Protein AF-0000000080389948 (afdb_homodimer)

Organism: NCBI:txid1090322

Secondary structure (DSSP, 8-state):
-------HHHHHHHHHHS--SS-EEEEEEEEHHHH-STTT---HHHHHHHHHHHEEEEEEEEEEETT--HHHHHHHHHTTPEEEEESS-HHHHHHHHHHHHHH-TT--EEEEE---GGGHHHHHHHHHTT-EEEEEEESS---HHHHTTSSEEEEE--TT------------TT---------------------S----/-------HHHHHHHHHHS--SS-EEEEEEEEHHHH-STTT---HHHHHHHHHHHEEEEEEEEEEETT--HHHHHHHHHTTPEEEEESS-HHHHHHHHHHHHHH-TT--EEEEE---GGGHHHHHHHHHTT-EEEEEEESS---HHHHTTSSEEEEE--TT------------GGG-------------------------

Nearest PDB structures (foldseek):
  1gcu-assembly1_A  TM=4.901E-01  e=8.425E-03  Rattus norvegicus
  6s65-assembly1_B  TM=5.299E-01  e=6.538E-02  Blastochloris viridis
  6cc2-assembly1_A  TM=4.989E-01  e=1.466E-01  Entamoeba histolytica
  3uhj-assembly1_C  TM=3.765E-01  e=8.918E-02  Sinorhizobium meliloti
  3h75-assembly1_A  TM=5.487E-01  e=8.871E-01  Pseudomonas protegens Pf-5

Sequence (400 aa):
MANVKTGLNSIVKYLSTKKETGRRSIGLLVDGPNVLRKEFNVNLEEIRDVLKEYGNVKIGRVFLNQYASDKLVEAIENNGFEPIICSSDVDVRLAVEGMELVYNPTIDTMALVTRDADFKPLLNKANEHGKETIIFGVEPGFSTALRNSADYVILLENDEMNYYDDSHFEDEDDDDIEFNNNNNDVGQNSRRKNEALIDYMANVKTGLNSIVKYLSTKKETGRRSIGLLVDGPNVLRKEFNVNLEEIRDVLKEYGNVKIGRVFLNQYASDKLVEAIENNGFEPIICSSDVDVRLAVEGMELVYNPTIDTMALVTRDADFKPLLNKANEHGKETIIFGVEPGFSTALRNSADYVILLENDEMNYYDDSHFEDEDDDDIEFNNNNNDVGQNSRRKNEALIDY

Foldseek 3Di:
DQPAPADLVVLLVVLLVPLDDDFAEEAEEEACVAQVDPVQVDDLLVVCVSSVSNHDDPAAEYEDEQPDDPVVCVVCVVSVHHYDYDPDDRVVVSLVVLVVLLPDPNHQEYEYEGQDLVCLVSLQSSVVSNHAYEYEHTDDRRDPNVVVSHNYYYYDDPVVPPPPCPVPVPPPPPPPPCPVPDDDDDDDDDDDDDDPDDDD/DQPQPADLVVLLVVLLVPLPDDFAEEAEEEACVAQVDPVQPDDLLVVCVSSVSNHDDPAAEYEDEQPDDPVVCVVCVVSVHHYDYDPDDRVVVRLVVLVVLLPDPNHQEYEYEGQDLVCLVSLQSSVVSRHAYEYEHTDDRRDPSVVVSHNYYYYDDDVVPPPPPPVVVPPPPVPDDDDDDDDDDPDDDDDDDDDDDDDD

Solvent-accessible surface area (backbone atoms only — not comparable to full-atom values): 23354 Å² total; per-residue (Å²): 128,83,73,67,43,70,46,65,66,54,37,44,50,47,47,41,64,61,45,67,76,76,76,40,30,27,34,37,42,32,40,30,83,70,33,65,37,82,88,50,65,59,53,67,65,58,53,51,54,54,44,54,64,48,20,45,74,78,39,43,39,35,37,29,50,71,79,62,52,68,66,56,49,50,51,38,44,74,69,71,30,41,68,42,72,25,89,50,50,49,64,34,46,49,32,42,54,47,47,50,48,56,70,31,86,78,37,51,28,43,35,37,35,43,46,61,58,50,49,43,63,55,40,47,50,26,47,74,66,66,31,46,34,35,33,39,32,44,67,81,71,52,42,69,70,43,55,72,51,34,76,35,45,41,59,49,73,59,74,82,66,80,77,74,76,77,62,74,76,61,75,68,70,72,73,72,78,69,77,71,73,73,84,77,82,76,82,91,90,82,93,94,75,74,57,85,81,87,89,128,126,83,77,68,46,68,48,65,65,54,35,45,49,47,48,42,64,62,46,68,78,76,74,42,31,26,33,38,43,34,39,29,82,68,35,66,37,84,89,49,64,60,52,67,65,58,54,50,56,55,44,53,64,49,21,44,74,78,39,44,39,35,38,29,50,70,78,62,51,68,64,55,48,50,52,37,44,75,69,70,30,43,70,42,73,25,89,50,50,50,64,32,46,48,32,43,53,47,47,52,47,54,70,31,87,79,39,51,28,42,35,38,34,44,45,60,56,49,48,41,62,54,39,46,50,27,48,76,67,66,31,44,33,36,33,39,32,42,67,82,73,52,42,68,71,42,55,72,49,35,79,35,48,41,61,51,74,60,72,86,63,77,77,78,74,79,61,74,73,56,72,64,68,80,60,75,86,76,81,86,74,90,89,80,78,81,74,83,82,86,81,88,78,85,79,94,79,94,84,132

Radius of gyration: 38.51 Å; Cα contacts (8 Å, |Δi|>4): 601; chains: 2; bounding box: 66×124×150 Å

pLDDT: mean 72.67, std 28.88, range [15.59, 98.81]

InterPro domains:
  IPR002790 Conserved hypothetical protein CHP00288 [TIGR00288] (8-160)
  IPR021139 NYN domain [PF01936] (26-156)

Structure (mmCIF, N/CA/C/O backbone):
data_AF-0000000080389948-model_v1
#
loop_
_entity.id
_entity.type
_entity.pdbx_description
1 polymer 'TIGR00288 family protein'
#
loop_
_atom_site.group_PDB
_atom_site.id
_atom_site.type_symbol
_atom_site.label_atom_id
_atom_site.label_alt_id
_atom_site.label_comp_id
_atom_site.label_asym_id
_atom_site.label_entity_id
_atom_site.label_seq_id
_atom_site.pdbx_PDB_ins_code
_atom_site.Cartn_x
_atom_site.Cartn_y
_atom_site.Cartn_z
_atom_site.occupancy
_atom_site.B_iso_or_equiv
_atom_site.auth_seq_id
_atom_site.auth_comp_id
_atom_site.auth_asym_id
_atom_site.auth_atom_id
_atom_site.pdbx_PDB_model_num
ATOM 1 N N . MET A 1 1 ? 4.922 4.109 26.984 1 27.69 1 MET A N 1
ATOM 2 C CA . MET A 1 1 ? 3.746 4.957 26.828 1 27.69 1 MET A CA 1
ATOM 3 C C . MET A 1 1 ? 4.082 6.211 26.031 1 27.69 1 MET A C 1
ATOM 5 O O . MET A 1 1 ? 4.922 7.012 26.438 1 27.69 1 MET A O 1
ATOM 9 N N . ALA A 1 2 ? 3.998 5.988 24.641 1 37.47 2 ALA A N 1
ATOM 10 C CA . ALA A 1 2 ? 4.434 7.07 23.766 1 37.47 2 ALA A CA 1
ATOM 11 C C . ALA A 1 2 ? 3.791 8.398 24.156 1 37.47 2 ALA A C 1
ATOM 13 O O . ALA A 1 2 ? 2.643 8.422 24.609 1 37.47 2 ALA A O 1
ATOM 14 N N . ASN A 1 3 ? 4.484 9.367 24.578 1 34.84 3 ASN A N 1
ATOM 15 C CA . ASN A 1 3 ? 4.082 10.695 25.047 1 34.84 3 ASN A CA 1
ATOM 16 C C . ASN A 1 3 ? 3.143 11.375 24.047 1 34.84 3 ASN A C 1
ATOM 18 O O . ASN A 1 3 ? 3.564 11.781 22.969 1 34.84 3 ASN A O 1
ATOM 22 N N . VAL A 1 4 ? 1.924 10.977 24.016 1 40.53 4 VAL A N 1
ATOM 23 C CA . VAL A 1 4 ? 0.905 11.727 23.297 1 40.53 4 VAL A CA 1
ATOM 24 C C . VAL A 1 4 ? 0.844 13.164 23.812 1 40.53 4 VAL A C 1
ATOM 26 O O . VAL A 1 4 ? 0.523 13.391 24.984 1 40.53 4 VAL A O 1
ATOM 29 N N . LYS A 1 5 ? 1.671 14.023 23.391 1 43.84 5 LYS A N 1
ATOM 30 C CA . LYS A 1 5 ? 1.577 15.414 23.828 1 43.84 5 LYS A CA 1
ATOM 31 C C . LYS A 1 5 ? 0.362 16.109 23.203 1 43.84 5 LYS A C 1
ATOM 33 O O . LYS A 1 5 ? 0.182 16.078 21.984 1 43.84 5 LYS A O 1
ATOM 38 N N . THR A 1 6 ? -0.726 16.281 23.891 1 48.44 6 THR A N 1
ATOM 39 C CA . THR A 1 6 ? -2.074 16.672 23.5 1 48.44 6 THR A CA 1
ATOM 40 C C . THR A 1 6 ? -2.088 18.094 22.953 1 48.44 6 THR A C 1
ATOM 42 O O . THR A 1 6 ? -2.912 18.438 22.109 1 48.44 6 THR A O 1
ATOM 45 N N . GLY A 1 7 ? -1.293 19.031 23.531 1 51.34 7 GLY A N 1
ATOM 46 C CA . GLY A 1 7 ? -1.476 20.391 23.047 1 51.34 7 GLY A CA 1
ATOM 47 C C . GLY A 1 7 ? -0.593 20.703 21.859 1 51.34 7 GLY A C 1
ATOM 48 O O . GLY A 1 7 ? 0.566 20.297 21.797 1 51.34 7 GLY A O 1
ATOM 49 N N . LEU A 1 8 ? -1.366 21.141 20.703 1 57.44 8 LEU A N 1
ATOM 50 C CA . LEU A 1 8 ? -0.661 21.469 19.469 1 57.44 8 LEU A CA 1
ATOM 51 C C . LEU A 1 8 ? 0.638 22.203 19.781 1 57.44 8 LEU A C 1
ATOM 53 O O . LEU A 1 8 ? 1.688 21.875 19.219 1 57.44 8 LEU A O 1
ATOM 57 N N . ASN A 1 9 ? 0.387 23.156 20.594 1 58.91 9 ASN A N 1
ATOM 58 C CA . ASN A 1 9 ? 1.528 24.016 20.891 1 58.91 9 ASN A CA 1
ATOM 59 C C . ASN A 1 9 ? 2.643 23.25 21.594 1 58.91 9 ASN A C 1
ATOM 61 O O . ASN A 1 9 ? 3.824 23.469 21.312 1 58.91 9 ASN A O 1
ATOM 65 N N . SER A 1 10 ? 2.193 22.438 22.438 1 58.72 10 SER A N 1
ATOM 66 C CA . SER A 1 10 ? 3.197 21.688 23.203 1 58.72 10 SER A CA 1
ATOM 67 C C . SER A 1 10 ? 3.916 20.672 22.312 1 58.72 10 SER A C 1
ATOM 69 O O . SER A 1 10 ? 5.133 20.5 22.422 1 58.72 10 SER A O 1
ATOM 71 N N . ILE A 1 11 ? 3.186 20.125 21.469 1 60.47 11 ILE A N 1
ATOM 72 C CA . ILE A 1 11 ? 3.785 19.125 20.594 1 60.47 11 ILE A CA 1
ATOM 73 C C . ILE A 1 11 ? 4.746 19.812 19.625 1 60.47 11 ILE A C 1
ATOM 75 O O . ILE A 1 11 ? 5.859 19.328 19.406 1 60.47 11 ILE A O 1
ATOM 79 N N . VAL A 1 12 ? 4.188 20.953 19.219 1 60.03 12 VAL A N 1
ATOM 80 C CA . VAL A 1 12 ? 5.012 21.734 18.281 1 60.03 12 VAL A CA 1
ATOM 81 C C . VAL A 1 12 ? 6.316 22.125 18.969 1 60.03 12 VAL A C 1
ATOM 83 O O . VAL A 1 12 ? 7.395 22.016 18.375 1 60.03 12 VAL A O 1
ATOM 86 N N . LYS A 1 13 ? 6.043 22.641 20.094 1 62.69 13 LYS A N 1
ATOM 87 C CA . LYS A 1 13 ? 7.223 23.047 20.844 1 62.69 13 LYS A CA 1
ATOM 88 C C . LYS A 1 13 ? 8.164 21.875 21.078 1 62.69 13 LYS A C 1
ATOM 90 O O . LYS A 1 13 ? 9.383 22 20.938 1 62.69 13 LYS A O 1
ATOM 95 N N . TYR A 1 14 ? 7.539 20.844 21.438 1 63.88 14 TYR A N 1
ATOM 96 C CA . TYR A 1 14 ? 8.344 19.672 21.703 1 63.88 14 TYR A CA 1
ATOM 97 C C . TYR A 1 14 ? 9.102 19.219 20.453 1 63.88 14 TYR A C 1
ATOM 99 O O . TYR A 1 14 ? 10.305 18.953 20.516 1 63.88 14 TYR A O 1
ATOM 107 N N . LEU A 1 15 ? 8.383 19.203 19.312 1 66.81 15 LEU A N 1
ATOM 108 C CA . LEU A 1 15 ? 9.016 18.797 18.062 1 66.81 15 LEU A CA 1
ATOM 109 C C . LEU A 1 15 ? 10.164 19.75 17.703 1 66.81 15 LEU A C 1
ATOM 111 O O . LEU A 1 15 ? 11.188 19.312 17.188 1 66.81 15 LEU A O 1
ATOM 115 N N . SER A 1 16 ? 9.891 20.938 18.078 1 62.28 16 SER A N 1
ATOM 116 C CA . SER A 1 16 ? 10.875 21.969 17.75 1 62.28 16 SER A CA 1
ATOM 117 C C . SER A 1 16 ? 12.125 21.812 18.625 1 62.28 16 SER A C 1
ATOM 119 O O . SER A 1 16 ? 13.227 22.188 18.203 1 62.28 16 SER A O 1
ATOM 121 N N . THR A 1 17 ? 11.828 21.406 19.828 1 62.69 17 THR A N 1
ATOM 122 C CA . THR A 1 17 ? 12.969 21.25 20.719 1 62.69 17 THR A CA 1
ATOM 123 C C . THR A 1 17 ? 13.789 20.031 20.344 1 62.69 17 THR A C 1
ATOM 125 O O . THR A 1 17 ? 14.969 19.938 20.688 1 62.69 17 THR A O 1
ATOM 128 N N . LYS A 1 18 ? 13.117 19.109 19.906 1 59.31 18 LYS A N 1
ATOM 129 C CA . LYS A 1 18 ? 13.789 17.859 19.578 1 59.31 18 LYS A CA 1
ATOM 130 C C . LYS A 1 18 ? 14.586 18 18.281 1 59.31 18 LYS A C 1
ATOM 132 O O . LYS A 1 18 ? 15.312 17.078 17.891 1 59.31 18 LYS A O 1
ATOM 137 N N . LYS A 1 19 ? 14.203 19.062 17.75 1 54.5 19 LYS A N 1
ATOM 138 C CA . LYS A 1 19 ? 14.914 19.25 16.484 1 54.5 19 LYS A CA 1
ATOM 139 C C . LYS A 1 19 ? 16.422 19.328 16.703 1 54.5 19 LYS A C 1
ATOM 141 O O . LYS A 1 19 ? 16.922 20.266 17.328 1 54.5 19 LYS A O 1
ATOM 146 N N . GLU A 1 20 ? 16.875 18.172 17.078 1 53.62 20 GLU A N 1
ATOM 147 C CA . GLU A 1 20 ? 18.328 18.297 17.125 1 53.62 20 GLU A CA 1
ATOM 148 C C . GLU A 1 20 ? 18.859 19.188 16 1 53.62 20 GLU A C 1
ATOM 150 O O . GLU A 1 20 ? 19.109 20.375 16.219 1 53.62 20 GLU A O 1
ATOM 155 N N . THR A 1 21 ? 19.594 18.484 14.938 1 60 21 THR A N 1
ATOM 156 C CA . THR A 1 21 ? 20.344 19.203 13.914 1 60 21 THR A CA 1
ATOM 157 C C . THR A 1 21 ? 19.391 20.047 13.062 1 60 21 THR A C 1
ATOM 159 O O . THR A 1 21 ? 18.219 20.219 13.398 1 60 21 THR A O 1
ATOM 162 N N . GLY A 1 22 ? 19.625 20.188 11.664 1 68 22 GLY A N 1
ATOM 163 C CA . GLY A 1 22 ? 19.047 20.953 10.578 1 68 22 GLY A CA 1
ATOM 164 C C . GLY A 1 22 ? 17.578 20.656 10.352 1 68 22 GLY A C 1
ATOM 165 O O . GLY A 1 22 ? 17.031 19.719 10.93 1 68 22 GLY A O 1
ATOM 166 N N . ARG A 1 23 ? 16.797 21.562 9.859 1 83.12 23 ARG A N 1
ATOM 167 C CA . ARG A 1 23 ? 15.383 21.453 9.523 1 83.12 23 ARG A CA 1
ATOM 168 C C . ARG A 1 23 ? 15.086 20.141 8.828 1 83.12 23 ARG A C 1
ATOM 170 O O . ARG A 1 23 ? 15.812 19.719 7.922 1 83.12 23 ARG A O 1
ATOM 177 N N . ARG A 1 24 ? 14.062 19.391 9.422 1 91.62 24 ARG A N 1
ATOM 178 C CA . ARG A 1 24 ? 13.672 18.109 8.875 1 91.62 24 ARG A CA 1
ATOM 179 C C . ARG A 1 24 ? 13.109 18.25 7.469 1 91.62 24 ARG A C 1
ATOM 181 O O . ARG A 1 24 ? 12.578 19.297 7.113 1 91.62 24 ARG A O 1
ATOM 188 N N . SER A 1 25 ? 13.391 17.266 6.676 1 97 25 SER A N 1
ATOM 189 C CA . SER A 1 25 ? 12.766 17.156 5.363 1 97 25 SER A CA 1
ATOM 190 C C . SER A 1 25 ? 11.539 16.25 5.41 1 97 25 SER A C 1
ATOM 192 O O . SER A 1 25 ? 11.672 15.023 5.547 1 97 25 SER A O 1
ATOM 194 N N . ILE A 1 26 ? 10.328 16.828 5.23 1 97.44 26 ILE A N 1
ATOM 195 C CA . ILE A 1 26 ? 9.086 16.156 5.586 1 97.44 26 ILE A CA 1
ATOM 196 C C . ILE A 1 26 ? 8.32 15.773 4.32 1 97.44 26 ILE A C 1
ATOM 198 O O . ILE A 1 26 ? 8.164 16.594 3.414 1 97.44 26 ILE A O 1
ATOM 202 N N . GLY A 1 27 ? 7.965 14.469 4.18 1 98.56 27 GLY A N 1
ATOM 203 C CA . GLY A 1 27 ? 6.93 14.031 3.26 1 98.56 27 GLY A CA 1
ATOM 204 C C . GLY A 1 27 ? 5.578 13.852 3.922 1 98.56 27 GLY A C 1
ATOM 205 O O . GLY A 1 27 ? 5.445 13.086 4.879 1 98.56 27 GLY A O 1
ATOM 206 N N . LEU A 1 28 ? 4.605 14.586 3.436 1 98.31 28 LEU A N 1
ATOM 207 C CA . LEU A 1 28 ? 3.264 14.57 4 1 98.31 28 LEU A CA 1
ATOM 208 C C . LEU A 1 28 ? 2.287 13.852 3.074 1 98.31 28 LEU A C 1
ATOM 210 O O . LEU A 1 28 ? 2.23 14.148 1.878 1 98.31 28 LEU A O 1
ATOM 214 N N . LEU A 1 29 ? 1.561 12.875 3.604 1 98.44 29 LEU A N 1
ATOM 215 C CA . LEU A 1 29 ? 0.481 12.188 2.904 1 98.44 29 LEU A CA 1
ATOM 216 C C . LEU A 1 29 ? -0.844 12.367 3.637 1 98.44 29 LEU A C 1
ATOM 218 O O . LEU A 1 29 ? -0.931 12.125 4.84 1 98.44 29 LEU A O 1
ATOM 222 N N . VAL A 1 30 ? -1.826 12.789 2.908 1 96.56 30 VAL A N 1
ATOM 223 C CA . VAL A 1 30 ? -3.143 13.023 3.492 1 96.56 30 VAL A CA 1
ATOM 224 C C . VAL A 1 30 ? -4.152 12.055 2.891 1 96.56 30 VAL A C 1
ATOM 226 O O . VAL A 1 30 ? -4.32 11.992 1.67 1 96.56 30 VAL A O 1
ATOM 229 N N . ASP A 1 31 ? -4.777 11.336 3.77 1 95.75 31 ASP A N 1
ATOM 230 C CA . ASP A 1 31 ? -5.84 10.398 3.418 1 95.75 31 ASP A CA 1
ATOM 231 C C . ASP A 1 31 ? -7.172 11.125 3.238 1 95.75 31 ASP A C 1
ATOM 233 O O . ASP A 1 31 ? -8.008 11.125 4.145 1 95.75 31 ASP A O 1
ATOM 237 N N . GLY A 1 32 ? -7.43 11.633 2.074 1 93.94 32 GLY A N 1
ATOM 238 C CA . GLY A 1 32 ? -8.539 12.531 1.809 1 93.94 32 GLY A CA 1
ATOM 239 C C . GLY A 1 32 ? -9.883 11.953 2.189 1 93.94 32 GLY A C 1
ATOM 240 O O . GLY A 1 32 ? -10.609 12.531 3.004 1 93.94 32 GLY A O 1
ATOM 241 N N . PRO A 1 33 ? -10.242 10.805 1.619 1 91.81 33 PRO A N 1
ATOM 242 C CA . PRO A 1 33 ? -11.57 10.227 1.879 1 91.81 33 PRO A CA 1
ATOM 243 C C . PRO A 1 33 ? -11.844 10.031 3.367 1 91.81 33 PRO A C 1
ATOM 245 O O . PRO A 1 33 ? -12.992 10.094 3.801 1 91.81 33 PRO A O 1
ATOM 248 N N . ASN A 1 34 ? -10.781 9.883 4.152 1 87.56 34 ASN A N 1
ATOM 249 C CA . ASN A 1 34 ? -10.984 9.57 5.562 1 87.56 34 ASN A CA 1
ATOM 250 C C . ASN A 1 34 ? -10.891 10.812 6.434 1 87.56 34 ASN A C 1
ATOM 252 O O . ASN A 1 34 ? -11.297 10.797 7.598 1 87.56 34 ASN A O 1
ATOM 256 N N . VAL A 1 35 ? -10.391 11.93 5.84 1 86.69 35 VAL A N 1
ATOM 257 C CA . VAL A 1 35 ? -10.148 13.016 6.789 1 86.69 35 VAL A CA 1
ATOM 258 C C . VAL A 1 35 ? -10.734 14.312 6.25 1 86.69 35 VAL A C 1
ATOM 260 O O . VAL A 1 35 ? -10.883 15.289 6.992 1 86.69 35 VAL A O 1
ATOM 263 N N . LEU A 1 36 ? -11.039 14.469 4.984 1 77.69 36 LEU A N 1
ATOM 264 C CA . LEU A 1 36 ? -11.555 15.711 4.438 1 77.69 36 LEU A CA 1
ATOM 265 C C . LEU A 1 36 ? -13.078 15.664 4.305 1 77.69 36 LEU A C 1
ATOM 267 O O . LEU A 1 36 ? -13.648 16.328 3.441 1 77.69 36 LEU A O 1
ATOM 271 N N . ARG A 1 37 ? -13.547 14.969 5.113 1 68.81 37 ARG A N 1
ATOM 272 C CA . ARG A 1 37 ? -15 14.977 5.211 1 68.81 37 ARG A CA 1
ATOM 273 C C . ARG A 1 37 ? -15.484 16.141 6.066 1 68.81 37 ARG A C 1
ATOM 275 O O . ARG A 1 37 ? -14.781 16.594 6.973 1 68.81 37 ARG A O 1
ATOM 282 N N . LYS A 1 38 ? -16.609 16.688 5.625 1 61.72 38 LYS A N 1
ATOM 283 C CA . LYS A 1 38 ? -17.203 17.844 6.305 1 61.72 38 LYS A CA 1
ATOM 284 C C . LYS A 1 38 ? -17.188 17.656 7.82 1 61.72 38 LYS A C 1
ATOM 286 O O . LYS A 1 38 ? -16.953 18.609 8.562 1 61.72 38 LYS A O 1
ATOM 291 N N . GLU A 1 39 ? -17.312 16.438 8.18 1 59.22 39 GLU A N 1
ATOM 292 C CA . GLU A 1 39 ? -17.391 16.156 9.609 1 59.22 39 GLU A CA 1
ATOM 293 C C . GLU A 1 39 ? -16.031 16.312 10.289 1 59.22 39 GLU A C 1
ATOM 295 O O . GLU A 1 39 ? -15.961 16.5 11.5 1 59.22 39 GLU A O 1
ATOM 300 N N . PHE A 1 40 ? -14.945 16.219 9.523 1 59.22 40 PHE A N 1
ATOM 301 C CA . PHE A 1 40 ? -13.641 16.234 10.172 1 59.22 40 PHE A CA 1
ATOM 302 C C . PHE A 1 40 ? -12.977 17.594 10.016 1 59.22 40 PHE A C 1
ATOM 304 O O . PHE A 1 40 ? -12.078 17.938 10.789 1 59.22 40 PHE A O 1
ATOM 311 N N . ASN A 1 41 ? -13.578 18.469 9.281 1 64.81 41 ASN A N 1
ATOM 312 C CA . ASN A 1 41 ? -13.117 19.844 9.094 1 64.81 41 ASN A CA 1
ATOM 313 C C . ASN A 1 41 ? -11.594 19.938 9.188 1 64.81 41 ASN A C 1
ATOM 315 O O . ASN A 1 41 ? -11.07 20.812 9.875 1 64.81 41 ASN A O 1
ATOM 319 N N . VAL A 1 42 ? -10.891 18.844 8.742 1 67.69 42 VAL A N 1
ATOM 320 C CA . VAL A 1 42 ? -9.43 18.938 8.766 1 67.69 42 VAL A CA 1
ATOM 321 C C . VAL A 1 42 ? -8.984 20.172 7.984 1 67.69 42 VAL A C 1
ATOM 323 O O . VAL A 1 42 ? -9.367 20.359 6.828 1 67.69 42 VAL A O 1
ATOM 326 N N . ASN A 1 43 ? -8.242 21 8.703 1 81.38 43 ASN A N 1
ATOM 327 C CA . ASN A 1 43 ? -7.699 22.234 8.133 1 81.38 43 ASN A CA 1
ATOM 328 C C . ASN A 1 43 ? -6.277 22.031 7.617 1 81.38 43 ASN A C 1
ATOM 330 O O . ASN A 1 43 ? -5.332 21.953 8.406 1 81.38 43 ASN A O 1
ATOM 334 N N . LEU A 1 44 ? -6.145 21.891 6.293 1 88.31 44 LEU A N 1
ATOM 335 C CA . LEU A 1 44 ? -4.855 21.656 5.652 1 88.31 44 LEU A CA 1
ATOM 336 C C . LEU A 1 44 ? -3.873 22.781 5.988 1 88.31 44 LEU A C 1
ATOM 338 O O . LEU A 1 44 ? -2.668 22.547 6.102 1 88.31 44 LEU A O 1
ATOM 342 N N . GLU A 1 45 ? -4.426 23.984 6.176 1 86.94 45 GLU A N 1
ATOM 343 C CA . GLU A 1 45 ? -3.574 25.109 6.531 1 86.94 45 GLU A CA 1
ATOM 344 C C . GLU A 1 45 ? -2.941 24.906 7.906 1 86.94 45 GLU A C 1
ATOM 346 O O . GLU A 1 45 ? -1.755 25.188 8.094 1 86.94 45 GLU A O 1
ATOM 351 N N . GLU A 1 46 ? -3.762 24.391 8.766 1 85.38 46 GLU A N 1
ATOM 352 C CA . GLU A 1 46 ? -3.262 24.141 10.109 1 85.38 46 GLU A CA 1
ATOM 353 C C . GLU A 1 46 ? -2.178 23.062 10.102 1 85.38 46 GLU A C 1
ATOM 355 O O . GLU A 1 46 ? -1.17 23.188 10.805 1 85.38 46 GLU A O 1
ATOM 360 N N . ILE A 1 47 ? -2.352 22.047 9.359 1 88.81 47 ILE A N 1
ATOM 361 C CA . ILE A 1 47 ? -1.383 20.969 9.25 1 88.81 47 ILE A CA 1
ATOM 362 C C . ILE A 1 47 ? -0.068 21.5 8.688 1 88.81 47 ILE A C 1
ATOM 364 O O . ILE A 1 47 ? 1.007 21.203 9.211 1 88.81 47 ILE A O 1
ATOM 368 N N . ARG A 1 48 ? -0.183 22.297 7.68 1 89.94 48 ARG A N 1
ATOM 369 C CA . ARG A 1 48 ? 0.989 22.891 7.055 1 89.94 48 ARG A CA 1
ATOM 370 C C . ARG A 1 48 ? 1.762 23.75 8.047 1 89.94 48 ARG A C 1
ATOM 372 O O . ARG A 1 48 ? 2.99 23.688 8.117 1 89.94 48 ARG A O 1
ATOM 379 N N . ASP A 1 49 ? 1.047 24.516 8.789 1 86.69 49 ASP A N 1
ATOM 380 C CA . ASP A 1 49 ? 1.674 25.438 9.727 1 86.69 49 ASP A CA 1
ATOM 381 C C . ASP A 1 49 ? 2.402 24.688 10.836 1 86.69 49 ASP A C 1
ATOM 383 O O . ASP A 1 49 ? 3.512 25.062 11.227 1 86.69 49 ASP A O 1
ATOM 387 N N . VAL A 1 50 ? 1.764 23.641 11.297 1 84.44 50 VAL A N 1
ATOM 388 C CA . VAL A 1 50 ? 2.373 22.812 12.344 1 84.44 50 VAL A CA 1
ATOM 389 C C . VAL A 1 50 ? 3.664 22.188 11.82 1 84.44 50 VAL A C 1
ATOM 391 O O . VAL A 1 50 ? 4.695 22.234 12.492 1 84.44 50 VAL A O 1
ATOM 394 N N . LEU A 1 51 ? 3.65 21.688 10.625 1 91.12 51 LEU A N 1
ATOM 395 C CA . LEU A 1 51 ? 4.805 21 10.062 1 91.12 51 LEU A CA 1
ATOM 396 C C . LEU A 1 51 ? 5.93 21.984 9.75 1 91.12 51 LEU A C 1
ATOM 398 O O . LEU A 1 51 ? 7.109 21.625 9.859 1 91.12 51 LEU A O 1
ATOM 402 N N . LYS A 1 52 ? 5.574 23.188 9.414 1 87.56 52 LYS A N 1
ATOM 403 C CA . LYS A 1 52 ? 6.57 24.203 9.102 1 87.56 52 LYS A CA 1
ATOM 404 C C . LYS A 1 52 ? 7.438 24.516 10.312 1 87.56 52 LYS A C 1
ATOM 406 O O . LYS A 1 52 ? 8.594 24.922 10.172 1 87.56 52 LYS A O 1
ATOM 411 N N . GLU A 1 53 ? 6.801 24.344 11.43 1 84.19 53 GLU A N 1
ATOM 412 C CA . GLU A 1 53 ? 7.543 24.578 12.664 1 84.19 53 GLU A CA 1
ATOM 413 C C . GLU A 1 53 ? 8.562 23.469 12.914 1 84.19 53 GLU A C 1
ATOM 415 O O . GLU A 1 53 ? 9.57 23.688 13.586 1 84.19 53 GLU A O 1
ATOM 420 N N . TYR A 1 54 ? 8.328 22.375 12.352 1 85.56 54 TYR A N 1
ATOM 421 C CA . TYR A 1 54 ? 9.148 21.203 12.609 1 85.56 54 TYR A CA 1
ATOM 422 C C . TYR A 1 54 ? 10.203 21.016 11.523 1 85.56 54 TYR A C 1
ATOM 424 O O . TYR A 1 54 ? 11.336 20.609 11.805 1 85.56 54 TYR A O 1
ATOM 432 N N . GLY A 1 55 ? 9.75 21.359 10.32 1 92.38 55 GLY A N 1
ATOM 433 C CA . GLY A 1 55 ? 10.633 21.188 9.188 1 92.38 55 GLY A CA 1
ATOM 434 C C . GLY A 1 55 ? 10.055 21.703 7.887 1 92.38 55 GLY A C 1
ATOM 435 O O . GLY A 1 55 ? 9.156 22.547 7.898 1 92.38 55 GLY A O 1
ATOM 436 N N . ASN A 1 56 ? 10.75 21.344 6.785 1 94.19 56 ASN A N 1
ATOM 437 C CA . ASN A 1 56 ? 10.312 21.734 5.445 1 94.19 56 ASN A CA 1
ATOM 438 C C . ASN A 1 56 ? 9.539 20.594 4.77 1 94.19 56 ASN A C 1
ATOM 440 O O . ASN A 1 56 ? 10.047 19.484 4.617 1 94.19 56 ASN A O 1
ATOM 444 N N . VAL A 1 57 ? 8.359 20.922 4.414 1 96.12 57 VAL A N 1
ATOM 445 C CA . VAL A 1 57 ? 7.57 19.969 3.641 1 96.12 57 VAL A CA 1
ATOM 446 C C . VAL A 1 57 ? 8.07 19.938 2.199 1 96.12 57 VAL A C 1
ATOM 448 O O . VAL A 1 57 ? 7.828 20.859 1.427 1 96.12 57 VAL A O 1
ATOM 451 N N . LYS A 1 58 ? 8.766 18.875 1.881 1 97.5 58 LYS A N 1
ATOM 452 C CA . LYS A 1 58 ? 9.336 18.75 0.542 1 97.5 58 LYS A CA 1
ATOM 453 C C . LYS A 1 58 ? 8.344 18.094 -0.415 1 97.5 58 LYS A C 1
ATOM 455 O O . LYS A 1 58 ? 8.375 18.359 -1.62 1 97.5 58 LYS A O 1
ATOM 460 N N . ILE A 1 59 ? 7.523 17.234 0.133 1 98.06 59 ILE A N 1
ATOM 461 C CA . ILE A 1 59 ? 6.469 16.516 -0.585 1 98.06 59 ILE A CA 1
ATOM 462 C C . ILE A 1 59 ? 5.168 16.578 0.215 1 98.06 59 ILE A C 1
ATOM 464 O O . ILE A 1 59 ? 5.152 16.281 1.409 1 98.06 59 ILE A O 1
ATOM 468 N N . GLY A 1 60 ? 4.156 17.109 -0.323 1 98.25 60 GLY A N 1
ATOM 469 C CA . GLY A 1 60 ? 2.828 17.172 0.269 1 98.25 60 GLY A CA 1
ATOM 470 C C . GLY A 1 60 ? 1.731 16.734 -0.68 1 98.25 60 GLY A C 1
ATOM 471 O O . GLY A 1 60 ? 1.381 17.453 -1.613 1 98.25 60 GLY A O 1
ATOM 472 N N . ARG A 1 61 ? 1.182 15.531 -0.445 1 98.5 61 ARG A N 1
ATOM 473 C CA . ARG A 1 61 ? 0.198 14.953 -1.356 1 98.5 61 ARG A CA 1
ATOM 474 C C . ARG A 1 61 ? -1.105 14.641 -0.629 1 98.5 61 ARG A C 1
ATOM 476 O O . ARG A 1 61 ? -1.09 14.156 0.502 1 98.5 61 ARG A O 1
ATOM 483 N N . VAL A 1 62 ? -2.172 15.023 -1.239 1 97.56 62 VAL A N 1
ATOM 484 C CA . VAL A 1 62 ? -3.508 14.719 -0.741 1 97.56 62 VAL A CA 1
ATOM 485 C C . VAL A 1 62 ? -4.195 13.727 -1.678 1 97.56 62 VAL A C 1
ATOM 487 O O . VAL A 1 62 ? -4.438 14.039 -2.846 1 97.56 62 VAL A O 1
ATOM 490 N N . PHE A 1 63 ? -4.531 12.578 -1.164 1 98 63 PHE A N 1
ATOM 491 C CA . PHE A 1 63 ? -5.125 11.523 -1.982 1 98 63 PHE A CA 1
ATOM 492 C C . PHE A 1 63 ? -6.645 11.617 -1.96 1 98 63 PHE A C 1
ATOM 494 O O . PHE A 1 63 ? -7.254 11.68 -0.889 1 98 63 PHE A O 1
ATOM 501 N N . LEU A 1 64 ? -7.184 11.633 -3.133 1 96.81 64 LEU A N 1
ATOM 502 C CA . LEU A 1 64 ? -8.625 11.797 -3.301 1 96.81 64 LEU A CA 1
ATOM 503 C C . LEU A 1 64 ? -9.188 10.719 -4.215 1 96.81 64 LEU A C 1
ATOM 505 O O . LEU A 1 64 ? -8.469 10.148 -5.031 1 96.81 64 LEU A O 1
ATOM 509 N N . ASN A 1 65 ? -10.5 10.406 -4.012 1 95.19 65 ASN A N 1
ATOM 510 C CA . ASN A 1 65 ? -11.148 9.539 -4.992 1 95.19 65 ASN A CA 1
ATOM 511 C C . ASN A 1 65 ? -11.516 10.305 -6.258 1 95.19 65 ASN A C 1
ATOM 513 O O . ASN A 1 65 ? -11.414 11.539 -6.297 1 95.19 65 ASN A O 1
ATOM 517 N N . GLN A 1 66 ? -11.914 9.625 -7.266 1 94.81 66 GLN A N 1
ATOM 518 C CA . GLN A 1 66 ? -12.133 10.195 -8.594 1 94.81 66 GLN A CA 1
ATOM 519 C C . GLN A 1 66 ? -13.352 11.117 -8.594 1 94.81 66 GLN A C 1
ATOM 521 O O . GLN A 1 66 ? -13.562 11.867 -9.555 1 94.81 66 GLN A O 1
ATOM 526 N N . TYR A 1 67 ? -14.078 11.188 -7.551 1 93.69 67 TYR A N 1
ATOM 527 C CA . TYR A 1 67 ? -15.297 12 -7.527 1 93.69 67 TYR A CA 1
ATOM 528 C C . TYR A 1 67 ? -15.07 13.281 -6.738 1 93.69 67 TYR A C 1
ATOM 530 O O . TYR A 1 67 ? -16.016 14.031 -6.477 1 93.69 67 TYR A O 1
ATOM 538 N N . ALA A 1 68 ? -13.883 13.508 -6.359 1 92.5 68 ALA A N 1
ATOM 539 C CA . ALA A 1 68 ? -13.57 14.727 -5.625 1 92.5 68 ALA A CA 1
ATOM 540 C C . ALA A 1 68 ? -14 15.961 -6.406 1 92.5 68 ALA A C 1
ATOM 542 O O . ALA A 1 68 ? -13.82 16.031 -7.625 1 92.5 68 ALA A O 1
ATOM 543 N N . SER A 1 69 ? -14.539 17 -5.742 1 92.56 69 SER A N 1
ATOM 544 C CA . SER A 1 69 ? -15.016 18.219 -6.395 1 92.56 69 SER A CA 1
ATOM 545 C C . SER A 1 69 ? -13.852 19.078 -6.867 1 92.56 69 SER A C 1
ATOM 547 O O . SER A 1 69 ? -12.773 19.078 -6.262 1 92.56 69 SER A O 1
ATOM 549 N N . ASP A 1 70 ? -14.148 19.859 -7.836 1 93.88 70 ASP A N 1
ATOM 550 C CA . ASP A 1 70 ? -13.156 20.812 -8.328 1 93.88 70 ASP A CA 1
ATOM 551 C C . ASP A 1 70 ? -12.766 21.812 -7.234 1 93.88 70 ASP A C 1
ATOM 553 O O . ASP A 1 70 ? -11.602 22.203 -7.145 1 93.88 70 ASP A O 1
ATOM 557 N N . LYS A 1 71 ? -13.711 22.172 -6.504 1 92.38 71 LYS A N 1
ATOM 558 C CA . LYS A 1 71 ? -13.461 23.125 -5.43 1 92.38 71 LYS A CA 1
ATOM 559 C C . LYS A 1 71 ? -12.469 22.562 -4.414 1 92.38 71 LYS A C 1
ATOM 561 O O . LYS A 1 71 ? -11.57 23.281 -3.953 1 92.38 71 LYS A O 1
ATOM 566 N N . LEU A 1 72 ? -12.633 21.375 -4.094 1 91.81 72 LEU A N 1
ATOM 567 C CA . LEU A 1 72 ? -11.719 20.719 -3.158 1 91.81 72 LEU A CA 1
ATOM 568 C C . LEU A 1 72 ? -10.312 20.641 -3.74 1 91.81 72 LEU A C 1
ATOM 570 O O . LEU A 1 72 ? -9.336 20.922 -3.051 1 91.81 72 LEU A O 1
ATOM 574 N N . VAL A 1 73 ? -10.219 20.25 -4.969 1 94.88 73 VAL A N 1
ATOM 575 C CA . VAL A 1 73 ? -8.938 20.141 -5.656 1 94.88 73 VAL A CA 1
ATOM 576 C C . VAL A 1 73 ? -8.242 21.5 -5.652 1 94.88 73 VAL A C 1
ATOM 578 O O . VAL A 1 73 ? -7.051 21.594 -5.34 1 94.88 73 VAL A O 1
ATOM 581 N N . GLU A 1 74 ? -9.008 22.469 -5.93 1 93.81 74 GLU A N 1
ATOM 582 C CA . GLU A 1 74 ? -8.477 23.828 -5.945 1 93.81 74 GLU A CA 1
ATOM 583 C C . GLU A 1 74 ? -7.984 24.234 -4.562 1 93.81 74 GLU A C 1
ATOM 585 O O . GLU A 1 74 ? -6.918 24.844 -4.43 1 93.81 74 GLU A O 1
ATOM 590 N N . ALA A 1 75 ? -8.734 23.922 -3.578 1 89.94 75 ALA A N 1
ATOM 591 C CA . ALA A 1 75 ? -8.367 24.25 -2.203 1 89.94 75 ALA A CA 1
ATOM 592 C C . ALA A 1 75 ? -7.051 23.594 -1.81 1 89.94 75 ALA A C 1
ATOM 594 O O . ALA A 1 75 ? -6.207 24.219 -1.16 1 89.94 75 ALA A O 1
ATOM 595 N N . ILE A 1 76 ? -6.809 22.406 -2.182 1 94.25 76 ILE A N 1
ATOM 596 C CA . ILE A 1 76 ? -5.598 21.656 -1.893 1 94.25 76 ILE A CA 1
ATOM 597 C C . ILE A 1 76 ? -4.398 22.312 -2.562 1 94.25 76 ILE A C 1
ATOM 599 O O . ILE A 1 76 ? -3.371 22.547 -1.92 1 94.25 76 ILE A O 1
ATOM 603 N N . GLU A 1 77 ? -4.602 22.672 -3.797 1 95.19 77 GLU A N 1
ATOM 604 C CA . GLU A 1 77 ? -3.539 23.344 -4.543 1 95.19 77 GLU A CA 1
ATOM 605 C C . GLU A 1 77 ? -3.199 24.703 -3.93 1 95.19 77 GLU A C 1
ATOM 607 O O . GLU A 1 77 ? -2.025 25.062 -3.809 1 95.19 77 GLU A O 1
ATOM 612 N N . ASN A 1 78 ? -4.23 25.344 -3.529 1 92.25 78 ASN A N 1
ATOM 613 C CA . ASN A 1 78 ? -4.051 26.672 -2.951 1 92.25 78 ASN A CA 1
ATOM 614 C C . ASN A 1 78 ? -3.301 26.609 -1.624 1 92.25 78 ASN A C 1
ATOM 616 O O . ASN A 1 78 ? -2.709 27.594 -1.193 1 92.25 78 ASN A O 1
ATOM 620 N N . ASN A 1 79 ? -3.309 25.469 -1.021 1 90.81 79 ASN A N 1
ATOM 621 C CA . ASN A 1 79 ? -2.586 25.297 0.234 1 90.81 79 ASN A CA 1
ATOM 622 C C . ASN A 1 79 ? -1.176 24.766 0.001 1 90.81 79 ASN A C 1
ATOM 624 O O . ASN A 1 79 ? -0.457 24.453 0.955 1 90.81 79 ASN A O 1
ATOM 628 N N . GLY A 1 80 ? -0.836 24.609 -1.292 1 93.88 80 GLY A N 1
ATOM 629 C CA . GLY A 1 80 ? 0.522 24.203 -1.63 1 93.88 80 GLY A CA 1
ATOM 630 C C . GLY A 1 80 ? 0.71 22.703 -1.686 1 93.88 80 GLY A C 1
ATOM 631 O O . GLY A 1 80 ? 1.841 22.219 -1.691 1 93.88 80 GLY A O 1
ATOM 632 N N . PHE A 1 81 ? -0.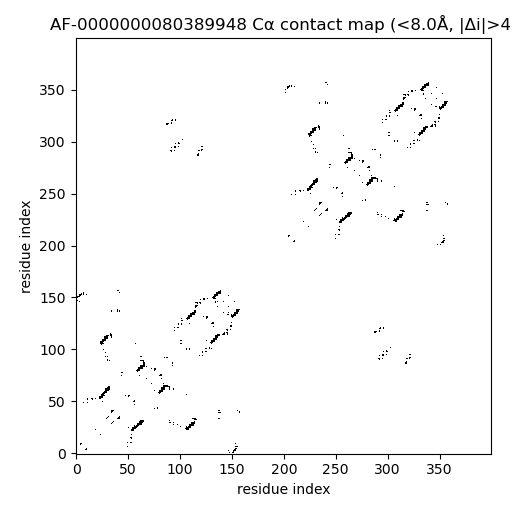394 21.953 -1.644 1 96.75 81 PHE A N 1
ATOM 633 C CA . PHE A 1 81 ? -0.304 20.5 -1.705 1 96.75 81 PHE A CA 1
ATOM 634 C C . PHE A 1 81 ? -0.697 19.984 -3.088 1 96.75 81 PHE A C 1
ATOM 636 O O . PHE A 1 81 ? -1.235 20.75 -3.902 1 96.75 81 PHE A O 1
ATOM 643 N N . GLU A 1 82 ? -0.271 18.844 -3.344 1 98.12 82 GLU A N 1
ATOM 644 C CA . GLU A 1 82 ? -0.591 18.203 -4.613 1 98.12 82 GLU A CA 1
ATOM 645 C C . GLU A 1 82 ? -1.772 17.234 -4.465 1 98.12 82 GLU A C 1
ATOM 647 O O . GLU A 1 82 ? -1.685 16.25 -3.744 1 98.12 82 GLU A O 1
ATOM 652 N N . PRO A 1 83 ? -2.881 17.516 -5.172 1 97.44 83 PRO A N 1
ATOM 653 C CA . PRO A 1 83 ? -3.973 16.531 -5.188 1 97.44 83 PRO A CA 1
ATOM 654 C C . PRO A 1 83 ? -3.67 15.32 -6.062 1 97.44 83 PRO A C 1
ATOM 656 O O . PRO A 1 83 ? -3.25 15.477 -7.215 1 97.44 83 PRO A O 1
ATOM 659 N N . ILE A 1 84 ? -3.742 14.133 -5.559 1 98.06 84 ILE A N 1
AT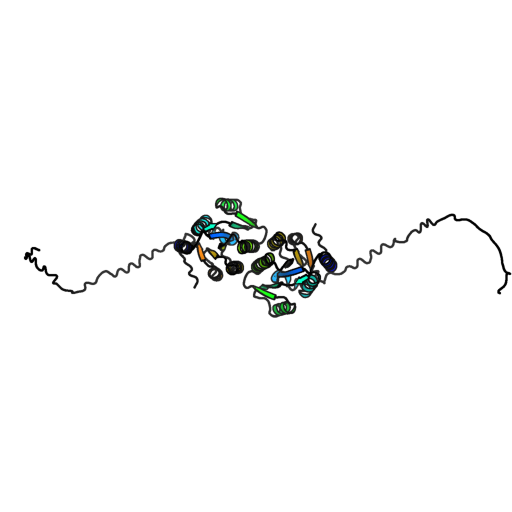OM 660 C CA . ILE A 1 84 ? -3.605 12.883 -6.293 1 98.06 84 ILE A CA 1
ATOM 661 C C . ILE A 1 84 ? -4.973 12.219 -6.449 1 98.06 84 ILE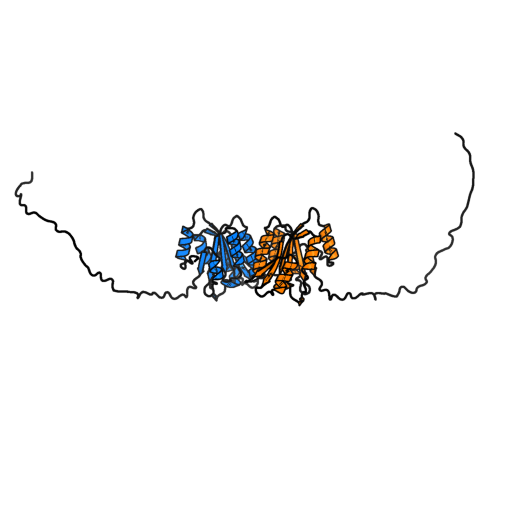 A C 1
ATOM 663 O O . ILE A 1 84 ? -5.52 11.672 -5.492 1 98.06 84 ILE A O 1
ATOM 667 N N . ILE A 1 85 ? -5.48 12.328 -7.59 1 97.06 85 ILE A N 1
ATOM 668 C CA . ILE A 1 85 ? -6.793 11.758 -7.867 1 97.06 85 ILE A CA 1
ATOM 669 C C . ILE A 1 85 ? -6.645 10.281 -8.242 1 97.06 85 ILE A C 1
ATOM 671 O O . ILE A 1 85 ? -5.93 9.945 -9.188 1 97.06 85 ILE A O 1
ATOM 675 N N . CYS A 1 86 ? -7.32 9.484 -7.477 1 95.69 86 CYS A N 1
ATOM 676 C CA . CYS A 1 86 ? -7.207 8.039 -7.672 1 95.69 86 CYS A CA 1
ATOM 677 C C . CYS A 1 86 ? -8.469 7.477 -8.312 1 95.69 86 CYS A C 1
ATOM 679 O O . CYS A 1 86 ? -9.57 7.66 -7.789 1 95.69 86 CYS A O 1
ATOM 681 N N . SER A 1 87 ? -8.305 6.793 -9.398 1 91.5 87 SER A N 1
ATOM 682 C CA . SER A 1 87 ? -9.43 6.09 -10.008 1 91.5 87 SER A CA 1
ATOM 683 C C . SER A 1 87 ? -9.648 4.73 -9.352 1 91.5 87 SER A C 1
ATOM 685 O O . SER A 1 87 ? -10.695 4.109 -9.539 1 91.5 87 SER A O 1
ATOM 687 N N . SER A 1 88 ? -8.641 4.273 -8.648 1 90.06 88 SER A N 1
ATOM 688 C CA . SER A 1 88 ? -8.688 3.014 -7.914 1 90.06 88 SER A CA 1
ATOM 689 C C . SER A 1 88 ? -8.734 3.252 -6.406 1 90.06 88 SER A C 1
ATOM 691 O O . SER A 1 88 ? -9.016 4.363 -5.957 1 90.06 88 SER A O 1
ATOM 693 N N . ASP A 1 89 ? -8.555 2.168 -5.707 1 94.69 89 ASP A N 1
ATOM 694 C CA . ASP A 1 89 ? -8.594 2.24 -4.25 1 94.69 89 ASP A CA 1
ATOM 695 C C . ASP A 1 89 ? -7.543 3.207 -3.715 1 94.69 89 ASP A C 1
ATOM 697 O O . ASP A 1 89 ? -6.348 3.016 -3.939 1 94.69 89 ASP A O 1
ATOM 701 N N . VAL A 1 90 ? -7.957 4.191 -3.008 1 96.94 90 VAL A N 1
ATOM 702 C CA . VAL A 1 90 ? -7.102 5.262 -2.5 1 96.94 90 VAL A CA 1
ATOM 703 C C . VAL A 1 90 ? -6.113 4.695 -1.484 1 96.94 90 VAL A C 1
ATOM 705 O O . VAL A 1 90 ? -4.945 5.09 -1.459 1 96.94 90 VAL A O 1
ATOM 708 N N . ASP A 1 91 ? -6.598 3.74 -0.619 1 97.69 91 ASP A N 1
ATOM 709 C CA . ASP A 1 91 ? -5.738 3.184 0.42 1 97.69 91 ASP A CA 1
ATOM 710 C C . ASP A 1 91 ? -4.516 2.5 -0.187 1 97.69 91 ASP A C 1
ATOM 712 O O . ASP A 1 91 ? -3.398 2.658 0.31 1 97.69 91 ASP A O 1
ATOM 716 N N . VAL A 1 92 ? -4.719 1.82 -1.28 1 98.12 92 VAL A N 1
ATOM 717 C CA . VAL A 1 92 ? -3.627 1.106 -1.933 1 98.12 92 VAL A CA 1
ATOM 718 C C . VAL A 1 92 ? -2.656 2.105 -2.557 1 98.12 92 VAL A C 1
ATOM 720 O O . VAL A 1 92 ? -1.44 1.985 -2.391 1 98.12 92 VAL A O 1
ATOM 723 N N . ARG A 1 93 ? -3.225 3.072 -3.209 1 98.19 93 ARG A N 1
ATOM 724 C CA . ARG A 1 93 ? -2.395 4.105 -3.82 1 98.19 93 ARG A CA 1
ATOM 725 C C . ARG A 1 93 ? -1.574 4.844 -2.768 1 98.19 93 ARG A C 1
ATOM 727 O O . ARG A 1 93 ? -0.377 5.074 -2.955 1 98.19 93 ARG A O 1
ATOM 734 N N . LEU A 1 94 ? -2.197 5.199 -1.718 1 98.56 94 LEU A N 1
ATOM 735 C CA . LEU A 1 94 ? -1.516 5.895 -0.631 1 98.56 94 LEU A CA 1
ATOM 736 C C . LEU A 1 94 ? -0.398 5.035 -0.052 1 98.56 94 LEU A C 1
ATOM 738 O O . LEU A 1 94 ? 0.698 5.531 0.218 1 98.56 94 LEU A O 1
ATOM 742 N N . ALA A 1 95 ? -0.649 3.756 0.149 1 98.62 95 ALA A N 1
ATOM 743 C CA . ALA A 1 95 ? 0.372 2.844 0.659 1 98.62 95 ALA A CA 1
ATOM 744 C C . ALA A 1 95 ? 1.569 2.777 -0.285 1 98.62 95 ALA A C 1
ATOM 746 O O . ALA A 1 95 ? 2.719 2.834 0.156 1 98.62 95 ALA A O 1
ATOM 747 N N . VAL A 1 96 ? 1.31 2.688 -1.537 1 98.62 96 VAL A N 1
ATOM 748 C CA . VAL A 1 96 ? 2.354 2.611 -2.553 1 98.62 96 VAL A CA 1
ATOM 749 C C . VAL A 1 96 ? 3.197 3.885 -2.525 1 98.62 96 VAL A C 1
ATOM 751 O O . VAL A 1 96 ? 4.426 3.822 -2.438 1 98.62 96 VAL A O 1
ATOM 754 N N . GLU A 1 97 ? 2.537 4.988 -2.51 1 98.19 97 GLU A N 1
ATOM 755 C CA . GLU A 1 97 ? 3.24 6.27 -2.48 1 98.19 97 GLU A CA 1
ATOM 756 C C . GLU A 1 97 ? 3.953 6.477 -1.148 1 98.19 97 GLU A C 1
ATOM 758 O O . GLU A 1 97 ? 5.02 7.094 -1.099 1 98.19 97 GLU A O 1
ATOM 763 N N . GLY A 1 98 ? 3.268 6.004 -0.133 1 98.75 98 GLY A N 1
ATOM 764 C CA . GLY A 1 98 ? 3.914 6.059 1.169 1 98.75 98 GLY A CA 1
ATOM 765 C C . GLY A 1 98 ? 5.242 5.328 1.206 1 98.75 98 GLY A C 1
ATOM 766 O O . GLY A 1 98 ? 6.219 5.832 1.768 1 98.75 98 GLY A O 1
ATOM 767 N N . MET A 1 99 ? 5.32 4.238 0.582 1 98.81 99 MET A N 1
ATOM 768 C CA . MET A 1 99 ? 6.559 3.467 0.553 1 98.81 99 MET A CA 1
ATOM 769 C C . MET A 1 99 ? 7.609 4.156 -0.314 1 98.81 99 MET A C 1
ATOM 771 O O . MET A 1 99 ? 8.805 4.051 -0.048 1 98.81 99 MET A O 1
ATOM 775 N N . GLU A 1 100 ? 7.141 4.875 -1.322 1 98.12 100 GLU A N 1
ATOM 776 C CA . GLU A 1 100 ? 8.078 5.715 -2.059 1 98.12 100 GLU A CA 1
ATOM 777 C C . GLU A 1 100 ? 8.781 6.707 -1.131 1 98.12 100 GLU A C 1
ATOM 779 O O . GLU A 1 100 ? 9.984 6.934 -1.25 1 98.12 100 GLU A O 1
ATOM 784 N N . LEU A 1 101 ? 8.023 7.238 -0.224 1 98.19 101 LEU A N 1
ATOM 785 C CA . LEU A 1 101 ? 8.602 8.18 0.729 1 98.19 101 LEU A CA 1
ATOM 786 C C . LEU A 1 101 ? 9.578 7.473 1.668 1 98.19 101 LEU A C 1
ATOM 788 O O . LEU A 1 101 ? 10.625 8.023 2.012 1 98.19 101 LEU A O 1
ATOM 792 N N . VAL A 1 102 ? 9.203 6.27 2.117 1 98.56 102 VAL A N 1
ATOM 793 C CA . VAL A 1 102 ? 10.016 5.492 3.043 1 98.56 102 VAL A CA 1
ATOM 794 C C . VAL A 1 102 ? 11.406 5.262 2.443 1 98.56 102 VAL A C 1
ATOM 796 O O . VAL A 1 102 ? 12.414 5.371 3.141 1 98.56 102 VAL A O 1
ATOM 799 N N . TYR A 1 103 ? 11.477 5.066 1.162 1 98.31 103 TYR A N 1
ATOM 800 C CA . TYR A 1 103 ? 12.734 4.73 0.513 1 98.31 103 TYR A CA 1
ATOM 801 C C . TYR A 1 103 ? 13.414 5.977 -0.047 1 98.31 103 TYR A C 1
ATOM 803 O O . TYR A 1 103 ? 14.531 5.906 -0.563 1 98.31 103 TYR A O 1
ATOM 811 N N . ASN A 1 104 ? 12.711 7.133 -0.033 1 97.88 104 ASN A N 1
ATOM 812 C CA . ASN A 1 104 ? 13.273 8.383 -0.539 1 97.88 104 ASN A CA 1
ATOM 813 C C . ASN A 1 104 ? 14.367 8.914 0.381 1 97.88 104 ASN A C 1
ATOM 815 O O . ASN A 1 104 ? 14.086 9.336 1.507 1 97.88 104 ASN A O 1
ATOM 819 N N . PRO A 1 105 ? 15.594 8.945 -0.066 1 96.81 105 PRO A N 1
ATOM 820 C CA . PRO A 1 105 ? 16.688 9.344 0.823 1 96.81 105 PRO A CA 1
ATOM 821 C C . PRO A 1 105 ? 16.641 10.828 1.18 1 96.81 105 PRO A C 1
ATOM 823 O O . PRO A 1 105 ? 17.312 11.266 2.119 1 96.81 105 PRO A O 1
ATOM 826 N N . THR A 1 106 ? 15.844 11.641 0.482 1 97.12 106 THR A N 1
ATOM 827 C CA . THR A 1 106 ? 15.789 13.07 0.742 1 97.12 106 THR A CA 1
ATOM 828 C C . THR A 1 106 ? 14.75 13.391 1.812 1 97.12 106 THR A C 1
ATOM 830 O O . THR A 1 106 ? 14.68 14.523 2.299 1 97.12 106 THR A O 1
ATOM 833 N N . ILE A 1 107 ? 14.016 12.375 2.154 1 97.88 107 ILE A N 1
ATOM 834 C CA . ILE A 1 107 ? 12.984 12.539 3.18 1 97.88 107 ILE A CA 1
ATOM 835 C C . ILE A 1 107 ? 13.422 11.828 4.461 1 97.88 107 ILE A C 1
ATOM 837 O O . ILE A 1 107 ? 13.75 10.641 4.434 1 97.88 107 ILE A O 1
ATOM 841 N N . ASP A 1 108 ? 13.461 12.57 5.5 1 97.19 108 ASP A N 1
ATOM 842 C CA . ASP A 1 108 ? 13.859 11.93 6.746 1 97.19 108 ASP A CA 1
ATOM 843 C C . ASP A 1 108 ? 12.688 11.836 7.719 1 97.19 108 ASP A C 1
ATOM 845 O O . ASP A 1 108 ? 12.773 11.148 8.742 1 97.19 108 ASP A O 1
ATOM 849 N N . THR A 1 109 ? 11.508 12.453 7.41 1 97.25 109 THR A N 1
ATOM 850 C CA . THR A 1 109 ? 10.32 12.438 8.242 1 97.25 109 THR A CA 1
ATOM 851 C C . THR A 1 109 ? 9.07 12.203 7.402 1 97.25 109 THR A C 1
ATOM 853 O O . THR A 1 109 ? 8.883 12.852 6.367 1 97.25 109 THR A O 1
ATOM 856 N N . MET A 1 110 ? 8.25 11.234 7.785 1 98.25 110 MET A N 1
ATOM 857 C CA . MET A 1 110 ? 6.977 10.984 7.125 1 98.25 110 MET A CA 1
ATOM 858 C C . MET A 1 110 ? 5.809 11.398 8.016 1 98.25 110 MET A C 1
ATOM 860 O O . MET A 1 110 ? 5.695 10.93 9.156 1 98.25 110 MET A O 1
ATOM 864 N N . ALA A 1 111 ? 5.004 12.289 7.57 1 97.19 111 ALA A N 1
ATOM 865 C CA . ALA A 1 111 ? 3.77 12.703 8.234 1 97.19 111 ALA A CA 1
ATOM 866 C C . ALA A 1 111 ? 2.547 12.133 7.52 1 97.19 111 ALA A C 1
ATOM 868 O O . ALA A 1 111 ? 2.447 12.195 6.293 1 97.19 111 ALA A O 1
ATOM 869 N N . LEU A 1 112 ? 1.694 11.531 8.258 1 96.75 112 LEU A N 1
ATOM 870 C CA . LEU A 1 112 ? 0.485 10.914 7.73 1 96.75 112 LEU A CA 1
ATOM 871 C C . LEU A 1 112 ? -0.756 11.469 8.422 1 96.75 112 LEU A C 1
ATOM 873 O O . LEU A 1 112 ? -0.794 11.57 9.648 1 96.75 112 LEU A O 1
ATOM 877 N N . VAL A 1 113 ? -1.716 11.906 7.621 1 94.19 113 VAL A N 1
ATOM 878 C CA . VAL A 1 113 ? -3.004 12.352 8.148 1 94.19 113 VAL A CA 1
ATOM 879 C C . VAL A 1 113 ? -4.082 11.32 7.805 1 94.19 113 VAL A C 1
ATOM 881 O O . VAL A 1 113 ? -4.484 11.195 6.645 1 94.19 113 VAL A O 1
ATOM 884 N N . THR A 1 114 ? -4.512 10.523 8.719 1 92 114 THR A N 1
ATOM 885 C CA . THR A 1 114 ? -5.516 9.492 8.508 1 92 114 THR A CA 1
ATOM 886 C C . THR A 1 114 ? -6.148 9.07 9.836 1 92 114 THR A C 1
ATOM 888 O O . THR A 1 114 ? -5.559 9.281 10.898 1 92 114 THR A O 1
ATOM 891 N N . ARG A 1 115 ? -7.301 8.508 9.797 1 88.31 115 ARG A N 1
ATOM 892 C CA . ARG A 1 115 ? -7.922 7.859 10.945 1 88.31 115 ARG A CA 1
ATOM 893 C C . ARG A 1 115 ? -7.969 6.348 10.766 1 88.31 115 ARG A C 1
ATOM 895 O O . ARG A 1 115 ? -8.523 5.633 11.609 1 88.31 115 ARG A O 1
ATOM 902 N N . ASP A 1 116 ? -7.449 5.98 9.734 1 91.5 116 ASP A N 1
ATOM 903 C CA . ASP A 1 116 ? -7.582 4.578 9.352 1 91.5 116 ASP A CA 1
ATOM 904 C C . ASP A 1 116 ? -6.406 3.756 9.875 1 91.5 116 ASP A C 1
ATOM 906 O O . ASP A 1 116 ? -5.273 3.922 9.414 1 91.5 116 ASP A O 1
ATOM 910 N N . ALA A 1 117 ? -6.68 2.809 10.703 1 92.25 117 ALA A N 1
ATOM 911 C CA . ALA A 1 117 ? -5.664 1.98 11.352 1 92.25 117 ALA A CA 1
ATOM 912 C C . ALA A 1 117 ? -5.055 0.988 10.359 1 92.25 117 ALA A C 1
ATOM 914 O O . ALA A 1 117 ? -4.031 0.364 10.648 1 92.25 117 ALA A O 1
ATOM 915 N N . ASP A 1 118 ? -5.574 0.926 9.219 1 94.12 118 ASP A N 1
ATOM 916 C CA . ASP A 1 118 ? -5.07 -0.011 8.219 1 94.12 118 ASP A CA 1
ATOM 917 C C . ASP A 1 118 ? -3.715 0.437 7.684 1 94.12 118 ASP A C 1
ATOM 919 O O . ASP A 1 118 ? -3.008 -0.343 7.039 1 94.12 118 ASP A O 1
ATOM 923 N N . PHE A 1 119 ? -3.27 1.638 8.086 1 95.38 119 PHE A N 1
ATOM 924 C CA . PHE A 1 119 ? -2.002 2.141 7.57 1 95.38 119 PHE A CA 1
ATOM 925 C C . PHE A 1 119 ? -0.868 1.854 8.547 1 95.38 119 PHE A C 1
ATOM 927 O O . PHE A 1 119 ? 0.27 2.271 8.328 1 95.38 119 PHE A O 1
ATOM 934 N N . LYS A 1 120 ? -1.16 1.131 9.523 1 95.62 120 LYS A N 1
ATOM 935 C CA . LYS A 1 120 ? -0.154 0.762 10.516 1 95.62 120 LYS A CA 1
ATOM 936 C C . LYS A 1 120 ? 1.045 0.086 9.859 1 95.62 120 LYS A C 1
ATOM 938 O O . LYS A 1 120 ? 2.193 0.395 10.188 1 95.62 120 LYS A O 1
ATOM 943 N N . PRO A 1 121 ? 0.838 -0.84 8.922 1 96.56 121 PRO A N 1
ATOM 944 C CA . PRO A 1 121 ? 2.006 -1.464 8.297 1 96.56 121 PRO A CA 1
ATOM 945 C C . PRO A 1 121 ? 2.91 -0.452 7.598 1 96.56 121 PRO A C 1
ATOM 947 O O . PRO A 1 121 ? 4.133 -0.618 7.582 1 96.56 121 PRO A O 1
ATOM 950 N N . LEU A 1 122 ? 2.361 0.553 7.035 1 97.81 122 LEU A N 1
ATOM 951 C CA . LEU A 1 122 ? 3.143 1.603 6.391 1 97.81 122 LEU A CA 1
ATOM 952 C C . LEU A 1 122 ? 3.982 2.361 7.414 1 97.81 122 LEU A C 1
ATOM 954 O O . LEU A 1 122 ? 5.176 2.58 7.203 1 97.81 122 LEU A O 1
ATOM 958 N N . LEU A 1 123 ? 3.355 2.688 8.5 1 96.88 123 LEU A N 1
ATOM 959 C CA . LEU A 1 123 ? 4.062 3.383 9.57 1 96.88 123 LEU A CA 1
ATOM 960 C C . LEU A 1 123 ? 5.184 2.514 10.133 1 96.88 123 LEU A C 1
ATOM 962 O O . LEU A 1 123 ? 6.285 3.004 10.391 1 96.88 123 LEU A O 1
ATOM 966 N N . ASN A 1 124 ? 4.898 1.274 10.305 1 96.5 124 ASN A N 1
ATOM 967 C CA . ASN A 1 124 ? 5.902 0.342 10.812 1 96.5 124 ASN A CA 1
ATOM 968 C C . ASN A 1 124 ? 7.117 0.275 9.891 1 96.5 124 ASN A C 1
ATOM 970 O O . ASN A 1 124 ? 8.258 0.284 10.359 1 96.5 124 ASN A O 1
ATOM 974 N N . LYS A 1 125 ? 6.844 0.217 8.625 1 97.81 125 LYS A N 1
ATOM 975 C CA . LYS A 1 125 ? 7.957 0.17 7.68 1 97.81 125 LYS A CA 1
ATOM 976 C C . LYS A 1 125 ? 8.766 1.463 7.719 1 97.81 125 LYS A C 1
ATOM 978 O O . LYS A 1 125 ? 9.992 1.434 7.633 1 97.81 125 LYS A O 1
ATOM 983 N N . ALA A 1 126 ? 8.07 2.604 7.797 1 98.25 126 ALA A N 1
ATOM 984 C CA . ALA A 1 126 ? 8.773 3.877 7.926 1 98.25 126 ALA A CA 1
ATOM 985 C C . ALA A 1 126 ? 9.719 3.865 9.125 1 98.25 126 ALA A C 1
ATOM 987 O O . ALA A 1 126 ? 10.875 4.262 9.016 1 98.25 126 ALA A O 1
ATOM 988 N N . ASN A 1 127 ? 9.234 3.326 10.219 1 97.06 127 ASN A N 1
ATOM 989 C CA . ASN A 1 127 ? 10.039 3.213 11.43 1 97.06 127 ASN A CA 1
ATOM 990 C C . ASN A 1 127 ? 11.227 2.271 11.227 1 97.06 127 ASN A C 1
ATOM 992 O O . ASN A 1 127 ? 12.352 2.592 11.617 1 97.06 127 ASN A O 1
ATOM 996 N N . GLU A 1 128 ? 10.961 1.175 10.602 1 97.19 128 GLU A N 1
ATOM 997 C CA . GLU A 1 128 ? 12 0.181 10.336 1 97.19 128 GLU A CA 1
ATOM 998 C C . GLU A 1 128 ? 13.133 0.773 9.5 1 97.19 128 GLU A C 1
ATOM 1000 O O . GLU A 1 128 ? 14.289 0.377 9.648 1 97.19 128 GLU A O 1
ATOM 1005 N N . HIS A 1 129 ? 12.766 1.702 8.695 1 97.38 129 HIS A N 1
ATOM 1006 C CA . HIS A 1 129 ? 13.758 2.293 7.797 1 97.38 129 HIS A CA 1
ATOM 1007 C C . HIS A 1 129 ? 14.359 3.561 8.398 1 97.38 129 HIS A C 1
ATOM 1009 O O . HIS A 1 129 ? 15.055 4.312 7.711 1 97.38 129 HIS A O 1
ATOM 1015 N N . GLY A 1 130 ? 13.945 3.877 9.586 1 96.75 130 GLY A N 1
ATOM 1016 C CA . GLY A 1 130 ? 14.594 4.938 10.344 1 96.75 130 GLY A CA 1
ATOM 1017 C C . GLY A 1 130 ? 13.961 6.297 10.117 1 96.75 130 GLY A C 1
ATOM 1018 O O . GLY A 1 130 ? 14.523 7.324 10.508 1 96.75 130 GLY A O 1
ATOM 1019 N N . LYS A 1 131 ? 12.875 6.293 9.453 1 97.62 131 LYS A N 1
ATOM 1020 C CA . LYS A 1 131 ? 12.18 7.566 9.297 1 97.62 131 LYS A CA 1
ATOM 1021 C C . LYS A 1 131 ? 11.516 7.988 10.609 1 97.62 131 LYS A C 1
ATOM 1023 O O . LYS A 1 131 ? 10.969 7.156 11.336 1 97.62 131 LYS A O 1
ATOM 1028 N N . GLU A 1 132 ? 11.594 9.25 10.844 1 95.62 132 GLU A N 1
ATOM 1029 C CA . GLU A 1 132 ? 10.703 9.781 11.867 1 95.62 132 GLU A CA 1
ATOM 1030 C C . GLU A 1 132 ? 9.258 9.812 11.375 1 95.62 132 GLU A C 1
ATOM 1032 O O . GLU A 1 132 ? 8.992 10.188 10.234 1 95.62 132 GLU A O 1
ATOM 1037 N N . THR A 1 133 ? 8.297 9.398 12.281 1 96.62 133 THR A N 1
ATOM 1038 C CA . THR A 1 133 ? 6.906 9.305 11.852 1 96.62 133 THR A CA 1
ATOM 1039 C C . THR A 1 133 ? 6.02 10.219 12.68 1 96.62 133 THR A C 1
ATOM 1041 O O . THR A 1 133 ? 6.137 10.266 13.906 1 96.62 133 THR A O 1
ATOM 1044 N N . ILE A 1 134 ? 5.195 11.023 11.977 1 94.12 134 ILE A N 1
ATOM 1045 C CA . ILE A 1 134 ? 4.199 11.891 12.594 1 94.12 134 ILE A CA 1
ATOM 1046 C C . ILE A 1 134 ? 2.807 11.508 12.102 1 94.12 134 ILE A C 1
ATOM 1048 O O . ILE A 1 134 ? 2.572 11.422 10.891 1 94.12 134 ILE A O 1
ATOM 1052 N N . ILE A 1 135 ? 1.959 11.273 12.961 1 93.44 135 ILE A N 1
ATOM 1053 C CA . ILE A 1 135 ? 0.575 11.008 12.586 1 93.44 135 ILE A CA 1
ATOM 1054 C C . ILE A 1 135 ? -0.324 12.125 13.102 1 93.44 135 ILE A C 1
ATOM 1056 O O . ILE A 1 135 ? -0.193 12.555 14.25 1 93.44 135 ILE A O 1
ATOM 1060 N N . PHE A 1 136 ? -1.14 12.688 12.18 1 90.19 136 PHE A N 1
ATOM 1061 C CA . PHE A 1 136 ? -2.211 13.602 12.562 1 90.19 136 PHE A CA 1
ATOM 1062 C C . PHE A 1 136 ? -3.51 12.836 12.805 1 90.19 136 PHE A C 1
ATOM 1064 O O . PHE A 1 136 ? -4.07 12.25 11.875 1 90.19 136 PHE A O 1
ATOM 1071 N N . GLY A 1 137 ? -3.895 12.758 13.992 1 82.75 137 GLY A N 1
ATOM 1072 C CA . GLY A 1 137 ? -5.133 12.086 14.352 1 82.75 137 GLY A CA 1
ATOM 1073 C C . GLY A 1 137 ? -6.336 13.016 14.367 1 82.75 137 GLY A C 1
ATOM 1074 O O . GLY A 1 137 ? -6.207 14.203 14.664 1 82.75 137 GLY A O 1
ATOM 1075 N N . VAL A 1 138 ? -7.449 12.484 13.844 1 74.44 138 VAL A N 1
ATOM 1076 C CA . VAL A 1 138 ? -8.695 13.242 13.875 1 74.44 138 VAL A CA 1
ATOM 1077 C C . VAL A 1 138 ? -9.68 12.578 14.836 1 74.44 138 VAL A C 1
ATOM 1079 O O . VAL A 1 138 ? -9.914 11.367 14.758 1 74.44 138 VAL A O 1
ATOM 1082 N N . GLU A 1 139 ? -10.016 13.414 15.898 1 71.5 139 GLU A N 1
ATOM 1083 C CA . GLU A 1 139 ? -11.023 12.906 16.812 1 71.5 139 GLU A CA 1
ATOM 1084 C C . GLU A 1 139 ? -12.43 13.188 16.297 1 71.5 139 GLU A C 1
ATOM 1086 O O . GLU A 1 139 ? -12.656 14.164 15.586 1 71.5 139 GLU A O 1
ATOM 1091 N N . PRO A 1 140 ? -13.312 12.219 16.75 1 64.69 140 PRO A N 1
ATOM 1092 C CA . PRO A 1 140 ? -13.258 10.984 17.531 1 64.69 140 PRO A CA 1
ATOM 1093 C C . PRO A 1 140 ? -12.805 9.781 16.703 1 64.69 140 PRO A C 1
ATOM 1095 O O . PRO A 1 140 ? -12.805 9.844 15.469 1 64.69 140 PRO A O 1
ATOM 1098 N N . GLY A 1 141 ? -12.422 8.711 17.25 1 68.31 141 GLY A N 1
ATOM 1099 C CA . GLY A 1 141 ? -12.211 7.41 16.625 1 68.31 141 GLY A CA 1
ATOM 1100 C C . GLY A 1 141 ? -10.766 7.16 16.25 1 68.31 141 GLY A C 1
ATOM 1101 O O . GLY A 1 141 ? -10.477 6.273 15.438 1 68.31 141 GLY A O 1
ATOM 1102 N N . PHE A 1 142 ? -9.969 8.023 16.828 1 75.75 142 PHE A N 1
ATOM 1103 C CA . PHE A 1 142 ? -8.555 7.785 16.531 1 75.75 142 PHE A CA 1
ATOM 1104 C C . PHE A 1 142 ? -8.062 6.527 17.234 1 75.75 142 PHE A C 1
ATOM 1106 O O . PHE A 1 142 ? -8.227 6.387 18.453 1 75.75 142 PHE A O 1
ATOM 1113 N N . SER A 1 143 ? -7.637 5.594 16.375 1 79.81 143 SER A N 1
ATOM 1114 C CA . SER A 1 143 ? -7.277 4.254 16.828 1 79.81 143 SER A CA 1
ATOM 1115 C C . SER A 1 143 ? -6.051 4.285 17.734 1 79.81 143 SER A C 1
ATOM 1117 O O . SER A 1 143 ? -5.105 5.031 17.484 1 79.81 143 SER A O 1
ATOM 1119 N N . THR A 1 144 ? -6.121 3.572 18.891 1 80.75 144 THR A N 1
ATOM 1120 C CA . THR A 1 144 ? -4.977 3.377 19.781 1 80.75 144 THR A CA 1
ATOM 1121 C C . THR A 1 144 ? -3.826 2.707 19.031 1 80.75 144 THR A C 1
ATOM 1123 O O . THR A 1 144 ? -2.658 3.023 19.281 1 80.75 144 THR A O 1
ATOM 1126 N N . ALA A 1 145 ? -4.211 1.844 18.078 1 82.31 145 ALA A N 1
ATOM 1127 C CA . ALA A 1 145 ? -3.203 1.138 17.297 1 82.31 145 ALA A CA 1
ATOM 1128 C C . ALA A 1 145 ? -2.363 2.113 16.484 1 82.31 145 ALA A C 1
ATOM 1130 O O . ALA A 1 145 ? -1.136 2.002 16.438 1 82.31 145 ALA A O 1
ATOM 1131 N N . LEU A 1 146 ? -2.982 3.088 15.914 1 85.81 146 LEU A N 1
ATOM 1132 C CA . LEU A 1 146 ? -2.275 4.094 15.125 1 85.81 146 LEU A CA 1
ATOM 1133 C C . LEU A 1 146 ? -1.437 4.996 16.031 1 85.81 146 LEU A C 1
ATOM 1135 O O . LEU A 1 146 ? -0.299 5.328 15.688 1 85.81 146 LEU A O 1
ATOM 1139 N N . ARG A 1 147 ? -1.975 5.262 17.109 1 84.5 147 ARG A N 1
ATOM 1140 C CA . ARG A 1 147 ? -1.304 6.133 18.078 1 84.5 147 ARG A CA 1
ATOM 1141 C C . ARG A 1 147 ? 0.033 5.539 18.516 1 84.5 147 ARG A C 1
ATOM 1143 O O . ARG A 1 147 ? 1.029 6.258 18.625 1 84.5 147 ARG A O 1
ATOM 1150 N N . ASN A 1 148 ? 0.1 4.32 18.703 1 89 148 ASN A N 1
ATOM 1151 C CA . ASN A 1 148 ? 1.286 3.65 19.219 1 89 148 ASN A CA 1
ATOM 1152 C C . ASN A 1 148 ? 2.266 3.299 18.109 1 89 148 ASN A C 1
ATOM 1154 O O . ASN A 1 148 ? 3.361 2.797 18.359 1 89 148 ASN A O 1
ATOM 1158 N N . SER A 1 149 ? 1.943 3.607 16.859 1 90.81 149 SER A N 1
ATOM 1159 C CA . SER A 1 149 ? 2.764 3.176 15.742 1 90.81 149 SER A CA 1
ATOM 1160 C C . SER A 1 149 ? 3.602 4.324 15.195 1 90.81 149 SER A C 1
ATOM 1162 O O . SER A 1 149 ? 4.355 4.148 14.234 1 90.81 149 SER A O 1
ATOM 1164 N N . ALA A 1 150 ? 3.449 5.5 15.812 1 93 150 ALA A N 1
ATOM 1165 C CA . ALA A 1 150 ? 4.172 6.664 15.312 1 93 150 ALA A CA 1
ATOM 1166 C C . ALA A 1 150 ? 5.039 7.285 16.406 1 93 150 ALA A C 1
ATOM 1168 O O . ALA A 1 150 ? 4.758 7.121 17.594 1 93 150 ALA A O 1
ATOM 1169 N N . ASP A 1 151 ? 6.109 7.98 15.992 1 92.19 151 ASP A N 1
ATOM 1170 C CA . ASP A 1 151 ? 6.957 8.703 16.938 1 92.19 151 ASP A CA 1
ATOM 1171 C C . ASP A 1 151 ? 6.199 9.859 17.578 1 92.19 151 ASP A C 1
ATOM 1173 O O . ASP A 1 151 ? 6.336 10.102 18.781 1 92.19 151 ASP A O 1
ATOM 1177 N N . TYR A 1 152 ? 5.414 10.531 16.766 1 89.44 152 TYR A N 1
ATOM 1178 C CA . TYR A 1 152 ? 4.637 11.672 17.25 1 89.44 152 TYR A CA 1
ATOM 1179 C C . TYR A 1 152 ? 3.191 11.586 16.781 1 89.44 152 TYR A C 1
ATOM 1181 O O . TYR A 1 152 ? 2.93 11.195 15.641 1 89.44 152 TYR A O 1
ATOM 1189 N N . VAL A 1 153 ? 2.32 11.914 17.672 1 89 153 VAL A N 1
ATOM 1190 C CA . VAL A 1 153 ? 0.896 11.977 17.359 1 89 153 VAL A CA 1
ATOM 1191 C C . VAL A 1 153 ? 0.371 13.383 17.656 1 89 153 VAL A C 1
ATOM 1193 O O . VAL A 1 153 ? 0.582 13.914 18.75 1 89 153 VAL A O 1
ATOM 1196 N N . ILE A 1 154 ? -0.241 13.93 16.641 1 85.62 154 ILE A N 1
ATOM 1197 C CA . ILE A 1 154 ? -0.859 15.25 16.781 1 85.62 154 ILE A CA 1
ATOM 1198 C C . ILE A 1 154 ? -2.373 15.125 16.625 1 85.62 154 ILE A C 1
ATOM 1200 O O . ILE A 1 154 ? -2.857 14.672 15.578 1 85.62 154 ILE A O 1
ATOM 1204 N N . LEU A 1 155 ? -3.076 15.5 17.609 1 81.06 155 LEU A N 1
ATOM 1205 C CA . LEU A 1 155 ? -4.531 15.422 17.562 1 81.06 155 LEU A CA 1
ATOM 1206 C C . LEU A 1 155 ? -5.125 16.734 17.062 1 81.06 155 LEU A C 1
ATOM 1208 O O . LEU A 1 155 ? -4.848 17.797 17.641 1 81.06 155 LEU A O 1
ATOM 1212 N N . LEU A 1 156 ? -5.82 16.625 15.953 1 75.38 156 LEU A N 1
ATOM 1213 C CA . LEU A 1 156 ? -6.484 17.797 15.398 1 75.38 156 LEU A CA 1
ATOM 1214 C C . LEU A 1 156 ? -7.852 18 16.031 1 75.38 156 LEU A C 1
ATOM 1216 O O . LEU A 1 156 ? -8.617 17.047 16.203 1 75.38 156 LEU A O 1
ATOM 1220 N N . GLU A 1 157 ? -7.969 18.891 17.234 1 62.44 157 GLU A N 1
ATOM 1221 C CA . GLU A 1 157 ? -9.203 19.172 17.969 1 62.44 157 GLU A CA 1
ATOM 1222 C C . GLU A 1 157 ? -10.227 19.859 17.062 1 62.44 157 GLU A C 1
ATOM 1224 O O . GLU A 1 157 ? -9.859 20.656 16.188 1 62.44 157 GLU A O 1
ATOM 1229 N N . ASN A 1 158 ? -11.32 19.188 16.875 1 55.88 158 ASN A N 1
ATOM 1230 C CA . ASN A 1 158 ? -12.398 19.953 16.266 1 55.88 158 ASN A CA 1
ATOM 1231 C C . ASN A 1 158 ? -12.711 21.219 17.062 1 55.88 158 ASN A C 1
ATOM 1233 O O . ASN A 1 158 ? -12.656 21.219 18.297 1 55.88 158 ASN A O 1
ATOM 1237 N N . ASP A 1 159 ? -12.305 22.375 16.844 1 49.47 159 ASP A N 1
ATOM 1238 C CA . ASP A 1 159 ? -12.758 23.594 17.531 1 49.47 159 ASP A CA 1
ATOM 1239 C C . ASP A 1 159 ? -14.094 23.344 18.219 1 49.47 159 ASP A C 1
ATOM 1241 O O . ASP A 1 159 ? -14.586 24.219 18.953 1 49.47 159 ASP A O 1
ATOM 1245 N N . GLU A 1 160 ? -15.195 22.688 17.891 1 42.91 160 GLU A N 1
ATOM 1246 C CA . GLU A 1 160 ? -16.234 22.969 18.875 1 42.91 160 GLU A CA 1
ATOM 1247 C C . GLU A 1 160 ? -15.844 22.453 20.25 1 42.91 160 GLU A C 1
ATOM 1249 O O . GLU A 1 160 ? -16.703 22.25 21.109 1 42.91 160 GLU A O 1
ATOM 1254 N N . MET A 1 161 ? -14.664 22.094 20.469 1 36.38 161 MET A N 1
ATOM 1255 C CA . MET A 1 161 ? -14.5 21.672 21.859 1 36.38 161 MET A CA 1
ATOM 1256 C C . MET A 1 161 ? -14.688 22.859 22.812 1 36.38 161 MET A C 1
ATOM 1258 O O . MET A 1 161 ? -14.164 23.953 22.562 1 36.38 161 MET A O 1
ATOM 1262 N N . ASN A 1 162 ? -15.875 23.062 23.578 1 34 162 ASN A N 1
ATOM 1263 C CA . ASN A 1 162 ? -16.156 23.875 24.766 1 34 162 ASN A CA 1
ATOM 1264 C C . ASN A 1 162 ? -15.047 23.781 25.797 1 34 162 ASN A C 1
ATOM 1266 O O . ASN A 1 162 ? -14.539 22.688 26.062 1 34 162 ASN A O 1
ATOM 1270 N N . TYR A 1 163 ? -14.148 24.75 25.906 1 29.59 163 TYR A N 1
ATOM 1271 C CA . TYR A 1 163 ? -13.234 25.281 26.922 1 29.59 163 TYR A CA 1
ATOM 1272 C C . TYR A 1 163 ? -13.883 25.297 28.297 1 29.59 163 TYR A C 1
ATOM 1274 O O . TYR A 1 163 ? -14.961 25.875 28.469 1 29.59 163 TYR A O 1
ATOM 1282 N N . TYR A 1 164 ? -14.266 24.141 29 1 28.19 164 TYR A N 1
ATOM 1283 C CA . TYR A 1 164 ? -14.68 24.375 30.375 1 28.19 164 TYR A CA 1
ATOM 1284 C C . TYR A 1 164 ? -13.547 24.969 31.188 1 28.19 164 TYR A C 1
ATOM 1286 O O . TYR A 1 164 ? -12.414 24.484 31.141 1 28.19 164 TYR A O 1
ATOM 1294 N N . ASP A 1 165 ? -13.453 26.312 31.234 1 28.83 165 ASP A N 1
ATOM 1295 C CA . ASP A 1 165 ? -12.734 27.094 32.25 1 28.83 165 ASP A CA 1
ATOM 1296 C C . ASP A 1 165 ? -12.984 26.516 33.656 1 28.83 165 ASP A C 1
ATOM 1298 O O . ASP A 1 165 ? -14.109 26.562 34.156 1 28.83 165 ASP A O 1
ATOM 1302 N N . ASP A 1 166 ? -12.516 25.281 33.969 1 29.84 166 ASP A N 1
ATOM 1303 C CA . ASP A 1 166 ? -12.5 24.953 35.406 1 29.84 166 ASP A CA 1
ATOM 1304 C C . ASP A 1 166 ? -11.852 26.062 36.219 1 29.84 166 ASP A C 1
ATOM 1306 O O . ASP A 1 166 ? -10.625 26.109 36.344 1 29.84 166 ASP A O 1
ATOM 1310 N N . SER A 1 167 ? -12.172 27.375 35.875 1 29.59 167 SER A N 1
ATOM 1311 C CA . SER A 1 167 ? -11.805 28.453 36.781 1 29.59 167 SER A CA 1
ATOM 1312 C C . SER A 1 167 ? -12.07 28.078 38.25 1 29.59 167 SER A C 1
ATOM 1314 O O . SER A 1 167 ? -11.578 28.719 39.156 1 29.59 167 SER A O 1
ATOM 1316 N N . HIS A 1 168 ? -13.242 27.328 38.594 1 29.19 168 HIS A N 1
ATOM 1317 C CA . HIS A 1 168 ? -13.57 27.547 40 1 29.19 168 HIS A CA 1
ATOM 1318 C C . HIS A 1 168 ? -12.602 26.797 40.906 1 29.19 168 HIS A C 1
ATOM 1320 O O . HIS A 1 168 ? -12.883 26.609 42.094 1 29.19 168 HIS A O 1
ATOM 1326 N N . PHE A 1 169 ? -11.578 26.141 40.344 1 25.59 169 PHE A N 1
ATOM 1327 C CA . PHE A 1 169 ? -10.828 25.578 41.469 1 25.59 169 PHE A CA 1
ATOM 1328 C C . PHE A 1 169 ? -10.195 26.672 42.312 1 25.59 169 PHE A C 1
ATOM 1330 O O . PHE A 1 169 ? -9.117 27.172 41.969 1 25.59 169 PHE A O 1
ATOM 1337 N N . GLU A 1 170 ? -10.93 27.797 42.438 1 27.97 170 GLU A N 1
ATOM 1338 C CA . GLU A 1 170 ? -10.531 28.734 43.5 1 27.97 170 GLU A CA 1
ATOM 1339 C C . GLU A 1 170 ? -10.258 28 44.812 1 27.97 170 GLU A C 1
ATOM 1341 O O . GLU A 1 170 ? -11.188 27.625 45.531 1 27.97 170 GLU A O 1
ATOM 1346 N N . ASP A 1 171 ? -9.633 26.797 44.812 1 25.81 171 ASP A N 1
ATOM 1347 C CA . ASP A 1 171 ? -9.266 26.5 46.219 1 25.81 171 ASP A CA 1
ATOM 1348 C C . ASP A 1 171 ? -8.664 27.734 46.906 1 25.81 171 ASP A C 1
ATOM 1350 O O . ASP A 1 171 ? -7.68 28.297 46.406 1 25.81 171 ASP A O 1
ATOM 1354 N N . GLU A 1 172 ? -9.398 28.562 47.594 1 27.33 172 GLU A N 1
ATOM 1355 C CA . GLU A 1 172 ? -9.344 29.594 48.625 1 27.33 172 GLU A CA 1
ATOM 1356 C C . GLU A 1 172 ? -8.234 29.312 49.625 1 27.33 172 GLU A C 1
ATOM 1358 O O . GLU A 1 172 ? -7.949 30.141 50.5 1 27.33 172 GLU A O 1
ATOM 1363 N N . ASP A 1 173 ? -7.773 28.109 49.906 1 28.05 173 ASP A N 1
ATOM 1364 C CA . ASP A 1 173 ? -7.207 28.141 51.25 1 28.05 173 ASP A CA 1
ATOM 1365 C C . ASP A 1 173 ? -5.871 28.891 51.25 1 28.05 173 ASP A C 1
ATOM 1367 O O . ASP A 1 173 ? -5.102 28.766 52.219 1 28.05 173 ASP A O 1
ATOM 1371 N N . ASP A 1 174 ? -5.426 29.547 50.281 1 25.78 174 ASP A N 1
ATOM 1372 C CA . ASP A 1 174 ? -4.023 29.891 50.469 1 25.78 174 ASP A CA 1
ATOM 1373 C C . ASP A 1 174 ? -3.836 30.656 51.781 1 25.78 174 ASP A C 1
ATOM 1375 O O . ASP A 1 174 ? -2.838 31.359 51.969 1 25.78 174 ASP A O 1
ATOM 1379 N N . ASP A 1 175 ? -4.965 30.984 52.531 1 26.66 175 ASP A N 1
ATOM 1380 C CA . ASP A 1 175 ? -4.543 31.984 53.5 1 26.66 175 ASP A CA 1
ATOM 1381 C C . ASP A 1 175 ? -3.424 31.453 54.375 1 26.66 175 ASP A C 1
ATOM 1383 O O . ASP A 1 175 ? -3.598 30.438 55.062 1 26.66 175 ASP A O 1
ATOM 1387 N N . ASP A 1 176 ? -2.227 31.719 54.094 1 26.14 176 ASP A N 1
ATOM 1388 C CA . ASP A 1 176 ? -0.912 31.547 54.688 1 26.14 176 ASP A CA 1
ATOM 1389 C C . ASP A 1 176 ? -0.946 31.859 56.188 1 26.14 176 ASP A C 1
ATOM 1391 O O . ASP A 1 176 ? -1.231 33 56.594 1 26.14 176 ASP A O 1
ATOM 1395 N N . ILE A 1 177 ? -1.512 30.984 57.094 1 25.03 177 ILE A N 1
ATOM 1396 C CA . ILE A 1 177 ? -1.133 31.031 58.5 1 25.03 177 ILE A CA 1
ATOM 1397 C C . ILE A 1 177 ? 0.36 31.328 58.594 1 25.03 177 ILE A C 1
ATOM 1399 O O . ILE A 1 177 ? 1.191 30.578 58.094 1 25.03 177 ILE A O 1
ATOM 1403 N N . GLU A 1 178 ? 0.597 32.656 58.75 1 24.92 178 GLU A N 1
ATOM 1404 C CA . GLU A 1 178 ? 1.813 33.406 59.062 1 24.92 178 GLU A CA 1
ATOM 1405 C C . GLU A 1 178 ? 2.602 32.719 60.156 1 24.92 178 GLU A C 1
ATOM 1407 O O . GLU A 1 178 ? 2.256 32.844 61.344 1 24.92 178 GLU A O 1
ATOM 1412 N N . PHE A 1 179 ? 2.674 31.484 60.281 1 22.89 179 PHE A N 1
ATOM 1413 C CA . PHE A 1 179 ? 3.49 31.188 61.438 1 22.89 179 PHE A CA 1
ATOM 1414 C C . PHE A 1 179 ? 4.859 31.844 61.344 1 22.89 179 PHE A C 1
ATOM 1416 O O . PHE A 1 179 ? 5.688 31.438 60.531 1 22.89 179 PHE A O 1
ATOM 1423 N N . ASN A 1 180 ? 4.832 33.25 61.5 1 21.19 180 ASN A N 1
ATOM 1424 C CA . ASN A 1 180 ? 6.031 34.094 61.594 1 21.19 180 ASN A CA 1
ATOM 1425 C C . ASN A 1 180 ? 7.059 33.5 62.562 1 21.19 180 ASN A C 1
ATOM 1427 O O . ASN A 1 180 ? 6.836 33.469 63.75 1 21.19 180 ASN A O 1
ATOM 1431 N N . ASN A 1 181 ? 7.742 32.625 62.125 1 21.5 181 ASN A N 1
ATOM 1432 C CA . ASN A 1 181 ? 8.867 32.156 62.906 1 21.5 181 ASN A CA 1
ATOM 1433 C C . ASN A 1 181 ? 9.906 33.25 63.156 1 21.5 181 ASN A C 1
ATOM 1435 O O . ASN A 1 181 ? 11.102 33.031 62.969 1 21.5 181 ASN A O 1
ATOM 1439 N N . ASN A 1 182 ? 9.359 34.656 62.875 1 19.62 182 ASN A N 1
ATOM 1440 C CA . ASN A 1 182 ? 10.539 35.531 62.812 1 19.62 182 ASN A CA 1
ATOM 1441 C C . ASN A 1 182 ? 11.492 35.25 63.969 1 19.62 182 ASN A C 1
ATOM 1443 O O . ASN A 1 182 ? 11.078 34.75 65 1 19.62 182 ASN A O 1
ATOM 1447 N N . ASN A 1 183 ? 12.688 35.969 63.625 1 19.11 183 ASN A N 1
ATOM 1448 C CA . ASN A 1 183 ? 14.133 35.906 63.812 1 19.11 183 ASN A CA 1
ATOM 1449 C C . ASN A 1 183 ? 14.508 36.219 65.25 1 19.11 183 ASN A C 1
ATOM 1451 O O . ASN A 1 183 ? 13.688 36.719 66 1 19.11 183 ASN A O 1
ATOM 1455 N N . ASN A 1 184 ? 15.703 36.812 65.25 1 18.95 184 ASN A N 1
ATOM 1456 C CA . ASN A 1 184 ? 16.969 36.875 66 1 18.95 184 ASN A CA 1
ATOM 1457 C C . ASN A 1 184 ? 16.891 37.844 67.125 1 18.95 184 ASN A C 1
ATOM 1459 O O . ASN A 1 184 ? 16.125 38.812 67.125 1 18.95 184 ASN A O 1
ATOM 1463 N N . ASP A 1 185 ? 17.562 37.594 68.188 1 19.66 185 ASP A N 1
ATOM 1464 C CA . ASP A 1 185 ? 17.875 38.125 69.5 1 19.66 185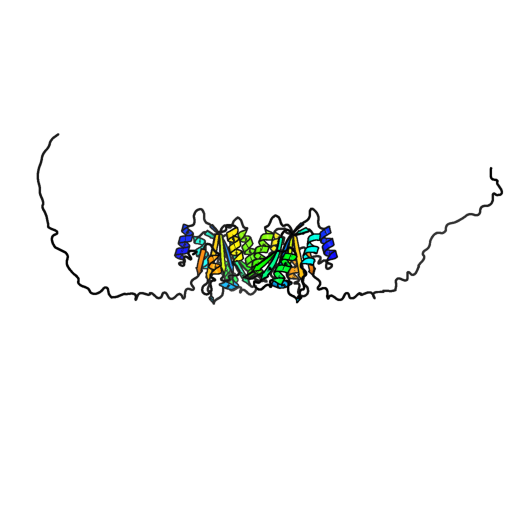 ASP A CA 1
ATOM 1465 C C . ASP A 1 185 ? 18.5 39.5 69.438 1 19.66 185 ASP A C 1
ATOM 1467 O O . ASP A 1 185 ? 18.938 40.062 70.438 1 19.66 185 ASP A O 1
ATOM 1471 N N . VAL A 1 186 ? 18.844 40.125 68.125 1 19.25 186 VAL A N 1
ATOM 1472 C CA . VAL A 1 186 ? 20.141 40.719 68.438 1 19.25 186 VAL A CA 1
ATOM 1473 C C . VAL A 1 186 ? 19.969 41.875 69.375 1 19.25 186 VAL A C 1
ATOM 1475 O O . VAL A 1 186 ? 18.953 42.562 69.375 1 19.25 186 VAL A O 1
ATOM 1478 N N . GLY A 1 187 ? 21.109 42.312 69.938 1 16.69 187 GLY A N 1
ATOM 1479 C CA . GLY A 1 187 ? 21.531 43 71.125 1 16.69 187 GLY A CA 1
ATOM 1480 C C . GLY A 1 187 ? 21.188 44.5 71.125 1 16.69 187 GLY A C 1
ATOM 1481 O O . GLY A 1 187 ? 20.281 44.938 70.375 1 16.69 187 GLY A O 1
ATOM 1482 N N . GLN A 1 188 ? 22.281 45.531 70.938 1 16.56 188 GLN A N 1
ATOM 1483 C CA . GLN A 1 188 ? 22.766 46.219 72.125 1 16.56 188 GLN A CA 1
ATOM 1484 C C . GLN A 1 188 ? 22.188 47.625 72.188 1 16.56 188 GLN A C 1
ATOM 1486 O O . GLN A 1 188 ? 21.578 48 73.188 1 16.56 188 GLN A O 1
ATOM 1491 N N . ASN A 1 189 ? 23 48.75 71.625 1 15.59 189 ASN A N 1
ATOM 1492 C CA . ASN A 1 189 ? 23.75 49.812 72.312 1 15.59 189 ASN A CA 1
ATOM 1493 C C . ASN A 1 189 ? 23.062 51.156 72.125 1 15.59 189 ASN A C 1
ATOM 1495 O O . ASN A 1 189 ? 22.406 51.406 71.125 1 15.59 189 ASN A O 1
ATOM 1499 N N . SER A 1 190 ? 23.375 52.219 73.062 1 16.94 190 SER A N 1
ATOM 1500 C CA . SER A 1 190 ? 23.047 53.469 73.75 1 16.94 190 SER A CA 1
ATOM 1501 C C . SER A 1 190 ? 23.516 54.688 72.938 1 16.94 190 SER A C 1
ATOM 1503 O O . SER A 1 190 ? 22.938 55.75 73 1 16.94 190 SER A O 1
ATOM 1505 N N . ARG A 1 191 ? 24.891 54.969 72.188 1 16.59 191 ARG A N 1
ATOM 1506 C CA . ARG A 1 191 ? 25.469 56.219 72.688 1 16.59 191 ARG A CA 1
ATOM 1507 C C . ARG A 1 191 ? 24.859 57.438 72 1 16.59 191 ARG A C 1
ATOM 1509 O O . ARG A 1 191 ? 24.359 57.312 70.875 1 16.59 191 ARG A O 1
ATOM 1516 N N . ARG A 1 192 ? 25.438 58.906 72.188 1 17.09 192 ARG A N 1
ATOM 1517 C CA . ARG A 1 192 ? 25.312 60.281 72.625 1 17.09 192 ARG A CA 1
ATOM 1518 C C . ARG A 1 192 ? 25.578 61.281 71.5 1 17.09 192 ARG A C 1
ATOM 1520 O O . ARG A 1 192 ? 26.219 60.906 70.5 1 17.09 192 ARG A O 1
ATOM 1527 N N . LYS A 1 193 ? 26.141 62.594 71.312 1 15.74 193 LYS A N 1
ATOM 1528 C CA . LYS A 1 193 ? 26.031 64 70.938 1 15.74 193 LYS A CA 1
ATOM 1529 C C . LYS A 1 193 ? 26.859 64.312 69.688 1 15.74 193 LYS A C 1
ATOM 1531 O O . LYS A 1 193 ? 26.375 64.938 68.75 1 15.74 193 LYS A O 1
ATOM 1536 N N . ASN A 1 194 ? 28.078 65.188 68.688 1 16.73 194 ASN A N 1
ATOM 1537 C CA . ASN A 1 194 ? 28.094 66.625 68.75 1 16.73 194 ASN A CA 1
ATOM 1538 C C . ASN A 1 194 ? 27.484 67.25 67.562 1 16.73 194 ASN A C 1
ATOM 1540 O O . ASN A 1 194 ? 27.438 66.625 66.5 1 16.73 194 ASN A O 1
ATOM 1544 N N . GLU A 1 195 ? 26.703 68.438 67.188 1 22.73 195 GLU A N 1
ATOM 1545 C CA . GLU A 1 195 ? 26.797 69.438 68.188 1 22.73 195 GLU A CA 1
ATOM 1546 C C . GLU A 1 195 ? 27 68.812 69.562 1 22.73 195 GLU A C 1
ATOM 1548 O O . GLU A 1 195 ? 26.25 67.938 70 1 22.73 195 GLU A O 1
ATOM 1553 N N . ALA A 1 196 ? 27.516 69.875 69.625 1 20.52 196 ALA A N 1
ATOM 1554 C CA . ALA A 1 196 ? 27.328 71.062 68.75 1 20.52 196 ALA A CA 1
ATOM 1555 C C . ALA A 1 196 ? 28.281 71 67.562 1 20.52 196 ALA A C 1
ATOM 1557 O O . ALA A 1 196 ? 28.266 71.875 66.688 1 20.52 196 ALA A O 1
ATOM 1558 N N . LEU A 1 197 ? 29.531 70.125 67.188 1 18.42 197 LEU A N 1
ATOM 1559 C CA . LEU A 1 197 ? 30.797 70.688 66.688 1 18.42 197 LEU A CA 1
ATOM 1560 C C . LEU A 1 197 ? 30.734 70.938 65.188 1 18.42 197 LEU A C 1
ATOM 1562 O O . LEU A 1 197 ? 30.516 70 64.375 1 18.42 197 LEU A O 1
ATOM 1566 N N . ILE A 1 198 ? 31.203 72.375 64.562 1 22.56 198 ILE A N 1
ATOM 1567 C CA . ILE A 1 198 ? 31 73.438 63.562 1 22.56 198 ILE A CA 1
ATOM 1568 C C . ILE A 1 198 ? 31.688 73.062 62.25 1 22.56 198 ILE A C 1
ATOM 1570 O O . ILE A 1 198 ? 32.719 72.375 62.219 1 22.56 198 ILE A O 1
ATOM 1574 N N . ASP A 1 199 ? 31.219 73.688 61.031 1 19.83 199 ASP A N 1
ATOM 1575 C CA . ASP A 1 199 ? 31.281 73.875 59.594 1 19.83 199 ASP A CA 1
ATOM 1576 C C . ASP A 1 199 ? 32.5 74.688 59.188 1 19.83 199 ASP A C 1
ATOM 1578 O O . ASP A 1 199 ? 32.625 75.875 59.562 1 19.83 199 ASP A O 1
ATOM 1582 N N . TYR A 1 200 ? 33.781 74.25 59.094 1 22.03 200 TYR A N 1
ATOM 1583 C CA . TYR A 1 200 ? 34.75 75.062 58.406 1 22.03 200 TYR A CA 1
ATOM 1584 C C . TYR A 1 200 ? 34.688 74.875 56.906 1 22.03 200 TYR A C 1
ATOM 1586 O O . TYR A 1 200 ? 34.375 73.812 56.406 1 22.03 200 TYR A O 1
ATOM 1594 N N . MET B 1 1 ? -0.613 -3.967 -28.312 1 27.2 1 MET B N 1
ATOM 1595 C CA . MET B 1 1 ? -1.436 -5.086 -27.859 1 27.2 1 MET B CA 1
ATOM 1596 C C . MET B 1 1 ? -0.579 -6.152 -27.188 1 27.2 1 MET B C 1
ATOM 1598 O O . MET B 1 1 ? 0.304 -6.734 -27.812 1 27.2 1 MET B O 1
ATOM 1602 N N . ALA B 1 2 ? -0.353 -5.875 -25.812 1 37.69 2 ALA B N 1
ATOM 1603 C CA . ALA B 1 2 ? 0.556 -6.762 -25.094 1 37.69 2 ALA B CA 1
ATOM 1604 C C . ALA B 1 2 ? 0.192 -8.227 -25.328 1 37.69 2 ALA B C 1
ATOM 1606 O O . ALA B 1 2 ? -0.988 -8.57 -25.438 1 37.69 2 ALA B O 1
ATOM 1607 N N . ASN B 1 3 ? 0.963 -9.016 -25.969 1 33.62 3 ASN B N 1
ATOM 1608 C CA . ASN B 1 3 ? 0.791 -10.414 -26.359 1 33.62 3 ASN B CA 1
ATOM 1609 C C . ASN B 1 3 ? 0.368 -11.273 -25.172 1 33.62 3 ASN B C 1
ATOM 1611 O O . ASN B 1 3 ? 1.163 -11.523 -24.266 1 33.62 3 ASN B O 1
ATOM 1615 N N . VAL B 1 4 ? -0.873 -11.188 -24.766 1 40.34 4 VAL B N 1
ATOM 1616 C CA . VAL B 1 4 ? -1.422 -12.148 -23.828 1 40.34 4 VAL B CA 1
ATOM 1617 C C . VAL B 1 4 ? -1.216 -13.57 -24.359 1 40.34 4 VAL B C 1
ATOM 1619 O O . VAL B 1 4 ? -1.76 -13.93 -25.406 1 40.34 4 VAL B O 1
ATOM 1622 N N . LYS B 1 5 ? -0.082 -14.148 -24.234 1 42.84 5 LYS B N 1
ATOM 1623 C CA . LYS B 1 5 ? 0.103 -15.531 -24.656 1 42.84 5 LYS B CA 1
ATOM 1624 C C . LYS B 1 5 ? -0.683 -16.484 -23.75 1 42.84 5 LYS B C 1
ATOM 1626 O O . LYS B 1 5 ? -0.529 -16.469 -22.531 1 42.84 5 LYS B O 1
ATOM 1631 N N . THR B 1 6 ? -1.837 -16.875 -24.141 1 48 6 THR B N 1
ATOM 1632 C CA . THR B 1 6 ? -2.85 -17.625 -23.406 1 48 6 THR B CA 1
ATOM 1633 C C . THR B 1 6 ? -2.301 -18.984 -22.953 1 48 6 THR B C 1
ATOM 1635 O O . THR B 1 6 ? -2.732 -19.516 -21.938 1 48 6 THR B O 1
ATOM 1638 N N . GLY B 1 7 ? -1.661 -19.781 -23.797 1 50.44 7 GLY B N 1
ATOM 1639 C CA . GLY B 1 7 ? -1.378 -21.125 -23.312 1 50.44 7 GLY B CA 1
ATOM 1640 C C . GLY B 1 7 ? -0.212 -21.172 -22.344 1 50.44 7 GLY B C 1
ATOM 1641 O O . GLY B 1 7 ? 0.778 -20.453 -22.516 1 50.44 7 GLY B O 1
ATOM 1642 N N . LEU B 1 8 ? -0.583 -21.734 -21.078 1 56.88 8 LEU B N 1
ATOM 1643 C CA . LEU B 1 8 ? 0.433 -21.859 -20.031 1 56.88 8 LEU B CA 1
ATOM 1644 C C . LEU B 1 8 ? 1.777 -22.25 -20.641 1 56.88 8 LEU B C 1
ATOM 1646 O O . LEU B 1 8 ? 2.809 -21.672 -20.297 1 56.88 8 LEU B O 1
ATOM 1650 N N . ASN B 1 9 ? 1.594 -23.25 -21.406 1 58.91 9 ASN B N 1
ATOM 1651 C CA . ASN B 1 9 ? 2.818 -23.797 -21.984 1 58.91 9 ASN B CA 1
ATOM 1652 C C . ASN B 1 9 ? 3.531 -22.797 -22.875 1 58.91 9 ASN B C 1
ATOM 1654 O O . ASN B 1 9 ? 4.762 -22.719 -22.859 1 58.91 9 ASN B O 1
ATOM 1658 N N . SER B 1 10 ? 2.721 -22.125 -23.578 1 58.88 10 SER B N 1
ATOM 1659 C CA . SER B 1 10 ? 3.328 -21.172 -24.5 1 58.88 10 SER B CA 1
ATOM 1660 C C . SER B 1 10 ? 3.951 -19.984 -23.75 1 58.88 10 SER B C 1
ATOM 1662 O O . SER B 1 10 ? 5.035 -19.531 -24.094 1 58.88 10 SER B O 1
ATOM 1664 N N . ILE B 1 11 ? 3.309 -19.625 -22.734 1 60.31 11 ILE B N 1
ATOM 1665 C CA . ILE B 1 11 ? 3.82 -18.5 -21.969 1 60.31 11 ILE B CA 1
ATOM 1666 C C . ILE B 1 11 ? 5.105 -18.906 -21.25 1 60.31 11 ILE B C 1
ATOM 1668 O O . ILE B 1 11 ? 6.094 -18.156 -21.266 1 60.31 11 ILE B O 1
ATOM 1672 N N . VAL B 1 12 ? 4.949 -20.156 -20.766 1 59.94 12 VAL B N 1
ATOM 1673 C CA . VAL B 1 12 ? 6.117 -20.672 -20.078 1 59.94 12 VAL B CA 1
ATOM 1674 C C . VAL B 1 12 ? 7.297 -20.766 -21.031 1 59.94 12 VAL B C 1
ATOM 1676 O O . VAL B 1 12 ? 8.414 -20.375 -20.688 1 59.94 12 VAL B O 1
ATOM 1679 N N . LYS B 1 13 ? 6.914 -21.328 -22.109 1 62.62 13 LYS B N 1
ATOM 1680 C CA . LYS B 1 13 ? 7.961 -21.453 -23.109 1 62.62 13 LYS B CA 1
ATOM 1681 C C . LYS B 1 13 ? 8.516 -20.094 -23.5 1 62.62 13 LYS B C 1
ATOM 1683 O O . LYS B 1 13 ? 9.734 -19.922 -23.625 1 62.62 13 LYS B O 1
ATOM 1688 N N . TYR B 1 14 ? 7.602 -19.266 -23.672 1 63.62 14 TYR B N 1
ATOM 1689 C CA . TYR B 1 14 ? 8.023 -17.922 -24.062 1 63.62 14 TYR B CA 1
ATOM 1690 C C . TYR B 1 14 ? 8.898 -17.281 -22.984 1 63.62 14 TYR B C 1
ATOM 1692 O O . TYR B 1 14 ? 9.953 -16.734 -23.281 1 63.62 14 TYR B O 1
ATOM 1700 N N . LEU B 1 15 ? 8.469 -17.422 -21.734 1 66.75 15 LEU B N 1
ATOM 1701 C CA . LEU B 1 15 ? 9.234 -16.859 -20.625 1 66.75 15 LEU B CA 1
ATOM 1702 C C . LEU B 1 15 ? 10.617 -17.484 -20.547 1 66.75 15 LEU B C 1
ATOM 1704 O O . LEU B 1 15 ? 11.602 -16.797 -20.234 1 66.75 15 LEU B O 1
ATOM 1708 N N . SER B 1 16 ? 10.57 -18.719 -20.891 1 62.38 16 SER B N 1
ATOM 1709 C CA . SER B 1 16 ? 11.82 -19.469 -20.828 1 62.38 16 SER B CA 1
ATOM 1710 C C . SER B 1 16 ? 12.781 -19.031 -21.922 1 62.38 16 SER B C 1
ATOM 1712 O O . SER B 1 16 ? 14 -19.109 -21.766 1 62.38 16 SER B O 1
ATOM 1714 N N . THR B 1 17 ? 12.164 -18.719 -23.016 1 62.72 17 THR B N 1
ATOM 1715 C CA . THR B 1 17 ? 13.016 -18.312 -24.125 1 62.72 17 THR B CA 1
ATOM 1716 C C . THR B 1 17 ? 13.578 -16.906 -23.891 1 62.72 17 THR B C 1
ATOM 1718 O O . THR B 1 17 ? 14.602 -16.547 -24.469 1 62.72 17 THR B O 1
ATOM 1721 N N . LYS B 1 18 ? 12.82 -16.188 -23.312 1 58.88 18 LYS B N 1
ATOM 1722 C CA . LYS B 1 18 ? 13.227 -14.797 -23.062 1 58.88 18 LYS B CA 1
ATOM 1723 C C . LYS B 1 18 ? 14.289 -14.719 -21.984 1 58.88 18 LYS B C 1
ATOM 1725 O O . LYS B 1 18 ? 14.844 -13.648 -21.719 1 58.88 18 LYS B O 1
ATOM 1730 N N . LYS B 1 19 ? 14.305 -15.859 -21.422 1 54.53 19 LYS B N 1
ATOM 1731 C CA . LYS B 1 19 ? 15.305 -15.859 -20.359 1 54.53 19 LYS B CA 1
ATOM 1732 C C . LYS B 1 19 ? 16.703 -15.547 -20.891 1 54.53 19 LYS B C 1
ATOM 1734 O O . LYS B 1 19 ? 17.266 -16.344 -21.641 1 54.53 19 LYS B O 1
ATOM 1739 N N . GLU B 1 20 ? 16.781 -14.352 -21.328 1 53.38 20 GLU B N 1
ATOM 1740 C CA . GLU B 1 20 ? 18.156 -14.102 -21.734 1 53.38 20 GLU B CA 1
ATOM 1741 C C . GLU B 1 20 ? 19.141 -14.805 -20.797 1 53.38 20 GLU B C 1
ATOM 1743 O O . GLU B 1 20 ? 19.844 -15.719 -21.203 1 53.38 20 GLU B O 1
ATOM 1748 N N . THR B 1 21 ? 19.875 -13.945 -19.844 1 59.72 21 THR B N 1
ATOM 1749 C CA . THR B 1 21 ? 21.016 -14.43 -19.078 1 59.72 21 THR B CA 1
ATOM 1750 C C . THR B 1 21 ? 20.594 -15.523 -18.109 1 59.72 21 THR B C 1
ATOM 1752 O O . THR B 1 21 ? 19.594 -16.203 -18.328 1 59.72 21 THR B O 1
ATOM 1755 N N . GLY B 1 22 ? 20.875 -15.359 -16.766 1 67.88 22 GLY B N 1
ATOM 1756 C CA . GLY B 1 22 ? 20.766 -16.219 -15.602 1 67.88 22 GLY B CA 1
ATOM 1757 C C . GLY B 1 22 ? 19.359 -16.297 -15.047 1 67.88 22 GLY B C 1
ATOM 1758 O O . GLY B 1 22 ? 18.484 -15.531 -15.453 1 67.88 22 GLY B O 1
ATOM 1759 N N . ARG B 1 23 ? 19 -17.344 -14.391 1 83.12 23 ARG B N 1
ATOM 1760 C CA . ARG B 1 23 ? 17.719 -17.578 -13.742 1 83.12 23 ARG B CA 1
ATOM 1761 C C . ARG B 1 23 ? 17.266 -16.344 -12.961 1 83.12 23 ARG B C 1
ATOM 1763 O O . ARG B 1 23 ? 18.047 -15.742 -12.234 1 83.12 23 ARG B O 1
ATOM 1770 N N . ARG B 1 24 ? 15.992 -15.914 -13.281 1 91.56 24 ARG B N 1
ATOM 1771 C CA . ARG B 1 24 ? 15.422 -14.742 -12.625 1 91.56 24 ARG B CA 1
ATOM 1772 C C . ARG B 1 24 ? 15.234 -14.984 -11.133 1 91.56 24 ARG B C 1
ATOM 1774 O O . ARG B 1 24 ? 15.07 -16.125 -10.695 1 91.56 24 ARG B O 1
ATOM 1781 N N . SER B 1 25 ? 15.438 -13.945 -10.391 1 97.06 25 SER B N 1
ATOM 1782 C CA . SER B 1 25 ? 15.109 -13.945 -8.969 1 97.06 25 SER B CA 1
ATOM 1783 C C . SER B 1 25 ? 13.711 -13.375 -8.719 1 97.06 25 SER B C 1
ATOM 1785 O O . SER B 1 25 ? 13.508 -12.164 -8.852 1 97.06 25 SER B O 1
ATOM 1787 N N . ILE B 1 26 ? 12.758 -14.234 -8.297 1 97.5 26 ILE B N 1
ATOM 1788 C CA . ILE B 1 26 ? 11.344 -13.891 -8.359 1 97.5 26 ILE B CA 1
ATOM 1789 C C . ILE B 1 26 ? 10.805 -13.68 -6.945 1 97.5 26 ILE B C 1
ATOM 1791 O O . ILE B 1 26 ? 11.055 -14.484 -6.047 1 97.5 26 ILE B O 1
ATOM 1795 N N . GLY B 1 27 ? 10.172 -12.508 -6.691 1 98.56 27 GLY B N 1
ATOM 1796 C CA . GLY B 1 27 ? 9.289 -12.312 -5.551 1 98.56 27 GLY B CA 1
ATOM 1797 C C . GLY B 1 27 ? 7.824 -12.492 -5.895 1 98.56 27 GLY B C 1
ATOM 1798 O O . GLY B 1 27 ? 7.301 -11.805 -6.777 1 98.56 27 GLY B O 1
ATOM 1799 N N . LEU B 1 28 ? 7.195 -13.422 -5.234 1 98.31 28 LEU B N 1
ATOM 1800 C CA . LEU B 1 28 ? 5.801 -13.758 -5.488 1 98.31 28 LEU B CA 1
ATOM 1801 C C . LEU B 1 28 ? 4.906 -13.281 -4.352 1 98.31 28 LEU B C 1
ATOM 1803 O O . LEU B 1 28 ? 5.188 -13.555 -3.182 1 98.31 28 LEU B O 1
ATOM 1807 N N . LEU B 1 29 ? 3.865 -12.531 -4.68 1 98.44 29 LEU B N 1
ATOM 1808 C CA . LEU B 1 29 ? 2.83 -12.117 -3.74 1 98.44 29 LEU B CA 1
ATOM 1809 C C . LEU B 1 29 ? 1.464 -12.641 -4.168 1 98.44 29 LEU B C 1
ATOM 1811 O O . LEU B 1 29 ? 1.057 -12.461 -5.32 1 98.44 29 LEU B O 1
ATOM 1815 N N . VAL B 1 30 ? 0.806 -13.258 -3.256 1 96.56 30 VAL B N 1
ATOM 1816 C CA . VAL B 1 30 ? -0.507 -13.828 -3.543 1 96.56 30 VAL B CA 1
ATOM 1817 C C . VAL B 1 30 ? -1.571 -13.117 -2.709 1 96.56 30 VAL B C 1
ATOM 1819 O O . VAL B 1 30 ? -1.475 -13.07 -1.48 1 96.56 30 VAL B O 1
ATOM 1822 N N . ASP B 1 31 ? -2.535 -12.602 -3.406 1 95.69 31 ASP B N 1
ATOM 1823 C CA . ASP B 1 31 ? -3.693 -11.945 -2.805 1 95.69 31 ASP B CA 1
ATOM 1824 C C . ASP B 1 31 ? -4.734 -12.969 -2.355 1 95.69 31 ASP B C 1
ATOM 1826 O O . ASP B 1 31 ? -5.719 -13.211 -3.055 1 95.69 31 ASP B O 1
ATOM 1830 N N . GLY B 1 32 ? -4.594 -13.5 -1.182 1 93.94 32 GLY B N 1
ATOM 1831 C CA . GLY B 1 32 ? -5.359 -14.641 -0.7 1 93.94 32 GLY B CA 1
ATOM 1832 C C . GLY B 1 32 ? -6.859 -14.414 -0.761 1 93.94 32 GLY B C 1
ATOM 1833 O O . GLY B 1 32 ? -7.578 -15.18 -1.408 1 93.94 32 GLY B O 1
ATOM 1834 N N . PRO B 1 33 ? -7.352 -13.375 -0.094 1 91.62 33 PRO B N 1
ATOM 1835 C CA . PRO B 1 33 ? -8.797 -13.156 -0.042 1 91.62 33 PRO B CA 1
ATOM 1836 C C . PRO B 1 33 ? -9.43 -13.07 -1.428 1 91.62 33 PRO B C 1
ATOM 1838 O O . PRO B 1 33 ? -10.602 -13.43 -1.601 1 91.62 33 PRO B O 1
ATOM 1841 N N . ASN B 1 34 ? -8.648 -12.688 -2.426 1 87.44 34 ASN B N 1
ATOM 1842 C CA . ASN B 1 34 ? -9.227 -12.469 -3.746 1 87.44 34 ASN B CA 1
ATOM 1843 C C . ASN B 1 34 ? -9.016 -13.68 -4.656 1 87.44 34 ASN B C 1
ATOM 1845 O O . ASN B 1 34 ? -9.672 -13.797 -5.695 1 87.44 34 ASN B O 1
ATOM 1849 N N . VAL B 1 35 ? -8.133 -14.609 -4.207 1 86.38 35 VAL B N 1
ATOM 1850 C CA . VAL B 1 35 ? -7.848 -15.625 -5.211 1 86.38 35 VAL B CA 1
ATOM 1851 C C . VAL B 1 35 ? -7.973 -17.016 -4.59 1 86.38 35 VAL B C 1
ATOM 1853 O O . VAL B 1 35 ? -8.039 -18.016 -5.305 1 86.38 35 VAL B O 1
ATOM 1856 N N . LEU B 1 36 ? -7.938 -17.188 -3.285 1 77.44 36 LEU B N 1
ATOM 1857 C CA . LEU B 1 36 ? -8.008 -18.5 -2.666 1 77.44 36 LEU B CA 1
ATOM 1858 C C . LEU B 1 36 ? -9.422 -18.812 -2.199 1 77.44 36 LEU B C 1
ATOM 1860 O O . LEU B 1 36 ? -9.617 -19.484 -1.186 1 77.44 36 LEU B O 1
ATOM 1864 N N . ARG B 1 37 ? -10.227 -18.359 -2.918 1 68.19 37 ARG B N 1
ATOM 1865 C CA . ARG B 1 37 ? -11.617 -18.719 -2.695 1 68.19 37 ARG B CA 1
ATOM 1866 C C . ARG B 1 37 ? -11.969 -20.016 -3.434 1 68.19 37 ARG B C 1
ATOM 1868 O O . ARG B 1 37 ? -11.383 -20.312 -4.477 1 68.19 37 ARG B O 1
ATOM 1875 N N . LYS B 1 38 ? -12.797 -20.797 -2.746 1 61.31 38 LYS B N 1
ATOM 1876 C CA . LYS B 1 38 ? -13.203 -22.094 -3.295 1 61.31 38 LYS B CA 1
ATOM 1877 C C . LYS B 1 38 ? -13.562 -21.969 -4.773 1 61.31 38 LYS B C 1
ATOM 1879 O O . LYS B 1 38 ? -13.266 -22.875 -5.562 1 61.31 38 LYS B O 1
ATOM 1884 N N . GLU B 1 39 ? -14.07 -20.844 -5.074 1 58.94 39 GLU B N 1
ATOM 1885 C CA . GLU B 1 39 ? -14.547 -20.641 -6.445 1 58.94 39 GLU B CA 1
ATOM 1886 C C . GLU B 1 39 ? -13.375 -20.469 -7.41 1 58.94 39 GLU B C 1
ATOM 1888 O O . GLU B 1 39 ? -13.523 -20.672 -8.617 1 58.94 39 GLU B O 1
ATOM 1893 N N . PHE B 1 40 ? -12.203 -20.078 -6.902 1 58.72 40 PHE B N 1
ATOM 1894 C CA . PHE B 1 40 ? -11.117 -19.781 -7.828 1 58.72 40 PHE B CA 1
ATOM 1895 C C . PHE B 1 40 ? -10.109 -20.922 -7.859 1 58.72 40 PHE B C 1
ATOM 1897 O O . PHE B 1 40 ? -9.352 -21.062 -8.82 1 58.72 40 PHE B O 1
ATOM 1904 N N . ASN B 1 41 ? -10.305 -21.906 -7.043 1 64.5 41 ASN B N 1
ATOM 1905 C CA . ASN B 1 41 ? -9.484 -23.109 -7 1 64.5 41 ASN B CA 1
ATOM 1906 C C . ASN B 1 41 ? -8.047 -22.812 -7.426 1 64.5 41 ASN B C 1
ATOM 1908 O O . ASN B 1 41 ? -7.48 -23.531 -8.25 1 64.5 41 ASN B O 1
ATOM 1912 N N . VAL B 1 42 ? -7.543 -21.547 -7.109 1 67.44 42 VAL B N 1
ATOM 1913 C CA . VAL B 1 42 ? -6.152 -21.266 -7.449 1 67.44 42 VAL B CA 1
ATOM 1914 C C . VAL B 1 42 ? -5.246 -22.328 -6.824 1 67.44 42 VAL B C 1
ATOM 1916 O O . VAL B 1 42 ? -5.309 -22.578 -5.621 1 67.44 42 VAL B O 1
ATOM 1919 N N . ASN B 1 43 ? -4.5 -22.984 -7.723 1 81.19 43 ASN B N 1
ATOM 1920 C CA . ASN B 1 43 ? -3.555 -24.016 -7.324 1 81.19 43 ASN B CA 1
ATOM 1921 C C . ASN B 1 43 ? -2.15 -23.453 -7.129 1 81.19 43 ASN B C 1
ATOM 1923 O O . ASN B 1 43 ? -1.449 -23.172 -8.102 1 81.19 43 ASN B O 1
ATOM 1927 N N . LEU B 1 44 ? -1.764 -23.25 -5.863 1 88.25 44 LEU B N 1
ATOM 1928 C CA . LEU B 1 44 ? -0.463 -22.672 -5.516 1 88.25 44 LEU B CA 1
ATOM 1929 C C . LEU B 1 44 ? 0.667 -23.531 -6.09 1 88.25 44 LEU B C 1
ATOM 1931 O O . LEU B 1 44 ? 1.719 -23 -6.461 1 88.25 44 LEU B O 1
ATOM 1935 N N . GLU B 1 45 ? 0.401 -24.828 -6.184 1 86.69 45 GLU B N 1
ATOM 1936 C CA . GLU B 1 45 ? 1.407 -25.719 -6.746 1 86.69 45 GLU B CA 1
ATOM 1937 C C . GLU B 1 45 ? 1.654 -25.406 -8.219 1 86.69 45 GLU B C 1
ATOM 1939 O O . GLU B 1 45 ? 2.801 -25.391 -8.672 1 86.69 45 GLU B O 1
ATOM 1944 N N . GLU B 1 46 ? 0.561 -25.141 -8.859 1 85.12 46 GLU B N 1
ATOM 1945 C CA . GLU B 1 46 ? 0.673 -24.812 -10.281 1 85.12 46 GLU B CA 1
ATOM 1946 C C . GLU B 1 46 ? 1.433 -23.5 -10.484 1 85.12 46 GLU B C 1
ATOM 1948 O O . GLU B 1 46 ? 2.26 -23.391 -11.391 1 85.12 46 GLU B O 1
ATOM 1953 N N . ILE B 1 47 ? 1.177 -22.547 -9.688 1 88.75 47 ILE B N 1
ATOM 1954 C CA . ILE B 1 47 ? 1.846 -21.25 -9.766 1 88.75 47 ILE B CA 1
ATOM 1955 C C . ILE B 1 47 ? 3.342 -21.422 -9.516 1 88.75 47 ILE B C 1
ATOM 1957 O O . ILE B 1 47 ? 4.168 -20.891 -10.266 1 88.75 47 ILE B O 1
ATOM 1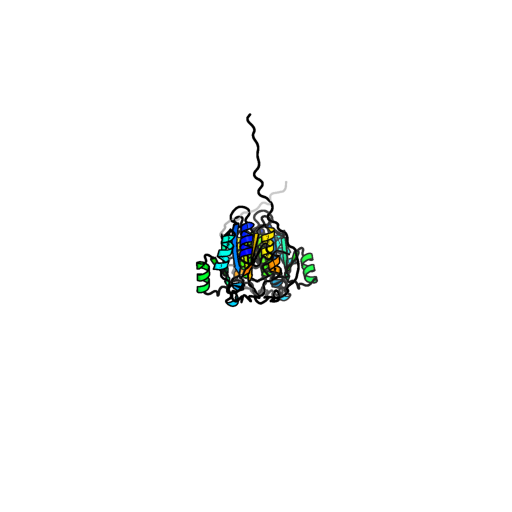961 N N . ARG B 1 48 ? 3.652 -22.188 -8.547 1 89.81 48 ARG B N 1
ATOM 1962 C CA . ARG B 1 48 ? 5.043 -22.453 -8.211 1 89.81 48 ARG B CA 1
ATOM 1963 C C . ARG B 1 48 ? 5.77 -23.125 -9.375 1 89.81 48 ARG B C 1
ATOM 1965 O O . ARG B 1 48 ? 6.891 -22.75 -9.711 1 89.81 48 ARG B O 1
ATOM 1972 N N . ASP B 1 49 ? 5.113 -24.078 -9.953 1 86.62 49 ASP B N 1
ATOM 1973 C CA . ASP B 1 49 ? 5.727 -24.844 -11.031 1 86.62 49 ASP B CA 1
ATOM 1974 C C . ASP B 1 49 ? 5.984 -23.969 -12.25 1 86.62 49 ASP B C 1
ATOM 1976 O O . ASP B 1 49 ? 7.035 -24.062 -12.891 1 86.62 49 ASP B O 1
ATOM 1980 N N . VAL B 1 50 ? 5.02 -23.109 -12.531 1 84.5 50 VAL B N 1
ATOM 1981 C CA . VAL B 1 50 ? 5.164 -22.203 -13.664 1 84.5 50 VAL B CA 1
ATOM 1982 C C . VAL B 1 50 ? 6.344 -21.266 -13.422 1 84.5 50 VAL B C 1
ATOM 1984 O O . VAL B 1 50 ? 7.18 -21.062 -14.305 1 84.5 50 VAL B O 1
ATOM 1987 N N . LEU B 1 51 ? 6.48 -20.734 -12.242 1 91.06 51 LEU B N 1
ATOM 1988 C CA . LEU B 1 51 ? 7.523 -19.766 -11.93 1 91.06 51 LEU B CA 1
ATOM 1989 C C . LEU B 1 51 ? 8.891 -20.438 -11.898 1 91.06 51 LEU B C 1
ATOM 1991 O O . LEU B 1 51 ? 9.898 -19.812 -12.258 1 91.06 51 LEU B O 1
ATOM 1995 N N . LYS B 1 52 ? 8.93 -21.672 -11.523 1 87.56 52 LYS B N 1
ATOM 1996 C CA . LYS B 1 52 ? 10.188 -22.406 -11.461 1 87.56 52 LYS B CA 1
ATOM 1997 C C . LYS B 1 52 ? 10.812 -22.547 -12.852 1 87.56 52 LYS B C 1
ATOM 1999 O O . LYS B 1 52 ? 12.039 -22.641 -12.977 1 87.56 52 LYS B O 1
ATOM 2004 N N . GLU B 1 53 ? 9.922 -22.562 -13.789 1 84.25 53 GLU B N 1
ATOM 2005 C CA . GLU B 1 53 ? 10.414 -22.625 -15.164 1 84.25 53 GLU B CA 1
ATOM 2006 C C . GLU B 1 53 ? 11.047 -21.312 -15.594 1 84.25 53 GLU B C 1
ATOM 2008 O O . GLU B 1 53 ? 11.906 -21.297 -16.484 1 84.25 53 GLU B O 1
ATOM 2013 N N . TYR B 1 54 ? 10.68 -20.297 -14.953 1 85.44 54 TYR B N 1
ATOM 2014 C CA . TYR B 1 54 ? 11.109 -18.953 -15.344 1 85.44 54 TYR B CA 1
ATOM 2015 C C . TYR B 1 54 ? 12.297 -18.5 -14.516 1 85.44 54 TYR B C 1
ATOM 2017 O O . TYR B 1 54 ? 13.195 -17.812 -15.023 1 85.44 54 TYR B O 1
ATOM 2025 N N . GLY B 1 55 ? 12.219 -18.922 -13.266 1 92.44 55 GLY B N 1
ATOM 2026 C CA . GLY B 1 55 ? 13.266 -18.5 -12.352 1 92.44 55 GLY B CA 1
ATOM 2027 C C . GLY B 1 55 ? 13.133 -19.109 -10.969 1 92.44 55 GLY B C 1
ATOM 2028 O O . GLY B 1 55 ? 12.492 -20.156 -10.805 1 92.44 55 GLY B O 1
ATOM 2029 N N . ASN B 1 56 ? 13.953 -18.562 -10.031 1 94.12 56 ASN B N 1
ATOM 2030 C CA . ASN B 1 56 ? 13.922 -19 -8.641 1 94.12 56 ASN B CA 1
ATOM 2031 C C . ASN B 1 56 ? 13.055 -18.078 -7.781 1 94.12 56 ASN B C 1
ATOM 2033 O O . ASN B 1 56 ? 13.297 -16.875 -7.715 1 94.12 56 ASN B O 1
ATOM 2037 N N . VAL B 1 57 ? 12.102 -18.672 -7.176 1 96.19 57 VAL B N 1
ATOM 2038 C CA . VAL B 1 57 ? 11.289 -17.922 -6.227 1 96.19 57 VAL B CA 1
ATOM 2039 C C . VAL B 1 57 ? 12.07 -17.719 -4.93 1 96.19 57 VAL B C 1
ATOM 2041 O O . VAL B 1 57 ? 12.234 -18.641 -4.145 1 96.19 57 VAL B O 1
ATOM 2044 N N . LYS B 1 58 ? 12.539 -16.516 -4.742 1 97.5 58 LYS B N 1
ATOM 2045 C CA . LYS B 1 58 ? 13.336 -16.219 -3.557 1 97.5 58 LYS B CA 1
ATOM 2046 C C . LYS B 1 58 ? 12.445 -15.797 -2.389 1 97.5 58 LYS B C 1
ATOM 2048 O O . LYS B 1 58 ? 12.805 -16.016 -1.227 1 97.5 58 LYS B O 1
ATOM 2053 N N . ILE B 1 59 ? 11.344 -15.164 -2.723 1 98.06 59 ILE B N 1
ATOM 2054 C CA . ILE B 1 59 ? 10.328 -14.727 -1.77 1 98.06 59 ILE B CA 1
ATOM 2055 C C . ILE B 1 59 ? 8.945 -15.133 -2.266 1 98.06 59 ILE B C 1
ATOM 2057 O O . ILE B 1 59 ? 8.594 -14.875 -3.42 1 98.06 59 ILE B O 1
ATOM 2061 N N . GLY B 1 60 ? 8.227 -15.875 -1.536 1 98.25 60 GLY B N 1
ATOM 2062 C CA . GLY B 1 60 ? 6.855 -16.281 -1.823 1 98.25 60 GLY B CA 1
ATOM 2063 C C . GLY B 1 60 ? 5.922 -16.094 -0.645 1 98.25 60 GLY B C 1
ATOM 2064 O O . GLY B 1 60 ? 5.98 -16.844 0.327 1 98.25 60 GLY B O 1
ATOM 2065 N N . ARG B 1 61 ? 5.055 -15.086 -0.717 1 98.5 61 ARG B N 1
ATOM 2066 C CA . ARG B 1 61 ? 4.184 -14.742 0.404 1 98.5 61 ARG B CA 1
ATOM 2067 C C . ARG B 1 61 ? 2.717 -14.781 -0.011 1 98.5 61 ARG B C 1
ATOM 2069 O O . ARG B 1 61 ? 2.363 -14.328 -1.103 1 98.5 61 ARG B O 1
ATOM 2076 N N . VAL B 1 62 ? 1.938 -15.391 0.807 1 97.5 62 VAL B N 1
ATOM 2077 C CA . VAL B 1 62 ? 0.491 -15.438 0.622 1 97.5 62 VAL B CA 1
ATOM 2078 C C . VAL B 1 62 ? -0.197 -14.625 1.715 1 97.5 62 VAL B C 1
ATOM 2080 O O . VAL B 1 62 ? -0.093 -14.953 2.9 1 97.5 62 VAL B O 1
ATOM 2083 N N . PHE B 1 63 ? -0.916 -13.609 1.316 1 97.94 63 PHE B N 1
ATOM 2084 C CA . PHE B 1 63 ? -1.557 -12.719 2.275 1 97.94 63 PHE B CA 1
ATOM 2085 C C . PHE B 1 63 ? -2.975 -13.188 2.586 1 97.94 63 PHE B C 1
ATOM 2087 O O . PHE B 1 63 ? -3.766 -13.43 1.673 1 97.94 63 PHE B O 1
ATOM 2094 N N . LEU B 1 64 ? -3.215 -13.305 3.848 1 96.75 64 LEU B N 1
ATOM 2095 C CA . LEU B 1 64 ? -4.496 -13.812 4.324 1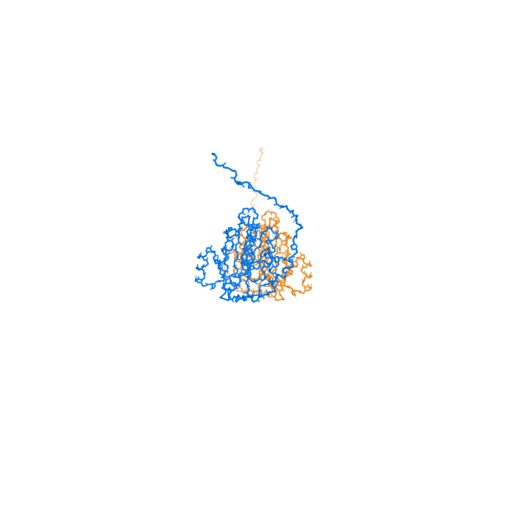 96.75 64 LEU B CA 1
ATOM 2096 C C . LEU B 1 64 ? -5.098 -12.883 5.367 1 96.75 64 LEU B C 1
ATOM 2098 O O . LEU B 1 64 ? -4.379 -12.125 6.023 1 96.75 64 LEU B O 1
ATOM 2102 N N . ASN B 1 65 ? -6.465 -12.914 5.465 1 95.12 65 ASN B N 1
ATOM 2103 C CA . ASN B 1 65 ? -7.078 -12.203 6.586 1 95.12 65 ASN B CA 1
ATOM 2104 C C . ASN B 1 65 ? -6.957 -13 7.883 1 95.12 65 ASN B C 1
ATOM 2106 O O . ASN B 1 65 ? -6.559 -14.164 7.867 1 95.12 65 ASN B O 1
ATOM 2110 N N . GLN B 1 66 ? -7.277 -12.398 8.977 1 94.81 66 GLN B N 1
ATOM 2111 C CA . GLN B 1 66 ? -7.055 -12.969 10.297 1 94.81 66 GLN B CA 1
ATOM 2112 C C . GLN B 1 66 ? -7.969 -14.164 10.547 1 94.81 66 GLN B C 1
ATOM 2114 O O . GLN B 1 66 ? -7.77 -14.914 11.508 1 94.81 66 GLN B O 1
ATOM 2119 N N .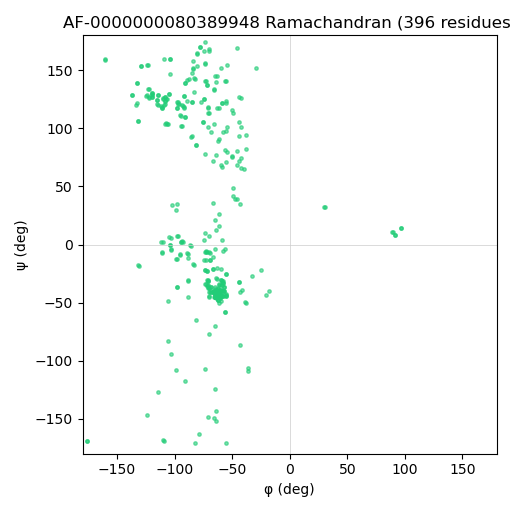 TYR B 1 67 ? -8.883 -14.438 9.68 1 93.62 67 TYR B N 1
ATOM 2120 C CA . TYR B 1 67 ? -9.828 -15.523 9.898 1 93.62 67 TYR B CA 1
ATOM 2121 C C . TYR B 1 67 ? -9.469 -16.75 9.055 1 93.62 67 TYR B C 1
ATOM 2123 O O . TYR B 1 67 ? -10.227 -17.719 8.992 1 93.62 67 TYR B O 1
ATOM 2131 N N . ALA B 1 68 ? -8.375 -16.672 8.414 1 92.31 68 ALA B N 1
ATOM 2132 C CA . ALA B 1 68 ? -7.93 -17.797 7.602 1 92.31 68 ALA B CA 1
ATOM 2133 C C . ALA B 1 68 ? -7.855 -19.078 8.43 1 92.31 68 ALA B C 1
ATOM 2135 O O . ALA B 1 68 ? -7.406 -19.062 9.578 1 92.31 68 ALA B O 1
ATOM 2136 N N . SER B 1 69 ? -8.25 -20.25 7.871 1 92.25 69 SER B N 1
ATOM 2137 C CA . SER B 1 69 ? -8.242 -21.516 8.586 1 92.25 69 SER B CA 1
ATOM 2138 C C . SER B 1 69 ? -6.828 -22.047 8.758 1 92.25 69 SER B C 1
ATOM 2140 O O . SER B 1 69 ? -5.953 -21.781 7.93 1 92.25 69 SER B O 1
ATOM 2142 N N . ASP B 1 70 ? -6.711 -22.844 9.75 1 93.75 70 ASP B N 1
ATOM 2143 C CA . ASP B 1 70 ? -5.43 -23.5 9.977 1 93.75 70 ASP B CA 1
ATOM 2144 C C . ASP B 1 70 ? -5.055 -24.406 8.805 1 93.75 70 ASP B C 1
ATOM 2146 O O . ASP B 1 70 ? -3.877 -24.516 8.445 1 93.75 70 ASP B O 1
ATOM 2150 N N . LYS B 1 71 ? -6.016 -25.016 8.281 1 92 71 LYS B N 1
ATOM 2151 C CA . LYS B 1 71 ? -5.781 -25.906 7.156 1 92 71 LYS B CA 1
ATOM 2152 C C . LYS B 1 71 ? -5.211 -25.156 5.961 1 92 71 LYS B C 1
ATOM 2154 O O . LYS B 1 71 ? -4.293 -25.625 5.293 1 92 71 LYS B O 1
ATOM 2159 N N . LEU B 1 72 ? -5.727 -24.047 5.73 1 91.44 72 LEU B N 1
ATOM 2160 C CA . LEU B 1 72 ? -5.234 -23.219 4.637 1 91.44 72 LEU B CA 1
ATOM 2161 C C . LEU B 1 72 ? -3.801 -22.766 4.895 1 91.44 72 LEU B C 1
ATOM 2163 O O . LEU B 1 72 ? -2.957 -22.828 3.998 1 91.44 72 LEU B O 1
ATOM 2167 N N . VAL B 1 73 ? -3.535 -22.328 6.074 1 94.69 73 VAL B N 1
ATOM 2168 C CA . VAL B 1 73 ? -2.199 -21.891 6.465 1 94.69 73 VAL B CA 1
ATOM 2169 C C . VAL B 1 73 ? -1.207 -23.031 6.27 1 94.69 73 VAL B C 1
ATOM 2171 O O . VAL B 1 73 ? -0.131 -22.844 5.695 1 94.69 73 VAL B O 1
ATOM 2174 N N . GLU B 1 74 ? -1.63 -24.156 6.68 1 93.69 74 GLU B N 1
ATOM 2175 C CA . GLU B 1 74 ? -0.786 -25.344 6.539 1 93.69 74 GLU B CA 1
ATOM 2176 C C . GLU B 1 74 ? -0.526 -25.656 5.066 1 93.69 74 GLU B C 1
ATOM 2178 O O . GLU B 1 74 ? 0.6 -25.984 4.688 1 93.69 74 GLU B O 1
ATOM 2183 N N . ALA B 1 75 ? -1.535 -25.562 4.285 1 89.69 75 ALA B N 1
ATOM 2184 C CA . ALA B 1 75 ? -1.41 -25.844 2.855 1 89.69 75 ALA B CA 1
ATOM 2185 C C . ALA B 1 75 ? -0.419 -24.875 2.199 1 89.69 75 ALA B C 1
ATOM 2187 O O . ALA B 1 75 ? 0.387 -25.297 1.361 1 89.69 75 ALA B O 1
ATOM 2188 N N . ILE B 1 76 ? -0.398 -23.656 2.539 1 94.12 76 ILE B N 1
ATOM 2189 C CA . ILE B 1 76 ? 0.495 -22.641 2.008 1 94.12 76 ILE B CA 1
ATOM 2190 C C . ILE B 1 76 ? 1.938 -22.969 2.379 1 94.12 76 ILE B C 1
ATOM 2192 O O . ILE B 1 76 ? 2.824 -22.953 1.52 1 94.12 76 ILE B O 1
ATOM 2196 N N . GLU B 1 77 ? 2.109 -23.328 3.627 1 95.06 77 GLU B N 1
ATOM 2197 C CA . GLU B 1 77 ? 3.441 -23.688 4.102 1 95.06 77 GLU B CA 1
ATOM 2198 C C . GLU B 1 77 ? 3.961 -24.938 3.389 1 95.06 77 GLU B C 1
ATOM 2200 O O . GLU B 1 77 ? 5.133 -24.984 3.004 1 95.06 77 GLU B O 1
ATOM 2205 N N . ASN B 1 78 ? 3.057 -25.828 3.205 1 92.06 78 ASN B N 1
ATOM 2206 C CA . ASN B 1 78 ? 3.428 -27.078 2.561 1 92.06 78 ASN B CA 1
ATOM 2207 C C . ASN B 1 78 ? 3.828 -26.859 1.104 1 92.06 78 ASN B C 1
ATOM 2209 O O . ASN B 1 78 ? 4.535 -27.688 0.522 1 92.06 78 ASN B O 1
ATOM 2213 N N . ASN B 1 79 ? 3.398 -25.781 0.551 1 90.62 79 ASN B N 1
ATOM 2214 C CA . ASN B 1 79 ? 3.762 -25.469 -0.827 1 90.62 79 ASN B CA 1
ATOM 2215 C C . ASN B 1 79 ? 5.012 -24.609 -0.894 1 90.62 79 ASN B C 1
ATOM 2217 O O . ASN B 1 79 ? 5.41 -24.156 -1.974 1 90.62 79 ASN B O 1
ATOM 2221 N N . GLY B 1 80 ? 5.582 -24.328 0.294 1 93.75 80 GLY B N 1
ATOM 2222 C CA . GLY B 1 80 ? 6.84 -23.609 0.335 1 93.75 80 GLY B CA 1
ATOM 2223 C C . GLY B 1 80 ? 6.656 -22.109 0.391 1 93.75 80 GLY B C 1
ATOM 2224 O O . GLY B 1 80 ? 7.602 -21.344 0.157 1 93.75 80 GLY B O 1
ATOM 2225 N N . PHE B 1 81 ? 5.422 -21.656 0.61 1 96.69 81 PHE B N 1
ATOM 2226 C CA . PHE B 1 81 ? 5.16 -20.219 0.691 1 96.69 81 PHE B CA 1
ATOM 2227 C C . PHE B 1 81 ? 4.965 -19.781 2.141 1 96.69 81 PHE B C 1
ATOM 2229 O O . PHE B 1 81 ? 4.824 -20.625 3.031 1 96.69 81 PHE B O 1
ATOM 2236 N N . GLU B 1 82 ? 5.133 -18.547 2.338 1 98.06 82 GLU B N 1
ATOM 2237 C CA . GLU B 1 82 ? 4.949 -17.969 3.664 1 98.06 82 GLU B CA 1
ATOM 2238 C C . GLU B 1 82 ? 3.566 -17.344 3.803 1 98.06 82 GLU B C 1
ATOM 2240 O O . GLU B 1 82 ? 3.246 -16.375 3.113 1 98.06 82 GLU B O 1
ATOM 2245 N N . PRO B 1 83 ? 2.744 -17.875 4.727 1 97.31 83 PRO B N 1
ATOM 2246 C CA . PRO B 1 83 ? 1.475 -17.188 5.008 1 97.31 83 PRO B CA 1
ATOM 2247 C C . PRO B 1 83 ? 1.653 -15.922 5.828 1 97.31 83 PRO B C 1
ATOM 2249 O O . PRO B 1 83 ? 2.34 -15.938 6.855 1 97.31 83 PRO B O 1
ATOM 2252 N N . ILE B 1 84 ? 1.175 -14.805 5.387 1 98 84 ILE B N 1
ATOM 2253 C CA . ILE B 1 84 ? 1.159 -13.531 6.109 1 98 84 ILE B CA 1
ATOM 2254 C C . ILE B 1 84 ? -0.26 -13.227 6.582 1 98 84 ILE B C 1
ATOM 2256 O O . ILE B 1 84 ? -1.119 -12.844 5.781 1 98 84 ILE B O 1
ATOM 2260 N N . ILE B 1 85 ? -0.459 -13.422 7.801 1 97.06 85 ILE B N 1
ATOM 2261 C CA . ILE B 1 85 ? -1.778 -13.18 8.375 1 97.06 85 ILE B CA 1
ATOM 2262 C C . ILE B 1 85 ? -1.921 -11.703 8.742 1 97.06 85 ILE B C 1
ATOM 2264 O O . ILE B 1 85 ? -1.121 -11.164 9.508 1 97.06 85 ILE B O 1
ATOM 2268 N N . CYS B 1 86 ? -2.93 -11.125 8.172 1 95.69 86 CYS B N 1
ATOM 2269 C CA . CYS B 1 86 ? -3.137 -9.695 8.367 1 95.69 86 CYS B CA 1
ATOM 2270 C C . CYS B 1 86 ? -4.324 -9.438 9.289 1 95.69 86 CYS B C 1
ATOM 2272 O O . CYS B 1 86 ? -5.434 -9.906 9.031 1 95.69 86 CYS B O 1
ATOM 2274 N N . SER B 1 87 ? -4.086 -8.695 10.336 1 91.5 87 SER B N 1
ATOM 2275 C CA . SER B 1 87 ? -5.184 -8.281 11.195 1 91.5 87 SER B CA 1
ATOM 2276 C C . SER B 1 87 ? -5.879 -7.039 10.648 1 91.5 87 SER B C 1
ATOM 2278 O O . SER B 1 87 ? -6.98 -6.695 11.078 1 91.5 87 SER B O 1
ATOM 2280 N N . SER B 1 88 ? -5.203 -6.379 9.742 1 90 88 SER B N 1
ATOM 2281 C CA . SER B 1 88 ? -5.73 -5.191 9.078 1 90 88 SER B CA 1
ATOM 2282 C C . SER B 1 88 ? -6.043 -5.477 7.613 1 90 88 SER B C 1
ATOM 2284 O O . SER B 1 88 ? -6.145 -6.637 7.207 1 90 88 SER B O 1
ATOM 2286 N N . ASP B 1 89 ? -6.289 -4.398 6.918 1 94.69 89 ASP B N 1
ATOM 2287 C CA . ASP B 1 89 ? -6.633 -4.52 5.508 1 94.69 89 ASP B CA 1
ATOM 2288 C C . ASP B 1 89 ? -5.516 -5.211 4.727 1 94.69 89 ASP B C 1
ATOM 2290 O O . ASP B 1 89 ? -4.383 -4.727 4.688 1 94.69 89 ASP B O 1
ATOM 2294 N N . VAL B 1 90 ? -5.82 -6.297 4.098 1 96.94 90 VAL B N 1
ATOM 2295 C CA . VAL B 1 90 ? -4.863 -7.133 3.385 1 96.94 90 VAL B CA 1
ATOM 2296 C C . VAL B 1 90 ? -4.289 -6.363 2.193 1 96.94 90 VAL B C 1
ATOM 2298 O O . VAL B 1 90 ? -3.096 -6.461 1.9 1 96.94 90 VAL B O 1
ATOM 2301 N N . ASP B 1 91 ? -5.176 -5.582 1.475 1 97.69 91 ASP B N 1
ATOM 2302 C CA . ASP B 1 91 ? -4.73 -4.859 0.289 1 97.69 91 ASP B CA 1
ATOM 2303 C C . ASP B 1 91 ? -3.609 -3.877 0.632 1 97.69 91 ASP B C 1
ATOM 2305 O O . ASP B 1 91 ? -2.627 -3.768 -0.102 1 97.69 91 ASP B O 1
ATOM 2309 N N . VAL B 1 92 ? -3.732 -3.238 1.767 1 98.12 92 VAL B N 1
ATOM 2310 C CA . VAL B 1 92 ? -2.734 -2.258 2.184 1 98.12 92 VAL B CA 1
ATOM 2311 C C . VAL B 1 92 ? -1.434 -2.969 2.553 1 98.12 92 VAL B C 1
ATOM 2313 O O . VAL B 1 92 ? -0.352 -2.557 2.127 1 98.12 92 VAL B O 1
ATOM 2316 N N . ARG B 1 93 ? -1.585 -4.023 3.283 1 98.19 93 ARG B N 1
ATOM 2317 C CA . ARG B 1 93 ? -0.414 -4.805 3.67 1 98.19 93 ARG B CA 1
ATOM 2318 C C . ARG B 1 93 ? 0.314 -5.344 2.443 1 98.19 93 ARG B C 1
ATOM 2320 O O . ARG B 1 93 ? 1.541 -5.266 2.357 1 98.19 93 ARG B O 1
ATOM 2327 N N . LEU B 1 94 ? -0.416 -5.875 1.547 1 98.56 94 LEU B N 1
ATOM 2328 C CA . LEU B 1 94 ? 0.162 -6.41 0.319 1 98.56 94 LEU B CA 1
ATOM 2329 C C . LEU B 1 94 ? 0.874 -5.316 -0.469 1 98.56 94 LEU B C 1
ATOM 2331 O O . LEU B 1 94 ? 1.972 -5.535 -0.987 1 98.56 94 LEU B O 1
ATOM 2335 N N . ALA B 1 95 ? 0.278 -4.145 -0.575 1 98.62 95 ALA B N 1
ATOM 2336 C CA . ALA B 1 95 ? 0.904 -3.025 -1.271 1 98.62 95 ALA B CA 1
ATOM 2337 C C . ALA B 1 95 ? 2.225 -2.639 -0.611 1 98.62 95 ALA B C 1
ATOM 2339 O O . ALA B 1 95 ? 3.227 -2.422 -1.296 1 98.62 95 ALA B O 1
ATOM 2340 N N . VAL B 1 96 ? 2.227 -2.58 0.67 1 98.62 96 VAL B N 1
ATOM 2341 C CA . VAL B 1 96 ? 3.416 -2.217 1.434 1 98.62 96 VAL B CA 1
ATOM 2342 C C . VAL B 1 96 ? 4.52 -3.242 1.189 1 98.62 96 VAL B C 1
ATOM 2344 O O . VAL B 1 96 ? 5.645 -2.881 0.836 1 98.62 96 VAL B O 1
ATOM 2347 N N . GLU B 1 97 ? 4.168 -4.473 1.289 1 98.19 97 GLU B N 1
ATOM 2348 C CA . GLU B 1 97 ? 5.145 -5.539 1.074 1 98.19 97 GLU B CA 1
ATOM 2349 C C . GLU B 1 97 ? 5.578 -5.605 -0.387 1 98.19 97 GLU B C 1
ATOM 2351 O O . GLU B 1 97 ? 6.727 -5.941 -0.685 1 98.19 97 GLU B O 1
ATOM 2356 N N . GLY B 1 98 ? 4.594 -5.344 -1.212 1 98.75 98 GLY B N 1
ATOM 2357 C CA . GLY B 1 98 ? 4.934 -5.273 -2.625 1 98.75 98 GLY B CA 1
ATOM 2358 C C . GLY B 1 98 ? 5.996 -4.238 -2.932 1 98.75 98 GLY B C 1
ATOM 2359 O O . GLY B 1 98 ? 6.918 -4.496 -3.709 1 98.75 98 GLY B O 1
ATOM 2360 N N . MET B 1 99 ? 5.93 -3.141 -2.311 1 98.81 99 MET B N 1
ATOM 2361 C CA . MET B 1 99 ? 6.914 -2.088 -2.531 1 98.81 99 MET B CA 1
ATOM 2362 C C . MET B 1 99 ? 8.266 -2.471 -1.937 1 98.81 99 MET B C 1
ATOM 2364 O O . MET B 1 99 ? 9.312 -2.078 -2.455 1 98.81 99 MET B O 1
ATOM 2368 N N . GLU B 1 100 ? 8.227 -3.256 -0.863 1 98.12 100 GLU B N 1
ATOM 2369 C CA . GLU B 1 100 ? 9.477 -3.814 -0.375 1 98.12 100 GLU B CA 1
ATOM 2370 C C . GLU B 1 100 ? 10.18 -4.629 -1.459 1 98.12 100 GLU B C 1
ATOM 2372 O O . GLU B 1 100 ? 11.398 -4.551 -1.612 1 98.12 100 GLU B O 1
ATOM 2377 N N . LEU B 1 101 ? 9.406 -5.352 -2.195 1 98.12 101 LEU B N 1
ATOM 2378 C CA . LEU B 1 101 ? 9.969 -6.148 -3.277 1 98.12 101 LEU B CA 1
ATOM 2379 C C . LEU B 1 101 ? 10.508 -5.254 -4.391 1 98.12 101 LEU B C 1
ATOM 2381 O O . LEU B 1 101 ? 11.555 -5.539 -4.969 1 98.12 101 LEU B O 1
ATOM 2385 N N . VAL B 1 102 ? 9.758 -4.195 -4.711 1 98.62 102 VAL B N 1
ATOM 2386 C CA . VAL B 1 102 ? 10.133 -3.268 -5.773 1 98.62 102 VAL B CA 1
ATOM 2387 C C . VAL B 1 102 ? 11.516 -2.686 -5.488 1 98.62 102 VAL B C 1
ATOM 2389 O O . VAL B 1 102 ? 12.336 -2.562 -6.398 1 98.62 102 VAL B O 1
ATOM 2392 N N . TYR B 1 103 ? 11.812 -2.436 -4.25 1 98.31 103 TYR B N 1
ATOM 2393 C CA . TYR B 1 103 ? 13.062 -1.779 -3.889 1 98.31 103 TYR B CA 1
ATOM 2394 C C . TYR B 1 103 ? 14.133 -2.803 -3.527 1 98.31 103 TYR B C 1
ATOM 2396 O O . TYR B 1 103 ? 15.281 -2.443 -3.268 1 98.31 103 TYR B O 1
ATOM 2404 N N . ASN B 1 104 ? 13.758 -4.105 -3.412 1 97.88 104 ASN B N 1
ATOM 2405 C CA . ASN B 1 104 ? 14.711 -5.16 -3.078 1 97.88 104 ASN B CA 1
ATOM 2406 C C . ASN B 1 104 ? 15.672 -5.43 -4.23 1 97.88 104 ASN B C 1
ATOM 2408 O O . ASN B 1 104 ? 15.273 -5.938 -5.277 1 97.88 104 ASN B O 1
ATOM 2412 N N . PRO B 1 105 ? 16.938 -5.141 -4.07 1 96.81 105 PRO B N 1
ATOM 2413 C CA . PRO B 1 105 ? 17.875 -5.277 -5.188 1 96.81 105 PRO B CA 1
ATOM 2414 C C . PRO B 1 105 ? 18.125 -6.734 -5.57 1 96.81 105 PRO B C 1
ATOM 2416 O O . PRO B 1 105 ? 18.656 -7.012 -6.645 1 96.81 105 PRO B O 1
ATOM 2419 N N . THR B 1 106 ? 17.719 -7.695 -4.738 1 97.06 106 THR B N 1
ATOM 2420 C CA . THR B 1 106 ? 17.969 -9.102 -5.023 1 97.06 106 THR B CA 1
ATOM 2421 C C . THR B 1 106 ? 16.828 -9.703 -5.844 1 97.06 106 THR B C 1
ATOM 2423 O O . THR B 1 106 ? 16.938 -10.828 -6.328 1 97.06 106 THR B O 1
ATOM 2426 N N . ILE B 1 107 ? 15.82 -8.914 -5.988 1 97.88 107 ILE B N 1
ATOM 2427 C CA . ILE B 1 107 ? 14.664 -9.352 -6.762 1 97.88 107 ILE B CA 1
ATOM 2428 C C . ILE B 1 107 ? 14.609 -8.594 -8.086 1 97.88 107 ILE B C 1
ATOM 2430 O O . ILE B 1 107 ? 14.633 -7.363 -8.102 1 97.88 107 ILE B O 1
ATOM 2434 N N . ASP B 1 108 ? 14.602 -9.344 -9.125 1 97.19 108 ASP B N 1
ATOM 2435 C CA . ASP B 1 108 ? 14.547 -8.656 -10.414 1 97.19 108 ASP B CA 1
ATOM 2436 C C . ASP B 1 108 ? 13.211 -8.883 -11.102 1 97.19 108 ASP B C 1
ATOM 2438 O O . ASP B 1 108 ? 12.898 -8.234 -12.109 1 97.19 108 ASP B O 1
ATOM 2442 N N . THR B 1 109 ? 12.32 -9.758 -10.555 1 97.31 109 THR B N 1
ATOM 2443 C CA . THR B 1 109 ? 11.008 -10.062 -11.109 1 97.31 109 THR B CA 1
ATOM 2444 C C . THR B 1 109 ? 9.953 -10.125 -10 1 97.31 109 THR B C 1
ATOM 2446 O O . THR B 1 109 ? 10.172 -10.758 -8.969 1 97.31 109 THR B O 1
ATOM 2449 N N . MET B 1 110 ? 8.852 -9.406 -10.18 1 98.25 110 MET B N 1
ATOM 2450 C CA . MET B 1 110 ? 7.727 -9.461 -9.25 1 98.25 110 MET B CA 1
ATOM 2451 C C . MET B 1 110 ? 6.531 -10.172 -9.875 1 98.25 110 MET B C 1
ATOM 2453 O O . MET B 1 110 ? 6.062 -9.781 -10.945 1 98.25 110 MET B O 1
ATOM 2457 N N . ALA B 1 111 ? 6.098 -11.219 -9.289 1 97.25 111 ALA B N 1
ATOM 2458 C CA . ALA B 1 111 ? 4.891 -11.938 -9.672 1 97.25 111 ALA B CA 1
ATOM 2459 C C . ALA B 1 111 ? 3.75 -11.672 -8.695 1 97.25 111 ALA B C 1
ATOM 2461 O O . ALA B 1 111 ? 3.941 -11.727 -7.477 1 97.25 111 ALA B O 1
ATOM 2462 N N . LEU B 1 112 ? 2.639 -11.328 -9.219 1 96.75 112 LEU B N 1
ATOM 2463 C CA . LEU B 1 112 ? 1.459 -11.008 -8.422 1 96.75 112 LEU B CA 1
ATOM 2464 C C . LEU B 1 112 ? 0.273 -11.867 -8.836 1 96.75 112 LEU B C 1
ATOM 2466 O O . LEU B 1 112 ? -0.011 -12.008 -10.023 1 96.75 112 LEU B O 1
ATOM 2470 N N . VAL B 1 113 ? -0.345 -12.516 -7.852 1 94.19 113 VAL B N 1
ATOM 2471 C CA . VAL B 1 113 ? -1.566 -13.281 -8.094 1 94.19 113 VAL B CA 1
ATOM 2472 C C . VAL B 1 113 ? -2.762 -12.539 -7.5 1 94.19 113 VAL B C 1
ATOM 2474 O O . VAL B 1 113 ? -2.922 -12.484 -6.277 1 94.19 113 VAL B O 1
ATOM 2477 N N . THR B 1 114 ? -3.568 -11.914 -8.273 1 91.94 114 THR B N 1
ATOM 2478 C CA . THR B 1 114 ? -4.73 -11.148 -7.82 1 91.94 114 THR B CA 1
ATOM 2479 C C . THR B 1 114 ? -5.715 -10.945 -8.969 1 91.94 114 THR B C 1
ATOM 2481 O O . THR B 1 114 ? -5.344 -11.039 -10.141 1 91.94 114 THR B O 1
ATOM 2484 N N . ARG B 1 115 ? -6.93 -10.664 -8.656 1 88.19 115 ARG B N 1
ATOM 2485 C CA . ARG B 1 115 ? -7.926 -10.227 -9.633 1 88.19 115 ARG B CA 1
ATOM 2486 C C . ARG B 1 115 ? -8.312 -8.766 -9.406 1 88.19 115 ARG B C 1
ATOM 2488 O O . ARG B 1 115 ? -9.195 -8.234 -10.086 1 88.19 115 ARG B O 1
ATOM 2495 N N . ASP B 1 116 ? -7.688 -8.258 -8.5 1 91.38 116 ASP B N 1
ATOM 2496 C CA . ASP B 1 116 ? -8.078 -6.918 -8.055 1 91.38 116 ASP B CA 1
ATOM 2497 C C . ASP B 1 116 ? -7.285 -5.844 -8.805 1 91.38 116 ASP B C 1
ATOM 2499 O O . ASP B 1 116 ? -6.074 -5.711 -8.609 1 91.38 116 ASP B O 1
ATOM 2503 N N . ALA B 1 117 ? -7.953 -5.016 -9.539 1 92.19 117 ALA B N 1
ATOM 2504 C CA . ALA B 1 117 ? -7.344 -3.98 -10.359 1 92.19 117 ALA B CA 1
ATOM 2505 C C . ALA B 1 117 ? -6.801 -2.842 -9.5 1 92.19 117 ALA B C 1
ATOM 2507 O O . ALA B 1 117 ? -6.051 -1.992 -9.984 1 9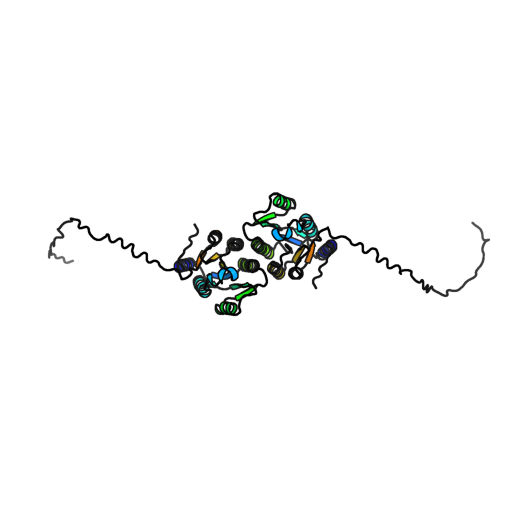2.19 117 ALA B O 1
ATOM 2508 N N . ASP B 1 118 ? -7.055 -2.887 -8.266 1 94.06 118 ASP B N 1
ATOM 2509 C CA . ASP B 1 118 ? -6.59 -1.828 -7.379 1 94.06 118 ASP B CA 1
ATOM 2510 C C . ASP B 1 118 ? -5.082 -1.913 -7.16 1 94.06 118 ASP B C 1
ATOM 2512 O O . ASP B 1 118 ? -4.469 -0.968 -6.66 1 94.06 118 ASP B O 1
ATOM 2516 N N . PHE B 1 119 ? -4.457 -2.969 -7.699 1 95.38 119 PHE B N 1
ATOM 2517 C CA . PHE B 1 119 ? -3.023 -3.127 -7.488 1 95.38 119 PHE B CA 1
ATOM 2518 C C . PHE B 1 119 ? -2.238 -2.6 -8.68 1 95.38 119 PHE B C 1
ATOM 2520 O O . PHE B 1 119 ? -1.013 -2.719 -8.727 1 95.38 119 PHE B O 1
ATOM 2527 N N . LYS B 1 120 ? -2.906 -2 -9.547 1 95.56 120 LYS B N 1
ATOM 2528 C CA . LYS B 1 120 ? -2.266 -1.42 -10.727 1 95.56 120 LYS B CA 1
ATOM 2529 C C . LYS B 1 120 ? -1.156 -0.45 -10.32 1 95.56 120 LYS B C 1
ATOM 2531 O O . LYS B 1 120 ? -0.068 -0.471 -10.906 1 95.56 120 LYS B O 1
ATOM 2536 N N . PRO B 1 121 ? -1.383 0.421 -9.336 1 96.56 121 PRO B N 1
ATOM 2537 C CA . PRO B 1 121 ? -0.3 1.331 -8.953 1 96.56 121 PRO B CA 1
ATOM 2538 C C . PRO B 1 121 ? 0.959 0.596 -8.5 1 96.56 121 PRO B C 1
ATOM 2540 O O . PRO B 1 121 ? 2.074 1.058 -8.758 1 96.56 121 PRO B O 1
ATOM 2543 N N . LEU B 1 122 ? 0.811 -0.493 -7.859 1 97.81 122 LEU B N 1
ATOM 2544 C CA . LEU B 1 122 ? 1.95 -1.296 -7.426 1 97.81 122 LEU B CA 1
ATOM 2545 C C . LEU B 1 122 ? 2.705 -1.854 -8.625 1 97.81 122 LEU B C 1
ATOM 2547 O O . LEU B 1 122 ? 3.934 -1.767 -8.688 1 97.81 122 LEU B O 1
ATOM 2551 N N . LEU B 1 123 ? 1.955 -2.355 -9.562 1 96.88 123 LEU B N 1
ATOM 2552 C CA . LEU B 1 123 ? 2.562 -2.885 -10.781 1 96.88 123 LEU B CA 1
ATOM 2553 C C . LEU B 1 123 ? 3.283 -1.784 -11.547 1 96.88 123 LEU B C 1
ATOM 2555 O O . LEU B 1 123 ? 4.391 -1.994 -12.047 1 96.88 123 LEU B O 1
ATOM 2559 N N . ASN B 1 124 ? 2.678 -0.661 -11.617 1 96.5 124 ASN B N 1
ATOM 2560 C CA . ASN B 1 124 ? 3.285 0.475 -12.305 1 96.5 124 ASN B CA 1
ATOM 2561 C C . ASN B 1 124 ? 4.617 0.867 -11.672 1 96.5 124 ASN B C 1
ATOM 2563 O O . ASN B 1 124 ? 5.594 1.127 -12.375 1 96.5 124 ASN B O 1
ATOM 2567 N N . LYS B 1 125 ? 4.621 0.887 -10.375 1 97.81 125 LYS B N 1
ATOM 2568 C CA . LYS B 1 125 ? 5.863 1.234 -9.688 1 97.81 125 LYS B CA 1
ATOM 2569 C C . LYS B 1 125 ? 6.938 0.182 -9.938 1 97.81 125 LYS B C 1
ATOM 2571 O O . LYS B 1 125 ? 8.109 0.518 -10.125 1 97.81 125 LYS B O 1
ATOM 2576 N N . ALA B 1 126 ? 6.551 -1.095 -9.906 1 98.25 126 ALA B N 1
ATOM 2577 C CA . ALA B 1 126 ? 7.504 -2.156 -10.227 1 98.25 126 ALA B CA 1
ATOM 2578 C C . ALA B 1 126 ? 8.125 -1.943 -11.602 1 98.25 126 ALA B C 1
ATOM 2580 O O . ALA B 1 126 ? 9.344 -2.035 -11.758 1 98.25 126 ALA B O 1
ATOM 2581 N N . ASN B 1 127 ? 7.301 -1.578 -12.547 1 97.12 127 ASN B N 1
ATOM 2582 C CA . ASN B 1 127 ? 7.766 -1.302 -13.898 1 97.12 127 ASN B CA 1
ATOM 2583 C C . ASN B 1 127 ? 8.695 -0.092 -13.938 1 97.12 127 ASN B C 1
ATOM 2585 O O . ASN B 1 127 ? 9.758 -0.138 -14.562 1 97.12 127 ASN B O 1
ATOM 2589 N N . GLU B 1 128 ? 8.312 0.921 -13.242 1 97.19 128 GLU B N 1
ATOM 2590 C CA . GLU B 1 128 ? 9.102 2.148 -13.18 1 97.19 128 GLU B CA 1
ATOM 2591 C C . GLU B 1 128 ? 10.5 1.879 -12.625 1 97.19 128 GLU B C 1
ATOM 2593 O O . GLU B 1 128 ? 11.461 2.547 -13.008 1 97.19 128 GLU B O 1
ATOM 2598 N N . HIS B 1 129 ? 10.562 0.914 -11.789 1 97.38 129 HIS B N 1
ATOM 2599 C CA . HIS B 1 129 ? 11.844 0.611 -11.148 1 97.38 129 HIS B CA 1
ATOM 2600 C C . HIS B 1 129 ? 12.586 -0.484 -11.906 1 97.38 129 HIS B C 1
ATOM 2602 O O . HIS B 1 129 ? 13.578 -1.02 -11.406 1 97.38 129 HIS B O 1
ATOM 2608 N N . GLY B 1 130 ? 12.023 -0.924 -12.977 1 96.75 130 GLY B N 1
ATOM 2609 C CA . GLY B 1 130 ? 12.727 -1.815 -13.883 1 96.75 130 GLY B CA 1
ATOM 2610 C C . GLY B 1 130 ? 12.508 -3.283 -13.57 1 96.75 130 GLY B C 1
ATOM 2611 O O . GLY B 1 130 ? 13.211 -4.148 -14.102 1 96.75 130 GLY B O 1
ATOM 2612 N N . LYS B 1 131 ? 11.625 -3.523 -12.688 1 97.62 131 LYS B N 1
ATOM 2613 C CA . LYS B 1 131 ? 11.32 -4.926 -12.414 1 97.62 131 LYS B CA 1
ATOM 2614 C C . LYS B 1 131 ? 10.508 -5.535 -13.555 1 97.62 131 LYS B C 1
ATOM 2616 O O . LYS B 1 131 ? 9.625 -4.879 -14.125 1 97.62 131 LYS B O 1
ATOM 2621 N N . GLU B 1 132 ? 10.836 -6.742 -13.844 1 95.56 132 GLU B N 1
ATOM 2622 C CA . GLU B 1 132 ? 9.898 -7.508 -14.656 1 95.56 132 GLU B CA 1
ATOM 2623 C C . GLU B 1 132 ? 8.656 -7.883 -13.859 1 95.56 132 GLU B C 1
ATOM 2625 O O . GLU B 1 132 ? 8.75 -8.273 -12.695 1 95.56 132 GLU B O 1
ATOM 2630 N N . THR B 1 133 ? 7.453 -7.746 -14.523 1 96.62 133 THR B N 1
ATOM 2631 C CA . THR B 1 133 ? 6.211 -7.98 -13.797 1 96.62 133 THR B CA 1
ATOM 2632 C C . THR B 1 133 ? 5.414 -9.117 -14.438 1 96.62 133 THR B C 1
ATOM 2634 O O . THR B 1 133 ? 5.27 -9.164 -15.656 1 96.62 133 THR B O 1
ATOM 2637 N N . ILE B 1 134 ? 4.992 -10.07 -13.594 1 94.06 134 ILE B N 1
ATOM 2638 C CA . ILE B 1 134 ? 4.133 -11.18 -14 1 94.06 134 ILE B CA 1
ATOM 2639 C C . ILE B 1 134 ? 2.832 -11.133 -13.195 1 94.06 134 ILE B C 1
ATOM 2641 O O . ILE B 1 134 ? 2.855 -11.078 -11.969 1 94.06 134 ILE B O 1
ATOM 2645 N N . ILE B 1 135 ? 1.782 -11.148 -13.852 1 93.38 135 ILE B N 1
ATOM 2646 C CA . ILE B 1 135 ? 0.497 -11.227 -13.172 1 93.38 135 ILE B CA 1
ATOM 2647 C C . ILE B 1 135 ? -0.189 -12.547 -13.508 1 93.38 135 ILE B C 1
ATOM 2649 O O . ILE B 1 135 ? -0.213 -12.961 -14.664 1 93.38 135 ILE B O 1
ATOM 2653 N N . PHE B 1 136 ? -0.613 -13.258 -12.453 1 90.19 136 PHE B N 1
ATOM 2654 C CA . PHE B 1 136 ? -1.485 -14.414 -12.609 1 90.19 136 PHE B CA 1
ATOM 2655 C C . PHE B 1 136 ? -2.951 -14.008 -12.531 1 90.19 136 PHE B C 1
ATOM 2657 O O . PHE B 1 136 ? -3.416 -13.562 -11.477 1 90.19 136 PHE B O 1
ATOM 2664 N N . GLY B 1 137 ? -3.598 -14.062 -13.594 1 82.88 137 GLY B N 1
ATOM 2665 C CA . GLY B 1 137 ? -5.012 -13.727 -13.648 1 82.88 137 GLY B CA 1
ATOM 2666 C C . GLY B 1 137 ? -5.922 -14.914 -13.43 1 82.88 137 GLY B C 1
ATOM 2667 O O . GLY B 1 137 ? -5.574 -16.047 -13.789 1 82.88 137 GLY B O 1
ATOM 2668 N N . VAL B 1 138 ? -6.988 -14.664 -12.664 1 74.44 138 VAL B N 1
ATOM 2669 C CA . VAL B 1 138 ? -7.988 -15.711 -12.445 1 74.44 138 VAL B CA 1
ATOM 2670 C C . VAL B 1 138 ? -9.289 -15.328 -13.148 1 74.44 138 VAL B C 1
ATOM 2672 O O . VAL B 1 138 ? -9.789 -14.211 -12.984 1 74.44 138 VAL B O 1
ATOM 2675 N N . GLU B 1 139 ? -9.625 -16.234 -14.141 1 71.44 139 GLU B N 1
ATOM 2676 C CA . GLU B 1 139 ? -10.914 -16 -14.789 1 71.44 139 GLU B CA 1
ATOM 2677 C C . GLU B 1 139 ? -12.055 -16.609 -13.977 1 71.44 139 GLU B C 1
ATOM 2679 O O . GLU B 1 139 ? -11.867 -17.578 -13.25 1 71.44 139 GLU B O 1
ATOM 2684 N N . PRO B 1 140 ? -13.234 -15.898 -14.195 1 64.75 140 PRO B N 1
ATOM 2685 C CA . PRO B 1 140 ? -13.664 -14.703 -14.93 1 64.75 140 PRO B CA 1
ATOM 2686 C C . PRO B 1 140 ? -13.344 -13.414 -14.18 1 64.75 140 PRO B C 1
ATOM 2688 O O . PRO B 1 140 ? -13.055 -13.438 -12.984 1 64.75 140 PRO B O 1
ATOM 2691 N N . GLY B 1 141 ? -13.359 -12.297 -14.766 1 68.12 141 GLY B N 1
ATOM 2692 C CA . GLY B 1 141 ? -13.336 -10.969 -14.172 1 68.12 141 GLY B CA 1
ATOM 2693 C C . GLY B 1 141 ? -11.953 -10.359 -14.117 1 68.12 141 GLY B C 1
ATOM 2694 O O . GLY B 1 141 ? -11.719 -9.398 -13.383 1 68.12 141 GLY B O 1
ATOM 2695 N N . PHE B 1 142 ? -11.117 -11.031 -14.883 1 75.62 142 PHE B N 1
ATOM 2696 C CA . PHE B 1 142 ? -9.781 -10.445 -14.914 1 75.62 142 PHE B CA 1
ATOM 2697 C C . PHE B 1 142 ? -9.781 -9.141 -15.695 1 75.62 142 PHE B C 1
ATOM 2699 O O . PHE B 1 142 ? -10.242 -9.086 -16.828 1 75.62 142 PHE B O 1
ATOM 2706 N N . SER B 1 143 ? -9.43 -8.086 -14.922 1 79.75 143 SER B N 1
ATOM 2707 C CA . SER B 1 143 ? -9.531 -6.723 -15.43 1 79.75 143 SER B CA 1
ATOM 2708 C C . SER B 1 143 ? -8.562 -6.48 -16.578 1 79.75 143 SER B C 1
ATOM 2710 O O . SER B 1 143 ? -7.426 -6.965 -16.547 1 79.75 143 SER B O 1
ATOM 2712 N N . THR B 1 144 ? -9.055 -5.848 -17.672 1 80.81 144 THR B N 1
ATOM 2713 C CA . THR B 1 144 ? -8.211 -5.406 -18.766 1 80.81 144 THR B CA 1
ATOM 2714 C C . THR B 1 144 ? -7.129 -4.453 -18.281 1 80.81 144 THR B C 1
ATOM 2716 O O . THR B 1 144 ? -6 -4.477 -18.781 1 80.81 144 THR B O 1
ATOM 2719 N N . ALA B 1 145 ? -7.5 -3.672 -17.25 1 81.94 145 ALA B N 1
ATOM 2720 C CA . ALA B 1 145 ? -6.551 -2.713 -16.688 1 81.94 145 ALA B CA 1
ATOM 2721 C C . ALA B 1 145 ? -5.34 -3.424 -16.094 1 81.94 145 ALA B C 1
ATOM 2723 O O . ALA B 1 145 ? -4.199 -3.014 -16.312 1 81.94 145 ALA B O 1
ATOM 2724 N N . LEU B 1 146 ? -5.57 -4.504 -15.43 1 85.62 146 LEU B N 1
ATOM 2725 C CA . LEU B 1 146 ? -4.484 -5.277 -14.836 1 85.62 146 LEU B CA 1
ATOM 2726 C C . LEU B 1 146 ? -3.662 -5.977 -15.906 1 85.62 146 LEU B C 1
ATOM 2728 O O . LEU B 1 146 ? -2.432 -6.008 -15.836 1 85.62 146 LEU B O 1
ATOM 2732 N N . ARG B 1 147 ? -4.336 -6.406 -16.859 1 84.44 147 ARG B N 1
ATOM 2733 C CA . ARG B 1 147 ? -3.695 -7.117 -17.969 1 84.44 147 ARG B CA 1
ATOM 2734 C C . ARG B 1 147 ? -2.672 -6.23 -18.656 1 84.44 147 ARG B C 1
ATOM 2736 O O . ARG B 1 147 ? -1.577 -6.684 -19 1 84.44 147 ARG B O 1
ATOM 2743 N N . ASN B 1 148 ? -2.959 -5.035 -18.828 1 88.94 148 ASN B N 1
ATOM 2744 C CA . ASN B 1 148 ? -2.117 -4.109 -19.594 1 88.94 148 ASN B CA 1
ATOM 2745 C C . ASN B 1 148 ? -1.036 -3.494 -18.703 1 88.94 148 ASN B C 1
ATOM 2747 O O . ASN B 1 148 ? -0.185 -2.746 -19.188 1 88.94 148 ASN B O 1
ATOM 2751 N N . SER B 1 149 ? -0.995 -3.838 -17.438 1 90.81 149 SER B N 1
ATOM 2752 C CA . SER B 1 149 ? -0.081 -3.184 -16.5 1 90.81 149 SER B CA 1
ATOM 2753 C C . SER B 1 149 ? 1.117 -4.074 -16.188 1 90.81 149 SER B C 1
ATOM 2755 O O . SER B 1 149 ? 1.996 -3.688 -15.414 1 90.81 149 SER B O 1
ATOM 2757 N N . ALA B 1 150 ? 1.131 -5.266 -16.797 1 93 150 ALA B N 1
ATOM 2758 C CA . ALA B 1 150 ? 2.215 -6.199 -16.5 1 93 150 ALA B CA 1
ATOM 2759 C C . ALA B 1 150 ? 2.941 -6.621 -17.781 1 93 150 ALA B C 1
ATOM 2761 O O . ALA B 1 150 ? 2.373 -6.566 -18.875 1 93 150 ALA B O 1
ATOM 2762 N N . ASP B 1 151 ? 4.219 -7.016 -17.625 1 92.19 151 ASP B N 1
ATOM 2763 C CA . ASP B 1 151 ? 4.988 -7.531 -18.75 1 92.19 151 ASP B CA 1
ATOM 2764 C C . ASP B 1 151 ? 4.414 -8.859 -19.25 1 92.19 151 ASP B C 1
ATOM 2766 O O . ASP B 1 151 ? 4.336 -9.102 -20.453 1 92.19 151 ASP B O 1
ATOM 2770 N N . TYR B 1 152 ? 4.02 -9.688 -18.297 1 89.31 152 TYR B N 1
ATOM 2771 C CA . TYR B 1 152 ? 3.459 -10.992 -18.625 1 89.31 152 TYR B CA 1
ATOM 2772 C C . TYR B 1 152 ? 2.178 -11.25 -17.844 1 89.31 152 TYR B C 1
ATOM 2774 O O . TYR B 1 152 ? 2.084 -10.898 -16.656 1 89.31 152 TYR B O 1
ATOM 2782 N N . VAL B 1 153 ? 1.253 -11.805 -18.547 1 88.94 153 VAL B N 1
ATOM 2783 C CA . VAL B 1 153 ? -0.007 -12.211 -17.922 1 88.94 153 VAL B CA 1
ATOM 2784 C C . VAL B 1 153 ? -0.221 -13.711 -18.141 1 88.94 153 VAL B C 1
ATOM 2786 O O . VAL B 1 153 ? -0.132 -14.211 -19.266 1 88.94 153 VAL B O 1
ATOM 2789 N N . ILE B 1 154 ? -0.442 -14.352 -17.031 1 85.56 154 ILE B N 1
ATOM 2790 C CA . ILE B 1 154 ? -0.728 -15.781 -17.062 1 85.56 154 ILE B CA 1
ATOM 2791 C C . ILE B 1 154 ? -2.148 -16.031 -16.562 1 85.56 154 ILE B C 1
ATOM 2793 O O . ILE B 1 154 ? -2.488 -15.688 -15.43 1 85.56 154 ILE B O 1
ATOM 2797 N N . LEU B 1 155 ? -2.951 -16.609 -17.375 1 81.12 155 LEU B N 1
ATOM 2798 C CA . LEU B 1 155 ? -4.332 -16.891 -17 1 81.12 155 LEU B CA 1
ATOM 2799 C C . LEU B 1 155 ? -4.453 -18.312 -16.438 1 81.12 155 LEU B C 1
ATOM 2801 O O . LEU B 1 155 ? -4.059 -19.281 -17.078 1 81.12 155 LEU B O 1
ATOM 2805 N N . LEU B 1 156 ? -4.898 -18.344 -15.188 1 75.25 156 LEU B N 1
ATOM 2806 C CA . LEU B 1 156 ? -5.109 -19.625 -14.531 1 75.25 156 LEU B CA 1
ATOM 2807 C C . LEU B 1 156 ? -6.488 -20.188 -14.867 1 75.25 156 LEU B C 1
ATOM 2809 O O . LEU B 1 156 ? -7.484 -19.469 -14.828 1 75.25 156 LEU B O 1
ATOM 2813 N N . GLU B 1 157 ? -6.637 -21.141 -16.031 1 62.53 157 GLU B N 1
ATOM 2814 C CA . GLU B 1 157 ? -7.883 -21.75 -16.484 1 62.53 157 GLU B CA 1
ATOM 2815 C C . GLU B 1 157 ? -8.477 -22.656 -15.406 1 62.53 157 GLU B C 1
ATOM 2817 O O . GLU B 1 157 ? -7.746 -23.297 -14.648 1 62.53 157 GLU B O 1
ATOM 2822 N N . ASN B 1 158 ? -9.656 -22.281 -14.953 1 55.78 158 ASN B N 1
ATOM 2823 C CA . ASN B 1 158 ? -10.344 -23.266 -14.133 1 55.78 158 ASN B CA 1
ATOM 2824 C C . ASN B 1 158 ? -10.477 -24.609 -14.852 1 55.78 158 ASN B C 1
ATOM 2826 O O . ASN B 1 158 ? -10.664 -24.641 -16.062 1 55.78 158 ASN B O 1
ATOM 2830 N N . ASP B 1 159 ? -9.828 -25.641 -14.719 1 49.53 159 ASP B N 1
ATOM 2831 C CA . ASP B 1 159 ? -10.125 -26.953 -15.289 1 49.53 159 ASP B CA 1
ATOM 2832 C C . ASP B 1 159 ? -11.602 -27.062 -15.68 1 49.53 159 ASP B C 1
ATOM 2834 O O . ASP B 1 159 ? -12.031 -28.078 -16.219 1 49.53 159 ASP B O 1
ATOM 2838 N N . GLU B 1 160 ? -12.773 -26.734 -15.148 1 43.09 160 GLU B N 1
ATOM 2839 C CA . GLU B 1 160 ? -13.844 -27.312 -15.969 1 43.09 160 GLU B CA 1
ATOM 2840 C C . GLU B 1 160 ? -13.805 -26.766 -17.391 1 43.09 160 GLU B C 1
ATOM 2842 O O . GLU B 1 160 ? -14.844 -26.453 -17.969 1 43.09 160 GLU B O 1
ATOM 2847 N N . MET B 1 161 ? -12.711 -26.359 -17.844 1 36.81 161 MET B N 1
ATOM 2848 C CA . MET B 1 161 ? -12.75 -25.953 -19.234 1 36.81 161 MET B CA 1
ATOM 2849 C C . MET B 1 161 ? -13.07 -27.125 -20.141 1 36.81 161 MET B C 1
ATOM 2851 O O . MET B 1 161 ? -12.352 -28.125 -20.141 1 36.81 161 MET B O 1
ATOM 2855 N N . ASN B 1 162 ? -14.375 -27.672 -20.312 1 34.22 162 ASN B N 1
ATOM 2856 C CA . ASN B 1 162 ? -14.758 -28.562 -21.406 1 34.22 162 ASN B CA 1
ATOM 2857 C C . ASN B 1 162 ? -14.227 -28.078 -22.75 1 34.22 162 ASN B C 1
ATOM 2859 O O . ASN B 1 162 ? -14.25 -26.875 -23.016 1 34.22 162 ASN B O 1
ATOM 2863 N N . TYR B 1 163 ? -13.195 -28.703 -23.312 1 29.45 163 TYR B N 1
ATOM 2864 C CA . TYR B 1 163 ? -12.57 -28.859 -24.625 1 29.45 163 TYR B CA 1
ATOM 2865 C C . TYR B 1 163 ? -13.617 -29.125 -25.703 1 29.45 163 TYR B C 1
ATOM 2867 O O . TYR B 1 163 ? -14.461 -30.016 -25.562 1 29.45 163 TYR B O 1
ATOM 2875 N N . TYR B 1 164 ? -14.555 -28.219 -26.156 1 28.16 164 TYR B N 1
ATOM 2876 C CA . TYR B 1 164 ? -15.359 -28.594 -27.312 1 28.16 164 TYR B CA 1
ATOM 2877 C C . TYR B 1 164 ? -14.484 -28.812 -28.531 1 28.16 164 TYR B C 1
ATOM 2879 O O . TYR B 1 164 ? -13.609 -28 -28.828 1 28.16 164 TYR B O 1
ATOM 2887 N N . ASP B 1 165 ? -13.984 -30.078 -28.719 1 28.98 165 ASP B N 1
ATOM 2888 C CA . ASP B 1 165 ? -13.43 -30.578 -29.969 1 28.98 165 ASP B CA 1
ATOM 2889 C C . ASP B 1 165 ? -14.305 -30.172 -31.156 1 28.98 165 ASP B C 1
ATOM 2891 O O . ASP B 1 165 ? -15.469 -30.562 -31.234 1 28.98 165 ASP B O 1
ATOM 2895 N N . ASP B 1 166 ? -14.336 -28.906 -31.578 1 29.95 166 ASP B N 1
ATOM 2896 C CA . ASP B 1 166 ? -14.922 -28.594 -32.875 1 29.95 166 ASP B CA 1
ATOM 2897 C C . ASP B 1 166 ? -14.406 -29.547 -33.969 1 29.95 166 ASP B C 1
ATOM 2899 O O . ASP B 1 166 ? -13.336 -29.328 -34.531 1 29.95 166 ASP B O 1
ATOM 2903 N N . SER B 1 167 ? -14.25 -30.922 -33.594 1 29.84 167 SER B N 1
ATOM 2904 C CA . SER B 1 167 ? -14.023 -31.891 -34.656 1 29.84 167 SER B CA 1
ATOM 2905 C C . SER B 1 167 ? -14.945 -31.641 -35.844 1 29.84 167 SER B C 1
ATOM 2907 O O . SER B 1 167 ? -14.719 -32.156 -36.938 1 29.84 167 SER B O 1
ATOM 2909 N N . HIS B 1 168 ? -16.312 -31.281 -35.594 1 29.44 168 HIS B N 1
ATOM 2910 C CA . HIS B 1 168 ? -17.125 -31.578 -36.75 1 29.44 168 HIS B CA 1
ATOM 2911 C C . HIS B 1 168 ? -16.812 -30.625 -37.906 1 29.44 168 HIS B C 1
ATOM 2913 O O . HIS B 1 168 ? -17.609 -30.484 -38.844 1 29.44 168 HIS B O 1
ATOM 2919 N N . PHE B 1 169 ? -15.766 -29.781 -37.75 1 26.16 169 PHE B N 1
ATOM 2920 C CA . PHE B 1 169 ? -15.57 -29.109 -39.031 1 26.16 169 PHE B CA 1
ATOM 2921 C C . PHE B 1 169 ? -15.156 -30.109 -40.094 1 26.16 169 PHE B C 1
ATOM 2923 O O . PHE B 1 169 ? -13.969 -30.234 -40.406 1 26.16 169 PHE B O 1
ATOM 2930 N N . GLU B 1 170 ? -15.508 -31.438 -39.781 1 28.48 170 GLU B N 1
ATOM 2931 C CA . GLU B 1 170 ? -15.359 -32.281 -40.938 1 28.48 170 GLU B CA 1
ATOM 2932 C C . GLU B 1 170 ? -16.031 -31.688 -42.188 1 28.48 170 GLU B C 1
ATOM 2934 O O . GLU B 1 170 ? -17.266 -31.625 -42.25 1 28.48 170 GLU B O 1
ATOM 2939 N N . ASP B 1 171 ? -15.789 -30.406 -42.5 1 25.31 171 ASP B N 1
ATOM 2940 C CA . ASP B 1 171 ? -16.266 -30.203 -43.844 1 25.31 171 ASP B CA 1
ATOM 2941 C C . ASP B 1 171 ? -15.977 -31.422 -44.719 1 25.31 171 ASP B C 1
ATOM 2943 O O . ASP B 1 171 ? -14.812 -31.797 -44.906 1 25.31 171 ASP B O 1
ATOM 2947 N N . GLU B 1 172 ? -16.797 -32.469 -44.688 1 28.34 172 GLU B N 1
ATOM 2948 C CA . GLU B 1 172 ? -17.156 -33.562 -45.562 1 28.34 172 GLU B CA 1
ATOM 2949 C C . GLU B 1 172 ? -16.906 -33.219 -47.031 1 28.34 172 GLU B C 1
ATOM 2951 O O . GLU B 1 172 ? -17.094 -34.062 -47.906 1 28.34 172 GLU B O 1
ATOM 2956 N N . ASP B 1 173 ? -16.844 -31.969 -47.406 1 26.73 173 ASP B N 1
ATOM 2957 C CA . ASP B 1 173 ? -17.172 -32.094 -48.844 1 26.73 173 ASP B CA 1
ATOM 2958 C C . ASP B 1 173 ? -16.078 -32.844 -49.594 1 26.73 173 ASP B C 1
ATOM 2960 O O . ASP B 1 173 ? -16.047 -32.812 -50.812 1 26.73 173 ASP B O 1
ATOM 2964 N N . ASP B 1 174 ? -14.875 -33.062 -48.875 1 26.92 174 ASP B N 1
ATOM 2965 C CA . ASP B 1 174 ? -13.969 -33.281 -50 1 26.92 174 ASP B CA 1
ATOM 2966 C C . ASP B 1 174 ? -14.414 -34.469 -50.875 1 26.92 174 ASP B C 1
ATOM 2968 O O . ASP B 1 174 ? -13.68 -35.438 -51.031 1 26.92 174 ASP B O 1
ATOM 2972 N N . ASP B 1 175 ? -15.555 -35.031 -50.531 1 25.16 175 ASP B N 1
ATOM 2973 C CA . ASP B 1 175 ? -15.75 -36.219 -51.312 1 25.16 175 ASP B CA 1
ATOM 2974 C C . ASP B 1 175 ? -15.383 -36 -52.781 1 25.16 175 ASP B C 1
ATOM 2976 O O . ASP B 1 175 ? -14.75 -36.844 -53.406 1 25.16 175 ASP B O 1
ATOM 2980 N N . ASP B 1 176 ? -16.391 -35.5 -53.5 1 23.47 176 ASP B N 1
ATOM 2981 C CA . ASP B 1 176 ? -16.625 -36.188 -54.781 1 23.47 176 ASP B CA 1
ATOM 2982 C C . ASP B 1 176 ? -15.438 -36 -55.719 1 23.47 176 ASP B C 1
ATOM 2984 O O . ASP B 1 176 ? -15.016 -36.969 -56.375 1 23.47 176 ASP B O 1
ATOM 2988 N N . ILE B 1 177 ? -15.219 -34.719 -56.25 1 23.08 177 ILE B N 1
ATOM 2989 C CA . ILE B 1 177 ? -15.422 -34.562 -57.688 1 23.08 177 ILE B CA 1
ATOM 2990 C C . ILE B 1 177 ? -14.172 -35.031 -58.406 1 23.08 177 ILE B C 1
ATOM 2992 O O . ILE B 1 177 ? -13.047 -34.719 -58.031 1 23.08 177 ILE B O 1
ATOM 2996 N N . GLU B 1 178 ? -14.305 -35.688 -59.562 1 24.53 178 GLU B N 1
ATOM 2997 C CA . GLU B 1 178 ? -13.789 -36.531 -60.625 1 24.53 178 GLU B CA 1
ATOM 2998 C C . GLU B 1 178 ? -12.578 -35.906 -61.312 1 24.53 178 GLU B C 1
ATOM 3000 O O . GLU B 1 178 ? -11.82 -36.562 -62 1 24.53 178 GLU B O 1
ATOM 3005 N N . PHE B 1 179 ? -12.359 -34.5 -61.219 1 20 179 PHE B N 1
ATOM 3006 C CA . PHE B 1 179 ? -12.148 -34.188 -62.625 1 20 179 PHE B CA 1
ATOM 3007 C C . PHE B 1 179 ? -10.891 -34.875 -63.156 1 20 179 PHE B C 1
ATOM 3009 O O . PHE B 1 179 ? -10.016 -35.25 -62.375 1 20 179 PHE B O 1
ATOM 3016 N N . ASN B 1 180 ? -10.227 -34.219 -64.25 1 20.42 180 ASN B N 1
ATOM 3017 C CA . ASN B 1 180 ? -9.867 -34.562 -65.625 1 20.42 180 ASN B CA 1
ATOM 3018 C C . ASN B 1 180 ? -8.484 -35.188 -65.75 1 20.42 180 ASN B C 1
ATOM 3020 O O . ASN B 1 180 ? -8.336 -36.281 -66.25 1 20.42 180 ASN B O 1
ATOM 3024 N N . ASN B 1 181 ? -7.457 -34.531 -66.5 1 18.72 181 ASN B N 1
ATOM 3025 C CA . ASN B 1 181 ? -6.969 -34.875 -67.812 1 18.72 181 ASN B CA 1
ATOM 3026 C C . ASN B 1 181 ? -5.594 -35.531 -67.75 1 18.72 181 ASN B C 1
ATOM 3028 O O . ASN B 1 181 ? -5.203 -36.25 -68.688 1 18.72 181 ASN B O 1
ATOM 3032 N N . ASN B 1 182 ? -4.539 -34.875 -66.938 1 19.78 182 ASN B N 1
ATOM 3033 C CA . ASN B 1 182 ? -3.434 -34.781 -67.875 1 19.78 182 ASN B CA 1
ATOM 3034 C C . ASN B 1 182 ? -2.812 -36.156 -68.188 1 19.78 182 ASN B C 1
ATOM 3036 O O . ASN B 1 182 ? -2.9 -37.062 -67.312 1 19.78 182 ASN B O 1
ATOM 3040 N N . ASN B 1 183 ? -1.887 -36.125 -69.312 1 19.75 183 ASN B N 1
ATOM 3041 C CA . ASN B 1 183 ? -1.27 -36.875 -70.375 1 19.75 183 ASN B CA 1
ATOM 3042 C C . ASN B 1 183 ? -0.206 -37.844 -69.875 1 19.75 183 ASN B C 1
ATOM 3044 O O . ASN B 1 183 ? 0.328 -37.656 -68.75 1 19.75 183 ASN B O 1
ATOM 3048 N N . ASN B 1 184 ? 0.281 -38.625 -70.812 1 19.64 184 ASN B N 1
ATOM 3049 C CA . ASN B 1 184 ? 0.739 -39.938 -71.188 1 19.64 184 ASN B CA 1
ATOM 3050 C C . ASN B 1 184 ? 2.18 -40.188 -70.75 1 19.64 184 ASN B C 1
ATOM 3052 O O . ASN B 1 184 ? 2.482 -41.219 -70.125 1 19.64 184 ASN B O 1
ATOM 3056 N N . ASP B 1 185 ? 3.266 -39.469 -71.25 1 20.39 185 ASP B N 1
ATOM 3057 C CA . ASP B 1 185 ? 4.172 -40.25 -72.125 1 20.39 185 ASP B CA 1
ATOM 3058 C C . ASP B 1 185 ? 5.426 -40.625 -71.312 1 20.39 185 ASP B C 1
ATOM 3060 O O . ASP B 1 185 ? 6.414 -39.906 -71.312 1 20.39 185 ASP B O 1
ATOM 3064 N N . VAL B 1 186 ? 5.465 -40.875 -70.125 1 20.91 186 VAL B N 1
ATOM 3065 C CA . VAL B 1 186 ? 6.82 -40.938 -69.562 1 20.91 186 VAL B CA 1
ATOM 3066 C C . VAL B 1 186 ? 7.547 -42.156 -70.188 1 20.91 186 VAL B C 1
ATOM 3068 O O . VAL B 1 186 ? 7.266 -43.281 -69.875 1 20.91 186 VAL B O 1
ATOM 3071 N N . GLY B 1 187 ? 7.891 -42 -71.5 1 18.06 187 GLY B N 1
ATOM 3072 C CA . GLY B 1 187 ? 8.609 -43.062 -72.188 1 18.06 187 GLY B CA 1
ATOM 3073 C C . GLY B 1 187 ? 9.883 -43.5 -71.5 1 18.06 187 GLY B C 1
ATOM 3074 O O . GLY B 1 187 ? 10.43 -42.719 -70.688 1 18.06 187 GLY B O 1
ATOM 3075 N N . GLN B 1 188 ? 10.383 -44.75 -71.688 1 19.28 188 GLN B N 1
ATOM 3076 C CA . GLN B 1 188 ? 11.305 -45.812 -71.375 1 19.28 188 GLN B CA 1
ATOM 3077 C C . GLN B 1 188 ? 12.742 -45.438 -71.688 1 19.28 188 GLN B C 1
ATOM 3079 O O . GLN B 1 188 ? 13.656 -46.25 -71.562 1 19.28 188 GLN B O 1
ATOM 3084 N N . ASN B 1 189 ? 13.055 -44.156 -72.312 1 17.23 189 ASN B N 1
ATOM 3085 C CA . ASN B 1 189 ? 14.078 -44.406 -73.312 1 17.23 189 ASN B CA 1
ATOM 3086 C C . ASN B 1 189 ? 15.297 -45.094 -72.688 1 17.23 189 ASN B C 1
ATOM 3088 O O . ASN B 1 189 ? 15.539 -45 -71.5 1 17.23 189 ASN B O 1
ATOM 3092 N N . SER B 1 190 ? 16.469 -45.188 -73.625 1 18.36 190 SER B N 1
ATOM 3093 C CA . SER B 1 190 ? 17.469 -46.031 -74.25 1 18.36 190 SER B CA 1
ATOM 3094 C C . SER B 1 190 ? 18.734 -46.156 -73.438 1 18.36 190 SER B C 1
ATOM 3096 O O . SER B 1 190 ? 19.156 -45.188 -72.812 1 18.36 190 SER B O 1
ATOM 3098 N N . ARG B 1 191 ? 19.391 -47.375 -73.375 1 20.11 191 ARG B N 1
ATOM 3099 C CA . ARG B 1 191 ? 20.422 -48.281 -72.875 1 20.11 191 ARG B CA 1
ATOM 3100 C C . ARG B 1 191 ? 21.812 -47.781 -73.25 1 20.11 191 ARG B C 1
ATOM 3102 O O . ARG B 1 191 ? 22.812 -48.406 -72.938 1 20.11 191 ARG B O 1
ATOM 3109 N N . ARG B 1 192 ? 22.094 -46.844 -74.312 1 19.38 192 ARG B N 1
ATOM 3110 C CA . ARG B 1 192 ? 23.234 -47.25 -75.062 1 19.38 192 ARG B CA 1
ATOM 3111 C C . ARG B 1 192 ? 24.516 -47.25 -74.25 1 19.38 192 ARG B C 1
ATOM 3113 O O . ARG B 1 192 ? 24.75 -46.344 -73.5 1 19.38 192 ARG B O 1
ATOM 3120 N N . LYS B 1 193 ? 25.453 -48.406 -74.5 1 18.77 193 LYS B N 1
ATOM 3121 C CA . LYS B 1 193 ? 26.578 -49.312 -74.312 1 18.77 193 LYS B CA 1
ATOM 3122 C C . LYS B 1 193 ? 27.906 -48.594 -74.5 1 18.77 193 LYS B C 1
ATOM 3124 O O . LYS B 1 193 ? 28.969 -49.125 -74.125 1 18.77 193 LYS B O 1
ATOM 3129 N N . ASN B 1 194 ? 28.031 -47.625 -75.438 1 16.44 194 ASN B N 1
ATOM 3130 C CA . ASN B 1 194 ? 29.281 -47.781 -76.188 1 16.44 194 ASN B CA 1
ATOM 3131 C C . ASN B 1 194 ? 30.5 -47.562 -75.312 1 16.44 194 ASN B C 1
ATOM 3133 O O . ASN B 1 194 ? 30.391 -46.906 -74.25 1 16.44 194 ASN B O 1
ATOM 3137 N N . GLU B 1 195 ? 31.562 -47.062 -75.938 1 16.48 195 GLU B N 1
ATOM 3138 C CA . GLU B 1 195 ? 32.906 -47.438 -76.438 1 16.48 195 GLU B CA 1
ATOM 3139 C C . GLU B 1 195 ? 33.969 -47 -75.438 1 16.48 195 GLU B C 1
ATOM 3141 O O . GLU B 1 195 ? 34.812 -47.781 -75.062 1 16.48 195 GLU B O 1
ATOM 3146 N N . ALA B 1 196 ? 34.781 -45.906 -75.812 1 18.33 196 ALA B N 1
ATOM 3147 C CA . ALA B 1 196 ? 36.188 -46.031 -76.25 1 18.33 196 ALA B CA 1
ATOM 3148 C C . ALA B 1 196 ? 37.094 -46.219 -75 1 18.33 196 ALA B C 1
ATOM 3150 O O . ALA B 1 196 ? 36.719 -45.875 -73.875 1 18.33 196 ALA B O 1
ATOM 3151 N N . LEU B 1 197 ? 38.469 -45.969 -75.25 1 19.19 197 LEU B N 1
ATOM 3152 C CA . LEU B 1 197 ? 39.875 -46.312 -75.375 1 19.19 197 LEU B CA 1
ATOM 3153 C C . LEU B 1 197 ? 40.688 -45.781 -74.188 1 19.19 197 LEU B C 1
ATOM 3155 O O . LEU B 1 197 ? 41.5 -46.469 -73.562 1 19.19 197 LEU B O 1
ATOM 3159 N N . ILE B 1 198 ? 41.094 -44.469 -74.25 1 20.08 198 ILE B N 1
ATOM 3160 C CA . ILE B 1 198 ? 42.531 -44.188 -74.375 1 20.08 198 ILE B CA 1
ATOM 3161 C C . ILE B 1 198 ? 43.219 -44.438 -73 1 20.08 198 ILE B C 1
ATOM 3163 O O . ILE B 1 198 ? 42.625 -44.219 -71.938 1 20.08 198 ILE B O 1
ATOM 3167 N N . ASP B 1 199 ? 44.812 -44.5 -73.125 1 23.7 199 ASP B N 1
ATOM 3168 C CA . ASP B 1 199 ? 46.188 -44.781 -72.812 1 23.7 199 ASP B CA 1
ATOM 3169 C C . ASP B 1 199 ? 46.656 -43.906 -71.625 1 23.7 199 ASP B C 1
ATOM 3171 O O . ASP B 1 199 ? 47.344 -44.406 -70.75 1 23.7 199 ASP B O 1
ATOM 3175 N N . TYR B 1 200 ? 46.938 -42.531 -71.938 1 23.28 200 TYR B N 1
ATOM 3176 C CA . TYR B 1 200 ? 48.188 -42 -71.438 1 23.28 200 TYR B CA 1
ATOM 3177 C C . TYR B 1 200 ? 48.125 -41.875 -69.938 1 23.28 200 TYR B C 1
ATOM 3179 O O . TYR B 1 200 ? 47.062 -41.594 -69.375 1 23.28 200 TYR B O 1
#